Protein AF-A0AAD8XWT2-F1 (afdb_monomer_lite)

Radius of gyration: 24.69 Å; chains: 1; bounding box: 66×59×63 Å

Foldseek 3Di:
DVVLVVCVVVVVLVVNVCLVPDDPVCVVVVVLLLVDLVSLLSQLVSLLSVLVVDPDPVSSVVSNVSSVVSLVVLVVVVVVPPLVNVLSSLLSQLSNCLVVVNVVSNVVSLVVSLVSCVVVVVLQSNLVSLQSQLVSCVVVVNNVSNVVSVVSSVVSCVVVPVPDFQLCLLVVLLVLVVQCCDPVHPDVQAAEEEEEQDPVVLLVSQLSCLVPDDLQAAAEQDDFPDQPVVHDPSRNSRFQQDPVVRGGDDDQLVSVLSHSYYTYYLQCLLVNVVSPQAQRGLEYAYAQQQADFAVSNVSNCRNHHDVPDPDHRYYHYTHDVLDQFYDDPDPVCVVVPRSGTPVNVVCPDPQNDFAPDAPPVRGRHDPVRDDDSQEGQQEDPVSCQVCCVVPPVVSHDYDHDCCRRCVCVVPVSPDPDD

Secondary structure (DSSP, 8-state):
-HHHHHHHHTT-TTTHHHHHHS-SSHHHHHHHHTTSHHHHHHHHHHHHHHHHT-SSHHHHHHHHHHHHHHHHHHHHHHHTT-GGGHHHHHHHHHHHHHHTT-HHHHHHHHHHHHHHHHHTT-HHHHHHHHHHHHHHHHHTT-HHHHHHHHHHHHHHHHHTT--S-SS-HHHHHHHHHHHHHSTTSS-TT--EEEEESSHHHHHHHHHHHTTTS-TTTEEE---TTS-GGGS-HHHHTTB-EETTTTEE----HHHHHH-SEEEEEHHHHHHHHHTT--S-BSEEEETTGGGSBHHHHHHHHTTB--S-SSS--EEEE-S-TTS-------HHHHHTTTT-BHHHHHHTSGGGSPPSS--TTS--S-TTT-----EESSS-HHHHHHHHHHHHTT--EE---HHHHTTTTT-TTS----

InterPro domains:
  IPR027417 P-loop containing nucleoside triphosphate hydrolase [G3DSA:3.40.50.300] (59-354)
  IPR027417 P-loop containing nucleoside triphosphate hydrolase [SSF52540] (166-402)
  IPR041677 DNA2/NAM7 helicase, helicase domain [PF13086] (166-232)
  IPR041679 DNA2/NAM7 helicase-like, C-terminal [PF13087] (339-408)

Structure (mmCIF, N/CA/C/O backbone):
data_AF-A0AAD8XWT2-F1
#
_entry.id   AF-A0AAD8XWT2-F1
#
loop_
_atom_site.group_PDB
_atom_site.id
_atom_site.type_symbol
_atom_site.label_atom_id
_atom_site.label_alt_id
_atom_site.label_comp_id
_atom_site.label_asym_id
_atom_site.label_entity_id
_atom_site.label_seq_id
_atom_site.pdbx_PDB_ins_code
_atom_site.Cartn_x
_atom_site.Cartn_y
_atom_site.Cartn_z
_atom_site.occupancy
_atom_site.B_iso_or_equiv
_atom_site.auth_seq_id
_atom_site.auth_comp_id
_atom_site.auth_asym_id
_atom_site.auth_atom_id
_atom_site.pdbx_PDB_model_num
ATOM 1 N N . MET A 1 1 ? 19.411 4.596 -19.544 1.00 47.19 1 MET A N 1
ATOM 2 C CA . MET A 1 1 ? 19.520 3.578 -18.477 1.00 47.19 1 MET A CA 1
ATOM 3 C C . MET A 1 1 ? 18.223 3.482 -17.691 1.00 47.19 1 MET A C 1
ATOM 5 O O . MET A 1 1 ? 17.561 2.471 -17.811 1.00 47.19 1 MET A O 1
ATOM 9 N N . MET A 1 2 ? 17.785 4.549 -17.018 1.00 42.25 2 MET A N 1
ATOM 10 C CA . MET A 1 2 ? 16.612 4.517 -16.135 1.00 42.25 2 MET A CA 1
ATOM 11 C C . MET A 1 2 ? 15.283 4.122 -16.802 1.00 42.25 2 MET A C 1
ATOM 13 O O . MET A 1 2 ? 14.585 3.272 -16.278 1.00 42.25 2 MET A O 1
ATOM 17 N N . GLN A 1 3 ? 14.948 4.664 -17.978 1.00 48.03 3 GLN A N 1
ATOM 18 C CA . GLN A 1 3 ? 13.726 4.271 -18.703 1.00 48.03 3 GLN A CA 1
ATOM 19 C C . GLN A 1 3 ? 13.753 2.791 -19.131 1.00 48.03 3 GLN A C 1
ATOM 21 O O . GLN A 1 3 ? 12.778 2.073 -18.956 1.00 48.03 3 GLN A O 1
ATOM 26 N N . PHE A 1 4 ? 14.897 2.324 -19.637 1.00 58.97 4 PHE A N 1
ATOM 27 C CA . PHE A 1 4 ? 15.116 0.927 -20.024 1.00 58.97 4 PHE A CA 1
ATOM 28 C C . PHE A 1 4 ? 15.040 -0.027 -18.823 1.00 58.97 4 PHE A C 1
ATOM 30 O O . PHE A 1 4 ? 14.438 -1.091 -18.894 1.00 58.97 4 PHE A O 1
ATOM 37 N N . GLU A 1 5 ? 15.614 0.382 -17.698 1.00 58.75 5 GLU A N 1
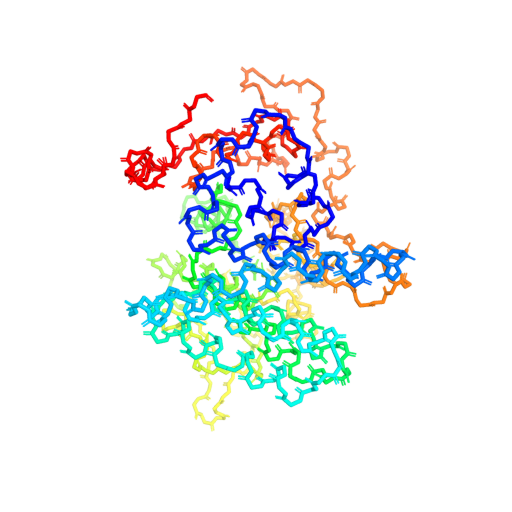ATOM 38 C CA . GLU A 1 5 ? 15.593 -0.369 -16.448 1.00 58.75 5 GLU A CA 1
ATOM 39 C C . GLU A 1 5 ? 14.197 -0.414 -15.821 1.00 58.75 5 GLU A C 1
ATOM 41 O O . GLU A 1 5 ? 13.810 -1.452 -15.301 1.00 58.75 5 GLU A O 1
ATOM 46 N N . LEU A 1 6 ? 13.405 0.657 -15.945 1.00 52.19 6 LEU A N 1
ATOM 47 C CA . LEU A 1 6 ? 11.997 0.659 -15.545 1.00 52.19 6 LEU A CA 1
ATOM 48 C C . LEU A 1 6 ? 11.176 -0.333 -16.374 1.00 52.19 6 LEU A C 1
ATOM 50 O O . LEU A 1 6 ? 10.410 -1.090 -15.790 1.00 52.19 6 LEU A O 1
ATOM 54 N N . PHE A 1 7 ? 11.370 -0.398 -17.697 1.00 61.41 7 PHE A N 1
ATOM 55 C CA . PHE A 1 7 ? 10.702 -1.418 -18.515 1.00 61.41 7 PHE A CA 1
ATOM 56 C C . PHE A 1 7 ? 11.050 -2.839 -18.053 1.00 61.41 7 PHE A C 1
ATOM 58 O O . PHE A 1 7 ? 10.168 -3.684 -17.950 1.00 61.41 7 PHE A O 1
ATOM 65 N N . VAL A 1 8 ? 12.314 -3.096 -17.701 1.00 64.19 8 VAL A N 1
ATOM 66 C CA . VAL A 1 8 ? 12.732 -4.400 -17.160 1.00 64.19 8 VAL A CA 1
ATOM 67 C C . VAL A 1 8 ? 12.129 -4.674 -15.779 1.00 64.19 8 VAL A C 1
ATOM 69 O O . VAL A 1 8 ? 11.641 -5.777 -15.552 1.00 64.19 8 VAL A O 1
ATOM 72 N N . LEU A 1 9 ? 12.118 -3.687 -14.878 1.00 59.88 9 LEU A N 1
ATOM 73 C CA . LEU A 1 9 ? 11.534 -3.814 -13.537 1.00 59.88 9 LEU A CA 1
ATOM 74 C C . LEU A 1 9 ? 10.019 -4.052 -13.572 1.00 59.88 9 LEU A C 1
ATOM 76 O O . LEU A 1 9 ? 9.498 -4.750 -12.716 1.00 59.88 9 LEU A O 1
ATOM 80 N N . PHE A 1 10 ? 9.314 -3.500 -14.560 1.00 59.28 10 PHE A N 1
ATOM 81 C CA . PHE A 1 10 ? 7.883 -3.747 -14.764 1.00 59.28 10 PHE A CA 1
ATOM 82 C C . PHE A 1 10 ? 7.596 -4.935 -15.690 1.00 59.28 10 PHE A C 1
ATOM 84 O O . PHE A 1 10 ? 6.446 -5.153 -16.066 1.00 59.28 10 PHE A O 1
ATOM 91 N N . GLN A 1 11 ? 8.626 -5.703 -16.061 1.00 64.06 11 GLN A N 1
ATOM 92 C CA . GLN A 1 11 ? 8.536 -6.837 -16.984 1.00 64.06 11 GLN A CA 1
ATOM 93 C C . GLN A 1 11 ? 7.895 -6.501 -18.347 1.00 64.06 11 GLN A C 1
ATOM 95 O O . GLN A 1 11 ? 7.366 -7.380 -19.031 1.00 64.06 11 GLN A O 1
ATOM 100 N N . ASP A 1 12 ? 7.971 -5.243 -18.780 1.00 69.88 12 ASP A N 1
ATOM 101 C CA . ASP A 1 12 ? 7.553 -4.805 -20.109 1.00 69.88 12 ASP A CA 1
ATOM 102 C C . ASP A 1 12 ? 8.689 -5.035 -21.119 1.00 69.88 12 ASP A C 1
ATOM 104 O O . ASP A 1 12 ? 9.440 -4.140 -21.518 1.00 69.88 12 ASP A O 1
ATOM 108 N N . TRP A 1 13 ? 8.852 -6.300 -21.506 1.00 82.25 13 TRP A N 1
ATOM 109 C CA . TRP A 1 13 ? 9.943 -6.739 -22.376 1.00 82.25 13 TRP A CA 1
ATOM 110 C C . TRP A 1 13 ? 9.828 -6.197 -23.806 1.00 82.25 13 TRP A C 1
ATOM 112 O O . TRP A 1 13 ? 10.850 -5.938 -24.444 1.00 82.25 13 TRP A O 1
ATOM 122 N N . GLU A 1 14 ? 8.604 -6.049 -24.318 1.00 78.19 14 GLU A N 1
ATOM 123 C CA . GLU A 1 14 ? 8.356 -5.527 -25.666 1.00 78.19 14 GLU A CA 1
ATOM 124 C C . GLU A 1 14 ? 8.525 -4.002 -25.699 1.00 78.19 14 GLU A C 1
ATOM 126 O O . GLU A 1 14 ? 9.150 -3.501 -26.631 1.00 78.19 14 GLU A O 1
ATOM 131 N N . GLY A 1 15 ? 8.110 -3.270 -24.656 1.00 70.88 15 GLY A N 1
ATOM 132 C CA . GLY A 1 15 ? 8.408 -1.841 -24.494 1.00 70.88 15 GLY A CA 1
ATOM 133 C C . GLY A 1 15 ? 9.904 -1.543 -24.323 1.00 70.88 15 GLY A C 1
ATOM 134 O O . GLY A 1 15 ? 10.396 -0.517 -24.797 1.00 70.88 15 GLY A O 1
ATOM 135 N N . ALA A 1 16 ? 10.670 -2.480 -23.749 1.00 72.75 16 ALA A N 1
ATOM 136 C CA . ALA A 1 16 ? 12.128 -2.385 -23.645 1.00 72.75 16 ALA A CA 1
ATOM 137 C C . ALA A 1 16 ? 12.870 -2.603 -24.981 1.00 72.75 16 ALA A C 1
ATOM 139 O O . ALA A 1 16 ? 14.035 -2.217 -25.112 1.00 72.75 16 ALA A O 1
ATOM 140 N N . LEU A 1 17 ? 12.250 -3.251 -25.975 1.00 76.00 17 LEU A N 1
ATOM 141 C CA . LEU A 1 17 ? 12.925 -3.655 -27.211 1.00 76.00 17 LEU A CA 1
ATOM 142 C C . LEU A 1 17 ? 13.254 -2.473 -28.150 1.00 76.00 17 LEU A C 1
ATOM 144 O O . LEU A 1 17 ? 14.398 -2.429 -28.615 1.00 76.00 17 LEU A O 1
ATOM 148 N N . PRO A 1 18 ? 12.356 -1.489 -28.386 1.00 72.75 18 PRO A N 1
ATOM 149 C CA . PRO A 1 18 ? 12.666 -0.272 -29.139 1.00 72.75 18 PRO A CA 1
ATOM 150 C C . PRO A 1 18 ? 13.850 0.503 -28.568 1.00 72.75 18 PRO A C 1
ATOM 152 O O . PRO A 1 18 ? 14.674 1.005 -29.331 1.00 72.75 18 PRO A O 1
ATOM 155 N N . CYS A 1 19 ? 14.012 0.509 -27.238 1.00 67.38 19 CYS A N 1
ATOM 156 C CA . CYS A 1 19 ? 15.173 1.110 -26.583 1.00 67.38 19 CYS A CA 1
ATOM 157 C C . CYS A 1 19 ? 16.496 0.512 -27.106 1.00 67.38 19 CYS A C 1
ATOM 159 O O . CYS A 1 19 ? 17.485 1.226 -27.234 1.00 67.38 19 CYS A O 1
ATOM 161 N N . LEU A 1 20 ? 16.511 -0.771 -27.483 1.00 69.50 20 LEU A N 1
ATOM 162 C CA . LEU A 1 20 ? 17.687 -1.469 -28.012 1.00 69.50 20 LEU A CA 1
ATOM 163 C C . LEU A 1 20 ? 17.860 -1.353 -29.538 1.00 69.50 20 LEU A C 1
ATOM 165 O O . LEU A 1 20 ? 18.948 -1.651 -30.040 1.00 69.50 20 LEU A O 1
ATOM 169 N N . THR A 1 21 ? 16.813 -1.001 -30.294 1.00 65.69 21 THR A N 1
ATOM 170 C CA . THR A 1 21 ? 16.801 -1.106 -31.769 1.00 65.69 21 THR A CA 1
ATOM 171 C C . THR A 1 21 ? 16.615 0.211 -32.518 1.00 65.69 21 THR A C 1
ATOM 173 O O . THR A 1 21 ? 17.097 0.310 -33.647 1.00 65.69 21 THR A O 1
ATOM 176 N N . GLU A 1 22 ? 15.971 1.217 -31.925 1.00 56.34 22 GLU A N 1
ATOM 177 C CA . GLU A 1 22 ? 15.614 2.478 -32.584 1.00 56.34 22 GLU A CA 1
ATOM 178 C C . GLU A 1 22 ? 16.348 3.671 -31.950 1.00 56.34 22 GLU A C 1
ATOM 180 O O . GLU A 1 22 ? 15.862 4.288 -31.010 1.00 56.34 22 GLU A O 1
ATOM 185 N N . ALA A 1 23 ? 17.555 3.985 -32.442 1.00 42.62 23 ALA A N 1
ATOM 186 C CA . ALA A 1 23 ? 17.975 5.357 -32.784 1.00 42.62 23 ALA A CA 1
ATOM 187 C C . ALA A 1 23 ? 19.448 5.417 -33.284 1.00 42.62 23 ALA A C 1
ATOM 189 O O . ALA A 1 23 ? 20.288 4.608 -32.882 1.00 42.62 23 ALA A O 1
ATOM 190 N N . PRO A 1 24 ? 19.801 6.369 -34.172 1.00 42.78 24 PRO A N 1
ATOM 191 C CA . PRO A 1 24 ? 21.185 6.592 -34.614 1.00 42.78 24 PRO A CA 1
ATOM 192 C C . PRO A 1 24 ? 22.067 7.265 -33.545 1.00 42.78 24 PRO A C 1
ATOM 194 O O . PRO A 1 24 ? 23.242 6.929 -33.425 1.00 42.78 24 PRO A O 1
ATOM 197 N N . ASP A 1 25 ? 21.490 8.162 -32.738 1.00 45.12 25 ASP A N 1
ATOM 198 C CA . ASP A 1 25 ? 22.187 8.965 -31.713 1.00 45.12 25 ASP A CA 1
ATOM 199 C C . ASP A 1 25 ? 22.289 8.243 -30.347 1.00 45.12 25 ASP A C 1
ATOM 201 O O . ASP A 1 25 ? 23.090 8.558 -29.467 1.00 45.12 25 ASP A O 1
ATOM 205 N N . THR A 1 26 ? 21.516 7.168 -30.176 1.00 42.75 26 THR A N 1
ATOM 206 C CA . THR A 1 26 ? 21.582 6.289 -29.005 1.00 42.75 26 THR A CA 1
ATOM 207 C C . THR A 1 26 ? 22.789 5.360 -29.041 1.00 42.75 26 THR A C 1
ATOM 209 O O . THR A 1 26 ? 23.240 4.940 -27.984 1.00 42.75 26 THR A O 1
ATOM 212 N N . ARG A 1 27 ? 23.407 5.076 -30.193 1.00 39.22 27 ARG A N 1
ATOM 213 C CA . ARG A 1 27 ? 24.533 4.125 -30.265 1.00 39.22 27 ARG A CA 1
ATOM 214 C C . ARG A 1 27 ? 25.718 4.528 -29.358 1.00 39.22 27 ARG A C 1
ATOM 216 O O . ARG A 1 27 ? 26.309 3.648 -28.740 1.00 39.22 27 ARG A O 1
ATOM 223 N N . ASN A 1 28 ? 25.983 5.829 -29.173 1.00 42.16 28 ASN A N 1
ATOM 224 C CA . ASN A 1 28 ? 26.992 6.352 -28.231 1.00 42.16 28 ASN A CA 1
ATOM 225 C C . ASN A 1 28 ? 26.536 6.324 -26.756 1.00 42.16 28 ASN A C 1
ATOM 227 O O . ASN A 1 28 ? 27.317 5.960 -25.880 1.00 42.16 28 ASN A O 1
ATOM 231 N N . ARG A 1 29 ? 25.257 6.614 -26.471 1.00 44.72 29 ARG A N 1
ATOM 232 C CA . ARG A 1 29 ? 24.657 6.486 -25.121 1.00 44.72 29 ARG A CA 1
ATOM 233 C C . ARG A 1 29 ? 24.581 5.020 -24.657 1.00 44.72 29 ARG A C 1
ATOM 235 O O . ARG A 1 29 ? 24.752 4.723 -23.476 1.00 44.72 29 ARG A O 1
ATOM 242 N N . TYR A 1 30 ? 24.369 4.098 -25.594 1.00 44.94 30 TYR A N 1
ATOM 243 C CA . TYR A 1 30 ? 24.334 2.655 -25.365 1.00 44.94 30 TYR A CA 1
ATOM 244 C C . TYR A 1 30 ? 25.726 2.031 -25.337 1.00 44.94 30 TYR A C 1
ATOM 246 O O . TYR A 1 30 ? 25.895 1.042 -24.644 1.00 44.94 30 TYR A O 1
ATOM 254 N N . LEU A 1 31 ? 26.744 2.600 -25.991 1.00 40.94 31 LEU A N 1
ATOM 255 C CA . LEU A 1 31 ? 28.139 2.156 -25.837 1.00 40.94 31 LEU A CA 1
ATOM 256 C C . LEU A 1 31 ? 28.609 2.239 -24.378 1.00 40.94 31 LEU A C 1
ATOM 258 O O . LEU A 1 31 ? 29.262 1.317 -23.899 1.00 40.94 31 LEU A O 1
ATOM 262 N N . ALA A 1 32 ? 28.197 3.275 -23.646 1.00 41.44 32 ALA A N 1
ATOM 263 C CA . ALA A 1 32 ? 28.452 3.374 -22.214 1.00 41.44 32 ALA A CA 1
ATOM 264 C C . ALA A 1 32 ? 27.534 2.475 -21.357 1.00 41.44 32 ALA A C 1
ATOM 266 O O . ALA A 1 32 ? 27.972 1.913 -20.356 1.00 41.44 32 ALA A O 1
ATOM 267 N N . MET A 1 33 ? 26.286 2.238 -21.781 1.00 39.31 33 MET A N 1
ATOM 268 C CA . MET A 1 33 ? 25.410 1.225 -21.171 1.00 39.31 33 MET A CA 1
ATOM 269 C C . MET A 1 33 ? 25.989 -0.195 -21.324 1.00 39.31 33 MET A C 1
ATOM 271 O O . MET A 1 33 ? 26.036 -0.944 -20.352 1.00 39.31 33 MET A O 1
ATOM 275 N N . HIS A 1 34 ? 26.498 -0.527 -22.514 1.00 42.06 34 HIS A N 1
ATOM 276 C CA . HIS A 1 34 ? 27.253 -1.738 -22.831 1.00 42.06 34 HIS A CA 1
ATOM 277 C C . HIS A 1 34 ? 28.602 -1.790 -22.110 1.00 42.06 34 HIS A C 1
ATOM 279 O O . HIS A 1 34 ? 29.179 -2.869 -22.065 1.00 42.06 34 HIS A O 1
ATOM 285 N N . ALA A 1 35 ? 29.127 -0.674 -21.590 1.00 47.62 35 ALA A N 1
ATOM 286 C CA . ALA A 1 35 ? 30.348 -0.660 -20.786 1.00 47.62 35 ALA A CA 1
ATOM 287 C C . ALA A 1 35 ? 30.074 -1.038 -19.318 1.00 47.62 35 ALA A C 1
ATOM 289 O O . ALA A 1 35 ? 30.952 -1.589 -18.661 1.00 47.62 35 ALA A O 1
ATOM 290 N N . SER A 1 36 ? 28.853 -0.814 -18.813 1.00 68.19 36 SER A N 1
ATOM 291 C CA . SER A 1 36 ? 28.443 -1.232 -17.465 1.00 68.19 36 SER A CA 1
ATOM 292 C C . SER A 1 36 ? 27.943 -2.683 -17.441 1.00 68.19 36 SER A C 1
ATOM 294 O O . SER A 1 36 ? 27.145 -3.092 -18.288 1.00 68.19 36 SER A O 1
ATOM 296 N N . ALA A 1 37 ? 28.341 -3.460 -16.432 1.00 75.00 37 ALA A N 1
ATOM 297 C CA . ALA A 1 37 ? 27.886 -4.844 -16.282 1.00 75.00 37 ALA A CA 1
ATOM 298 C C . ALA A 1 37 ? 26.355 -4.961 -16.138 1.00 75.00 37 ALA A C 1
ATOM 300 O O . ALA A 1 37 ? 25.745 -5.856 -16.721 1.00 75.00 37 ALA A O 1
ATOM 301 N N . ARG A 1 38 ? 25.715 -4.006 -15.447 1.00 79.88 38 ARG A N 1
ATOM 302 C CA . ARG A 1 38 ? 24.251 -3.938 -15.307 1.00 79.88 38 ARG A CA 1
ATOM 303 C C . ARG A 1 38 ? 23.551 -3.690 -16.644 1.00 79.88 38 ARG A C 1
ATOM 305 O O . ARG A 1 38 ? 22.572 -4.356 -16.958 1.00 79.88 38 ARG A O 1
ATOM 312 N N . GLY A 1 39 ? 24.062 -2.778 -17.470 1.00 73.56 39 GLY A N 1
ATOM 313 C CA . GLY A 1 39 ? 23.501 -2.528 -18.798 1.00 73.56 39 GLY A CA 1
ATOM 314 C C . GLY A 1 39 ? 23.642 -3.728 -19.740 1.00 73.56 39 GLY A C 1
ATOM 315 O O . GLY A 1 39 ? 22.684 -4.073 -20.431 1.00 73.56 39 GLY A O 1
ATOM 316 N N . MET A 1 40 ? 24.795 -4.412 -19.707 1.00 81.12 40 MET A N 1
ATOM 317 C CA . MET A 1 40 ? 24.995 -5.691 -20.405 1.00 81.12 40 MET A CA 1
ATOM 318 C C . MET A 1 40 ? 23.981 -6.751 -19.941 1.00 81.12 40 MET A C 1
ATOM 320 O O . MET A 1 40 ? 23.374 -7.442 -20.760 1.00 81.12 40 MET A O 1
ATOM 324 N N . PHE A 1 41 ? 23.774 -6.867 -18.629 1.00 87.94 41 PHE A N 1
ATOM 325 C CA . PHE A 1 41 ? 22.808 -7.789 -18.041 1.00 87.94 41 PHE A CA 1
ATOM 326 C C . PHE A 1 41 ? 21.374 -7.525 -18.526 1.00 87.94 41 PHE A C 1
ATOM 328 O O . PHE A 1 41 ? 20.740 -8.429 -19.073 1.00 87.94 41 PHE A O 1
ATOM 335 N N . LEU A 1 42 ? 20.886 -6.290 -18.385 1.00 85.44 42 LEU A N 1
ATOM 336 C CA . LEU A 1 42 ? 19.519 -5.913 -18.753 1.00 85.44 42 LEU A CA 1
ATOM 337 C C . LEU A 1 42 ? 19.256 -6.118 -20.256 1.00 85.44 42 LEU A C 1
ATOM 339 O O . LEU A 1 42 ? 18.211 -6.642 -20.638 1.00 85.44 42 LEU A O 1
ATOM 343 N N . GLU A 1 43 ? 20.222 -5.786 -21.120 1.00 85.50 43 GLU A N 1
ATOM 344 C CA . GLU A 1 43 ? 20.141 -6.057 -22.562 1.00 85.50 43 GLU A CA 1
ATOM 345 C C . GLU A 1 43 ? 19.967 -7.554 -22.851 1.00 85.50 43 GLU A C 1
ATOM 347 O O . GLU A 1 43 ? 19.083 -7.958 -23.615 1.00 85.50 43 GLU A O 1
ATOM 352 N N . ALA A 1 44 ? 20.823 -8.388 -22.257 1.00 89.81 44 ALA A N 1
ATOM 353 C CA . ALA A 1 44 ? 20.775 -9.827 -22.463 1.00 89.81 44 ALA A CA 1
ATOM 354 C C . ALA A 1 44 ? 19.444 -10.411 -21.972 1.00 89.81 44 ALA A C 1
ATOM 356 O O . ALA A 1 44 ? 18.853 -11.240 -22.668 1.00 89.81 44 ALA A O 1
ATOM 357 N N . LEU A 1 45 ? 18.944 -9.935 -20.829 1.00 91.38 45 LEU A N 1
ATOM 358 C CA . LEU A 1 45 ? 17.675 -10.368 -20.256 1.00 91.38 45 LEU A CA 1
ATOM 359 C C . LEU A 1 45 ? 16.493 -10.026 -21.176 1.00 91.38 45 LEU A C 1
ATOM 361 O O . LEU A 1 45 ? 15.693 -10.909 -21.484 1.00 91.38 45 LEU A O 1
ATOM 365 N N . VAL A 1 46 ? 16.428 -8.800 -21.710 1.00 89.50 46 VAL A N 1
ATOM 366 C CA . VAL A 1 46 ? 15.388 -8.384 -22.673 1.00 89.50 46 VAL A CA 1
ATOM 367 C C . VAL A 1 46 ? 15.433 -9.229 -23.946 1.00 89.50 46 VAL A C 1
ATOM 369 O O . VAL A 1 46 ? 14.393 -9.667 -24.446 1.00 89.50 46 VAL A O 1
ATOM 372 N N . TYR A 1 47 ? 16.621 -9.532 -24.477 1.00 90.81 47 TYR A N 1
ATOM 373 C CA . TYR A 1 47 ? 16.722 -10.423 -25.634 1.00 90.81 47 TYR A CA 1
ATOM 374 C C . TYR A 1 47 ? 16.257 -11.849 -25.329 1.00 90.81 47 TYR A C 1
ATOM 376 O O . TYR A 1 47 ? 15.634 -12.460 -26.199 1.00 90.81 47 TYR A O 1
ATOM 384 N N . LEU A 1 48 ? 16.530 -12.385 -24.135 1.00 90.56 48 LEU A N 1
ATOM 385 C CA . LEU A 1 48 ? 16.041 -13.707 -23.732 1.00 90.56 48 LEU A CA 1
ATOM 386 C C . LEU A 1 48 ? 14.518 -13.706 -23.589 1.00 90.56 48 LEU A C 1
ATOM 388 O O . LEU A 1 48 ? 13.857 -14.532 -24.222 1.00 90.56 48 LEU A O 1
ATOM 392 N N . LYS A 1 49 ? 13.953 -12.738 -22.862 1.00 90.00 49 LYS A N 1
ATOM 393 C CA . LYS A 1 49 ? 12.508 -12.633 -22.624 1.00 90.00 49 LYS A CA 1
ATOM 394 C C . LYS A 1 49 ? 11.716 -12.371 -23.900 1.00 90.00 49 LYS A C 1
ATOM 396 O O . LYS A 1 49 ? 10.761 -13.077 -24.176 1.00 90.00 49 LYS A O 1
ATOM 401 N N . THR A 1 50 ? 12.164 -11.475 -24.774 1.00 87.00 50 THR A N 1
ATOM 402 C CA . THR A 1 50 ? 11.477 -11.243 -26.061 1.00 87.00 50 THR A CA 1
ATOM 403 C C . THR A 1 50 ? 11.739 -12.339 -27.108 1.00 87.00 50 THR A C 1
ATOM 405 O O . THR A 1 50 ? 11.186 -12.301 -28.212 1.00 87.00 50 THR A O 1
ATOM 408 N N . SER A 1 51 ? 12.610 -13.320 -26.828 1.00 86.25 51 SER A N 1
ATOM 409 C CA . SER A 1 51 ? 12.821 -14.469 -27.721 1.00 86.25 51 SER A CA 1
ATOM 410 C C . SER A 1 51 ? 11.744 -15.546 -27.568 1.00 86.25 51 SER A C 1
ATOM 412 O O . SER A 1 51 ? 11.418 -16.216 -28.555 1.00 86.25 51 SER A O 1
ATOM 414 N N . SER A 1 52 ? 11.149 -15.692 -26.378 1.00 76.44 52 SER A N 1
ATOM 415 C CA . SER A 1 52 ? 10.037 -16.625 -26.153 1.00 76.44 52 SER A CA 1
ATOM 416 C C . SER A 1 52 ? 8.814 -16.225 -26.990 1.00 76.44 52 SER A C 1
ATOM 418 O O . SER A 1 52 ? 8.204 -17.092 -27.616 1.00 76.44 52 SER A O 1
ATOM 420 N N . HIS A 1 53 ? 8.555 -14.920 -27.120 1.00 75.81 53 HIS A N 1
ATOM 421 C CA . HIS A 1 53 ? 7.429 -14.336 -27.861 1.00 75.81 53 HIS A CA 1
ATOM 422 C C . HIS A 1 53 ? 7.683 -14.121 -29.366 1.00 75.81 53 HIS A C 1
ATOM 424 O O . HIS A 1 53 ? 6.784 -13.716 -30.098 1.00 75.81 53 HIS A O 1
ATOM 430 N N . ALA A 1 54 ? 8.890 -14.409 -29.868 1.00 79.06 54 ALA A N 1
ATOM 431 C CA . ALA A 1 54 ? 9.212 -14.204 -31.280 1.00 79.06 54 ALA A CA 1
ATOM 432 C C . ALA A 1 54 ? 8.424 -15.156 -32.204 1.00 79.06 54 ALA A C 1
ATOM 434 O O . ALA A 1 54 ? 8.454 -16.376 -32.028 1.00 79.06 54 ALA A O 1
ATOM 435 N N . SER A 1 55 ? 7.803 -14.591 -33.245 1.00 75.06 55 SER A N 1
ATOM 436 C CA . SER A 1 55 ? 6.950 -15.297 -34.214 1.00 75.06 55 SER A CA 1
ATOM 437 C C . SER A 1 55 ? 7.701 -16.228 -35.173 1.00 75.06 55 SER A C 1
ATOM 439 O O . SER A 1 55 ? 7.098 -17.126 -35.753 1.00 75.06 55 SER A O 1
ATOM 441 N N . SER A 1 56 ? 9.019 -16.056 -35.339 1.00 85.75 56 SER A N 1
ATOM 442 C CA . SER A 1 56 ? 9.840 -16.900 -36.218 1.00 85.75 56 SER A CA 1
ATOM 443 C C . SER A 1 56 ? 11.034 -17.526 -35.500 1.00 85.75 56 SER A C 1
ATOM 445 O O . SER A 1 56 ? 11.688 -16.909 -34.652 1.00 85.75 56 SER A O 1
ATOM 447 N N . TRP A 1 57 ? 11.374 -18.756 -35.902 1.00 83.62 57 TRP A N 1
ATOM 448 C CA . TRP A 1 57 ? 12.542 -19.482 -35.392 1.00 83.62 57 TRP A CA 1
ATOM 449 C C . TRP A 1 57 ? 13.850 -18.705 -35.608 1.00 83.62 57 TRP A C 1
ATOM 451 O O . TRP A 1 57 ? 14.689 -18.633 -34.708 1.00 83.62 57 TRP A O 1
ATOM 461 N N . LEU A 1 58 ? 14.000 -18.061 -36.772 1.00 83.94 58 LEU A N 1
ATOM 462 C CA . LEU A 1 58 ? 15.165 -17.234 -37.098 1.00 83.94 58 LEU A CA 1
ATOM 463 C C . LEU A 1 58 ? 15.285 -16.022 -36.162 1.00 83.94 58 LEU A C 1
ATOM 465 O O . LEU A 1 58 ? 16.377 -15.746 -35.660 1.00 83.94 58 LEU A O 1
ATOM 469 N N . ALA A 1 59 ? 14.178 -15.327 -35.872 1.00 82.50 59 ALA A N 1
ATOM 470 C CA . ALA A 1 59 ? 14.176 -14.203 -34.936 1.00 82.50 59 ALA A CA 1
ATOM 471 C C . ALA A 1 59 ? 14.506 -14.657 -33.506 1.00 82.50 59 ALA A C 1
ATOM 473 O O . ALA A 1 59 ? 15.353 -14.042 -32.851 1.00 82.50 59 ALA A O 1
ATOM 474 N N . ARG A 1 60 ? 13.919 -15.774 -33.052 1.00 83.38 60 ARG A N 1
ATOM 475 C CA . ARG A 1 60 ? 14.216 -16.386 -31.746 1.00 83.38 60 ARG A CA 1
ATOM 476 C C . ARG A 1 60 ? 15.699 -16.740 -31.619 1.00 83.38 60 ARG A C 1
ATOM 478 O O . ARG A 1 60 ? 16.346 -16.350 -30.648 1.00 83.38 60 ARG A O 1
ATOM 485 N N . ARG A 1 61 ? 16.270 -17.404 -32.631 1.00 86.25 61 ARG A N 1
ATOM 486 C CA . ARG A 1 61 ? 17.696 -17.766 -32.670 1.00 86.25 61 ARG A CA 1
ATOM 487 C C . ARG A 1 61 ? 18.598 -16.531 -32.663 1.00 86.25 61 ARG A C 1
ATOM 489 O O . ARG A 1 61 ? 19.584 -16.508 -31.930 1.00 86.25 61 ARG A O 1
ATOM 496 N N . LYS A 1 62 ? 18.261 -15.489 -33.431 1.00 87.06 62 LYS A N 1
ATOM 497 C CA . LYS A 1 62 ? 19.030 -14.234 -33.492 1.00 87.06 62 LYS A CA 1
ATOM 498 C C . LYS A 1 62 ? 19.060 -13.515 -32.141 1.00 87.06 62 LYS A C 1
ATOM 500 O O . LYS A 1 62 ? 20.139 -13.124 -31.702 1.00 87.06 62 LYS A O 1
ATOM 505 N N . LYS A 1 63 ? 17.909 -13.372 -31.473 1.00 86.50 63 LYS A N 1
ATOM 506 C CA . LYS A 1 63 ? 17.813 -12.754 -30.138 1.00 86.50 63 LYS A CA 1
ATOM 507 C C . LYS A 1 63 ? 18.591 -13.563 -29.091 1.00 86.50 63 LYS A C 1
ATOM 509 O O . LYS A 1 63 ? 19.437 -13.002 -28.400 1.00 86.50 63 LYS A O 1
ATOM 514 N N . LYS A 1 64 ? 18.427 -14.892 -29.069 1.00 87.38 64 LYS A N 1
ATOM 515 C CA . LYS A 1 64 ? 19.185 -15.782 -28.172 1.00 87.38 64 LYS A CA 1
ATOM 516 C C . LYS A 1 64 ? 20.703 -15.671 -28.375 1.00 87.38 64 LYS A C 1
ATOM 518 O O . LYS A 1 64 ? 21.445 -15.571 -27.405 1.00 87.38 64 LYS A O 1
ATOM 523 N N . MET A 1 65 ? 21.183 -15.627 -29.622 1.00 86.69 65 MET A N 1
ATOM 524 C CA . MET A 1 65 ? 22.618 -15.451 -29.898 1.00 86.69 65 MET A CA 1
ATOM 525 C C . MET A 1 65 ? 23.162 -14.107 -29.398 1.00 86.69 65 MET A C 1
ATOM 527 O O . MET A 1 65 ? 24.300 -14.058 -28.932 1.00 86.69 65 MET A O 1
ATOM 531 N N . LYS A 1 66 ? 22.370 -13.027 -29.466 1.00 86.94 66 LYS A N 1
ATOM 532 C CA . LYS A 1 66 ? 22.763 -11.729 -28.899 1.00 86.94 66 LYS A CA 1
ATOM 533 C C . LYS A 1 66 ? 22.934 -11.814 -27.381 1.00 86.94 66 LYS A C 1
ATOM 535 O O . LYS A 1 66 ? 23.982 -11.419 -26.885 1.00 86.94 66 LYS A O 1
ATOM 540 N N . ALA A 1 67 ? 21.975 -12.415 -26.677 1.00 87.56 67 ALA A N 1
ATOM 541 C CA . ALA A 1 67 ? 22.073 -12.622 -25.233 1.00 87.56 67 ALA A CA 1
ATOM 542 C C . ALA A 1 67 ? 23.288 -13.483 -24.839 1.00 87.56 67 ALA A C 1
ATOM 544 O O . ALA A 1 67 ? 24.045 -13.101 -23.953 1.00 87.56 67 ALA A O 1
ATOM 545 N N . ILE A 1 68 ? 23.543 -14.592 -25.549 1.00 88.44 68 ILE A N 1
ATOM 546 C CA . ILE A 1 68 ? 24.707 -15.466 -25.299 1.00 88.44 68 ILE A CA 1
ATOM 547 C C . ILE A 1 68 ? 26.029 -14.717 -25.508 1.00 88.44 68 ILE A C 1
ATOM 549 O O . ILE A 1 68 ? 26.984 -14.916 -24.757 1.00 88.44 68 ILE A O 1
ATOM 553 N N . LYS A 1 69 ? 26.110 -13.843 -26.519 1.00 87.56 69 LYS A N 1
ATOM 554 C CA . LYS A 1 69 ? 27.306 -13.022 -26.748 1.00 87.56 69 LYS A CA 1
ATOM 555 C C . LYS A 1 69 ? 27.588 -12.112 -25.551 1.00 87.56 69 LYS A C 1
ATOM 557 O O . LYS A 1 69 ? 28.746 -11.969 -25.171 1.00 87.56 69 LYS A O 1
ATOM 562 N N . THR A 1 70 ? 26.552 -11.523 -24.964 1.00 83.69 70 THR A N 1
ATOM 563 C CA . THR A 1 70 ? 26.675 -10.658 -23.786 1.00 83.69 70 THR A CA 1
ATOM 564 C C . THR A 1 70 ? 26.974 -11.455 -22.516 1.00 83.69 70 THR A C 1
ATOM 566 O O . THR A 1 70 ? 27.853 -11.065 -21.753 1.00 83.69 70 THR A O 1
ATOM 569 N N . LEU A 1 71 ? 26.365 -12.632 -22.347 1.00 87.00 71 LEU A N 1
ATOM 570 C CA . LEU A 1 71 ? 26.678 -13.561 -21.258 1.00 87.00 71 LEU A CA 1
ATOM 571 C C . LEU A 1 71 ? 28.167 -13.942 -21.229 1.00 87.00 71 LEU A C 1
ATOM 573 O O . LEU A 1 71 ? 28.784 -13.917 -20.171 1.00 87.00 71 LEU A O 1
ATOM 577 N N . ARG A 1 72 ? 28.774 -14.233 -22.389 1.00 87.62 72 ARG A N 1
ATOM 578 C CA . ARG A 1 72 ? 30.217 -14.533 -22.478 1.00 87.62 72 ARG A CA 1
ATOM 579 C C . ARG A 1 72 ? 31.095 -13.370 -22.021 1.00 87.62 72 ARG A C 1
ATOM 581 O O . ARG A 1 72 ? 32.146 -13.606 -21.440 1.00 87.62 72 ARG A O 1
ATOM 588 N N . LYS A 1 73 ? 30.673 -12.127 -22.276 1.00 85.50 73 LYS A N 1
ATOM 589 C CA . LYS A 1 73 ? 31.394 -10.939 -21.799 1.00 85.50 73 LYS A CA 1
ATOM 590 C C . LYS A 1 73 ? 31.311 -10.815 -20.280 1.00 85.50 73 LYS A C 1
ATOM 592 O O . LYS A 1 73 ? 32.336 -10.586 -19.655 1.00 85.50 73 LYS A O 1
ATOM 597 N N . LEU A 1 74 ? 30.123 -11.013 -19.703 1.00 83.69 74 LEU A N 1
ATOM 598 C CA . LEU A 1 74 ? 29.933 -11.018 -18.249 1.00 83.69 74 LEU A CA 1
ATOM 599 C C . LEU A 1 74 ? 30.757 -12.125 -17.578 1.00 83.69 74 LEU A C 1
ATOM 601 O O . LEU A 1 74 ? 31.414 -11.859 -16.581 1.00 83.69 74 LEU A O 1
ATOM 605 N N . ASN A 1 75 ? 30.807 -13.324 -18.167 1.00 85.12 75 ASN A N 1
ATOM 606 C CA . ASN A 1 75 ? 31.658 -14.408 -17.670 1.00 85.12 75 ASN A CA 1
ATOM 607 C C . ASN A 1 75 ? 33.151 -14.041 -17.714 1.00 85.12 75 ASN A C 1
ATOM 609 O O . ASN A 1 75 ? 33.871 -14.286 -16.755 1.00 85.12 75 ASN A O 1
ATOM 613 N N . GLY A 1 76 ? 33.604 -13.376 -18.783 1.00 84.31 76 GLY A N 1
ATOM 614 C CA . GLY A 1 76 ? 34.975 -12.867 -18.862 1.00 84.31 76 GLY A CA 1
ATOM 615 C C . GLY A 1 76 ? 35.313 -11.846 -17.766 1.00 84.31 76 GLY A C 1
ATOM 616 O O . GLY A 1 76 ? 36.441 -11.833 -17.288 1.00 84.31 76 GLY A O 1
ATOM 617 N N . LEU A 1 77 ? 34.349 -11.025 -17.326 1.00 80.94 77 LEU A N 1
ATOM 618 C CA . LEU A 1 77 ? 34.544 -10.110 -16.192 1.00 80.94 77 LEU A CA 1
ATOM 619 C C . LEU A 1 77 ? 34.683 -10.867 -14.863 1.00 80.94 77 LEU A C 1
ATOM 621 O O . LEU A 1 77 ? 35.526 -10.503 -14.047 1.00 80.94 77 LEU A O 1
ATOM 625 N N . VAL A 1 78 ? 33.909 -11.939 -14.666 1.00 83.31 78 VAL A N 1
ATOM 626 C CA . VAL A 1 78 ? 34.033 -12.817 -13.488 1.00 83.31 78 VAL A CA 1
ATOM 627 C C . VAL A 1 78 ? 35.398 -13.511 -13.469 1.00 83.31 78 VAL A C 1
ATOM 629 O O . VAL A 1 78 ? 36.062 -13.526 -12.439 1.00 83.31 78 VAL A O 1
ATOM 632 N N . GLU A 1 79 ? 35.858 -14.039 -14.607 1.00 83.75 79 GLU A N 1
ATOM 633 C CA . GLU A 1 79 ? 37.180 -14.679 -14.731 1.00 83.75 79 GLU A CA 1
ATOM 634 C C . GLU A 1 79 ? 38.342 -13.705 -14.473 1.00 83.75 79 GLU A C 1
ATOM 636 O O . GLU A 1 79 ? 39.411 -14.115 -14.026 1.00 83.75 79 GLU A O 1
ATOM 641 N N . GLN A 1 80 ? 38.124 -12.409 -14.707 1.00 81.81 80 GLN A N 1
ATOM 642 C CA . GLN A 1 80 ? 39.066 -11.333 -14.389 1.00 81.81 80 GLN A CA 1
ATOM 643 C C . GLN A 1 80 ? 38.992 -10.868 -12.922 1.00 81.81 80 GLN A C 1
ATOM 645 O O . GLN A 1 80 ? 39.703 -9.937 -12.548 1.00 81.81 80 GLN A O 1
ATOM 650 N N . GLY A 1 81 ? 38.164 -11.511 -12.092 1.00 77.12 81 GLY A N 1
ATOM 651 C CA . GLY A 1 81 ? 38.054 -11.256 -10.653 1.00 77.12 81 GLY A CA 1
ATOM 652 C C . GLY A 1 81 ? 36.928 -10.304 -10.238 1.00 77.12 81 GLY A C 1
ATOM 653 O O . GLY A 1 81 ? 36.889 -9.895 -9.081 1.00 77.12 81 GLY A O 1
ATOM 654 N N . ASN A 1 82 ? 36.016 -9.930 -11.143 1.00 76.25 82 ASN A N 1
ATOM 655 C CA . ASN A 1 82 ? 34.846 -9.123 -10.792 1.00 76.25 82 ASN A CA 1
ATOM 656 C C . ASN A 1 82 ? 33.673 -10.017 -10.354 1.00 76.25 82 ASN A C 1
ATOM 658 O O . ASN A 1 82 ? 32.799 -10.371 -11.150 1.00 76.25 82 ASN A O 1
ATOM 662 N N . ASP A 1 83 ? 33.658 -10.383 -9.074 1.00 77.56 83 ASP A N 1
ATOM 663 C CA . ASP A 1 83 ? 32.630 -11.261 -8.505 1.00 77.56 83 ASP A CA 1
ATOM 664 C C . ASP A 1 83 ? 31.255 -10.587 -8.369 1.00 77.56 83 ASP A C 1
ATOM 666 O O . ASP A 1 83 ? 30.235 -11.279 -8.388 1.00 77.56 83 ASP A O 1
ATOM 670 N N . ASP A 1 84 ? 31.204 -9.252 -8.341 1.00 74.06 84 ASP A N 1
ATOM 671 C CA . ASP A 1 84 ? 29.975 -8.454 -8.194 1.00 74.06 84 ASP A CA 1
ATOM 672 C C . ASP A 1 84 ? 29.027 -8.546 -9.394 1.00 74.06 84 ASP A C 1
ATOM 674 O O . ASP A 1 84 ? 27.927 -8.004 -9.367 1.00 74.06 84 ASP A O 1
ATOM 678 N N . VAL A 1 85 ? 29.430 -9.217 -10.474 1.00 83.94 85 VAL A N 1
ATOM 679 C CA . VAL A 1 85 ? 28.592 -9.436 -11.663 1.00 83.94 85 VAL A CA 1
ATOM 680 C C . VAL A 1 85 ? 28.134 -10.890 -11.801 1.00 83.94 85 VAL A C 1
ATOM 682 O O . VAL A 1 85 ? 27.405 -11.235 -12.738 1.00 83.94 85 VAL A O 1
ATOM 685 N N . ARG A 1 86 ? 28.561 -11.768 -10.884 1.00 88.69 86 ARG A N 1
ATOM 686 C CA . ARG A 1 86 ? 28.333 -13.213 -10.979 1.00 88.69 86 ARG A CA 1
ATOM 687 C C . ARG A 1 86 ? 26.854 -13.576 -10.829 1.00 88.69 86 ARG A C 1
ATOM 689 O O . ARG A 1 86 ? 26.385 -14.492 -11.504 1.00 88.69 86 ARG A O 1
ATOM 696 N N . HIS A 1 87 ? 26.078 -12.842 -10.028 1.00 90.75 87 HIS A N 1
ATOM 697 C CA . HIS A 1 87 ? 24.631 -13.069 -9.921 1.00 90.75 87 HIS A CA 1
ATOM 698 C C . HIS A 1 87 ? 23.899 -12.767 -11.234 1.00 90.75 87 HIS A C 1
ATOM 700 O O . HIS A 1 87 ? 23.043 -13.553 -11.635 1.00 90.75 87 HIS A O 1
ATOM 706 N N . TYR A 1 88 ? 24.285 -11.715 -11.967 1.00 91.62 88 TYR A N 1
ATOM 707 C CA . TYR A 1 88 ? 23.732 -11.426 -13.297 1.00 91.62 88 TYR A CA 1
ATOM 708 C C . TYR A 1 88 ? 23.965 -12.573 -14.283 1.00 91.62 88 TYR A C 1
ATOM 710 O O . TYR A 1 88 ? 23.062 -12.941 -15.038 1.00 91.62 88 TYR A O 1
ATOM 718 N N . MET A 1 89 ? 25.165 -13.162 -14.264 1.00 93.00 89 MET A N 1
ATOM 719 C CA . MET A 1 89 ? 25.492 -14.325 -15.090 1.00 93.00 89 MET A CA 1
ATOM 720 C C . MET A 1 89 ? 24.547 -15.493 -14.788 1.00 93.00 89 MET A C 1
ATOM 722 O O . MET A 1 89 ? 23.973 -16.065 -15.714 1.00 93.00 89 MET A O 1
ATOM 726 N N . HIS A 1 90 ? 24.334 -15.808 -13.509 1.00 95.75 90 HIS A N 1
ATOM 727 C CA . HIS A 1 90 ? 23.435 -16.886 -13.108 1.00 95.75 90 HIS A CA 1
ATOM 728 C C . HIS A 1 90 ? 21.975 -16.621 -13.491 1.00 95.75 90 HIS A C 1
ATOM 730 O O . HIS A 1 90 ? 21.324 -17.532 -13.997 1.00 95.75 90 HIS A O 1
ATOM 736 N N . ILE A 1 91 ? 21.470 -15.387 -13.364 1.00 95.56 91 ILE A N 1
ATOM 737 C CA . ILE A 1 91 ? 20.114 -15.039 -13.834 1.00 95.56 91 ILE A CA 1
ATOM 738 C C . ILE A 1 91 ? 19.981 -15.312 -15.340 1.00 95.56 91 ILE A C 1
ATOM 740 O O . ILE A 1 91 ? 19.041 -15.970 -15.785 1.00 95.56 91 ILE A O 1
ATOM 744 N N . LEU A 1 92 ? 20.943 -14.851 -16.144 1.00 95.19 92 LEU A N 1
ATOM 745 C CA . LEU A 1 92 ? 20.914 -15.045 -17.597 1.00 95.19 92 LEU A CA 1
ATOM 746 C C . LEU A 1 92 ? 21.060 -16.517 -18.002 1.00 95.19 92 LEU A C 1
ATOM 748 O O . LEU A 1 92 ? 20.411 -16.959 -18.953 1.00 95.19 92 LEU A O 1
ATOM 752 N N . MET A 1 93 ? 21.900 -17.284 -17.301 1.00 94.69 93 MET A N 1
ATOM 753 C CA . MET A 1 93 ? 22.030 -18.727 -17.511 1.00 94.69 93 MET A CA 1
ATOM 754 C C . MET A 1 93 ? 20.732 -19.454 -17.168 1.00 94.69 93 MET A C 1
ATOM 756 O O . MET A 1 93 ? 20.306 -20.308 -17.945 1.00 94.69 93 MET A O 1
ATOM 760 N N . ALA A 1 94 ? 20.078 -19.086 -16.062 1.00 95.94 94 ALA A N 1
ATOM 761 C CA . ALA A 1 94 ? 18.784 -19.642 -15.688 1.00 95.94 94 ALA A CA 1
ATOM 762 C C . ALA A 1 94 ? 17.768 -19.435 -16.818 1.00 95.94 94 ALA A C 1
ATOM 764 O O . ALA A 1 94 ? 17.232 -20.407 -17.340 1.00 95.94 94 ALA A O 1
ATOM 765 N N . GLU A 1 95 ? 17.601 -18.200 -17.295 1.00 94.56 95 GLU A N 1
ATOM 766 C CA . GLU A 1 95 ? 16.692 -17.866 -18.400 1.00 94.56 95 GLU A CA 1
ATOM 767 C C . GLU A 1 95 ? 17.045 -18.577 -19.720 1.00 94.56 95 GLU A C 1
ATOM 769 O O . GLU A 1 95 ? 16.159 -19.011 -20.462 1.00 94.56 95 GLU A O 1
ATOM 774 N N . CYS A 1 96 ? 18.335 -18.776 -20.016 1.00 93.38 96 CYS A N 1
ATOM 775 C CA . CYS A 1 96 ? 18.751 -19.594 -21.159 1.00 93.38 96 CYS A CA 1
ATOM 776 C C . CYS A 1 96 ? 18.278 -21.047 -21.020 1.00 93.38 96 CYS A C 1
ATOM 778 O O . CYS A 1 96 ? 17.737 -21.605 -21.979 1.00 93.38 96 CYS A O 1
ATOM 780 N N . TYR A 1 97 ? 18.448 -21.647 -19.840 1.00 94.62 97 TYR A N 1
ATOM 781 C CA . TYR A 1 97 ? 18.011 -23.015 -19.570 1.00 94.62 97 TYR A CA 1
ATOM 782 C C . TYR A 1 97 ? 16.488 -23.153 -19.521 1.00 94.62 97 TYR A C 1
ATOM 784 O O . TYR A 1 97 ? 15.965 -24.177 -19.964 1.00 94.62 97 TYR A O 1
ATOM 792 N N . VAL A 1 98 ? 15.766 -22.109 -19.097 1.00 92.88 98 VAL A N 1
ATOM 793 C CA . VAL A 1 98 ? 14.302 -22.033 -19.222 1.00 92.88 98 VAL A CA 1
ATOM 794 C C . VAL A 1 98 ? 13.885 -22.163 -20.691 1.00 92.88 98 VAL A C 1
ATOM 796 O O . VAL A 1 98 ? 13.038 -22.996 -21.016 1.00 92.88 98 VAL A O 1
ATOM 799 N N . LEU A 1 99 ? 14.523 -21.422 -21.607 1.00 89.50 99 LEU A N 1
ATOM 800 C CA . LEU A 1 99 ? 14.245 -21.517 -23.050 1.00 89.50 99 LEU A CA 1
ATOM 801 C C . LEU A 1 99 ? 14.606 -22.886 -23.650 1.00 89.50 99 LEU A C 1
ATOM 803 O O . LEU A 1 99 ? 14.010 -23.305 -24.643 1.00 89.50 99 LEU A O 1
ATOM 807 N N . GLU A 1 100 ? 15.591 -23.573 -23.076 1.00 90.31 100 GLU A N 1
ATOM 808 C CA . GLU A 1 100 ? 16.021 -24.920 -23.478 1.00 90.31 100 GLU A CA 1
ATOM 809 C C . GLU A 1 100 ? 15.208 -26.037 -22.820 1.00 90.31 100 GLU A C 1
ATOM 811 O O . GLU A 1 100 ? 15.401 -27.204 -23.157 1.00 90.31 100 GLU A O 1
ATOM 816 N N . LYS A 1 101 ? 14.283 -25.690 -21.916 1.00 91.25 101 LYS A N 1
ATOM 817 C CA . LYS A 1 101 ? 13.503 -26.632 -21.102 1.00 91.25 101 LYS A CA 1
ATOM 818 C C . LYS A 1 101 ? 14.373 -27.538 -20.216 1.00 91.25 101 LYS A C 1
ATOM 820 O O . LYS A 1 101 ? 13.954 -28.636 -19.856 1.00 91.25 101 LYS A O 1
ATOM 825 N N . ASN A 1 102 ? 15.567 -27.082 -19.831 1.00 95.38 102 ASN A N 1
ATOM 826 C CA . ASN A 1 102 ? 16.432 -27.795 -18.893 1.00 95.38 102 ASN A CA 1
ATOM 827 C C . ASN A 1 102 ? 16.110 -27.370 -17.452 1.00 95.38 102 ASN A C 1
ATOM 829 O O . ASN A 1 102 ? 16.634 -26.378 -16.945 1.00 95.38 102 ASN A O 1
ATOM 833 N N . VAL A 1 103 ? 15.229 -28.132 -16.801 1.00 94.19 103 VAL A N 1
ATOM 834 C CA . VAL A 1 103 ? 14.671 -27.784 -15.484 1.00 94.19 103 VAL A CA 1
ATOM 835 C C . VAL A 1 103 ? 15.738 -27.737 -14.390 1.00 94.19 103 VAL A C 1
ATOM 837 O O . VAL A 1 103 ? 15.820 -26.755 -13.660 1.00 94.19 103 VAL A O 1
ATOM 840 N N . SER A 1 104 ? 16.579 -28.771 -14.303 1.00 95.12 104 SER A N 1
ATOM 841 C CA . SER A 1 104 ? 17.601 -28.885 -13.252 1.00 95.12 104 SER A CA 1
ATOM 842 C C . SER A 1 104 ? 18.635 -27.759 -13.345 1.00 95.12 104 SER A C 1
ATOM 844 O O . SER A 1 104 ? 18.973 -27.118 -12.349 1.00 95.12 104 SER A O 1
ATOM 846 N N . ALA A 1 105 ? 19.092 -27.446 -14.561 1.00 95.31 105 ALA A N 1
ATOM 847 C CA . ALA A 1 105 ? 20.067 -26.382 -14.762 1.00 95.31 105 ALA A CA 1
ATOM 848 C C . ALA A 1 105 ? 19.480 -24.983 -14.502 1.00 95.31 105 ALA A C 1
ATOM 850 O O . ALA A 1 105 ? 20.178 -24.137 -13.940 1.00 95.31 105 ALA A O 1
ATOM 851 N N . ALA A 1 106 ? 18.214 -24.739 -14.864 1.00 95.50 106 ALA A N 1
ATOM 852 C CA . ALA A 1 106 ? 17.532 -23.482 -14.556 1.00 95.50 106 ALA A CA 1
ATOM 853 C C . ALA A 1 106 ? 17.387 -23.277 -13.039 1.00 95.50 106 ALA A C 1
ATOM 855 O O . ALA A 1 106 ? 17.762 -22.224 -12.526 1.00 95.50 106 ALA A O 1
ATOM 856 N N . GLU A 1 107 ? 16.939 -24.306 -12.314 1.00 96.69 107 GLU A N 1
ATOM 857 C CA . GLU A 1 107 ? 16.777 -24.267 -10.856 1.00 96.69 107 GLU A CA 1
ATOM 858 C C . GLU A 1 107 ? 18.089 -23.947 -10.133 1.00 96.69 107 GLU A C 1
ATOM 860 O O . GLU A 1 107 ? 18.140 -23.041 -9.299 1.00 96.69 107 GLU A O 1
ATOM 865 N N . ASN A 1 108 ? 19.165 -24.657 -10.483 1.00 97.25 108 ASN A N 1
ATOM 866 C CA . ASN A 1 108 ? 20.475 -24.454 -9.867 1.00 97.25 108 ASN A CA 1
ATOM 867 C C . ASN A 1 108 ? 20.997 -23.029 -10.093 1.00 97.25 108 ASN A C 1
ATOM 869 O O . ASN A 1 108 ? 21.576 -22.433 -9.187 1.00 97.25 108 ASN A O 1
ATOM 873 N N . ASN A 1 109 ? 20.759 -22.460 -11.278 1.00 97.69 109 ASN A N 1
ATOM 874 C CA . ASN A 1 109 ? 21.187 -21.099 -11.585 1.00 97.69 109 ASN A CA 1
ATOM 875 C C . ASN A 1 109 ? 20.328 -20.036 -10.887 1.00 97.69 109 ASN A C 1
ATOM 877 O O . ASN A 1 109 ? 20.890 -19.063 -10.394 1.00 97.69 109 ASN A O 1
ATOM 881 N N . PHE A 1 110 ? 19.011 -20.220 -10.750 1.00 97.69 110 PHE A N 1
ATOM 882 C CA . PHE A 1 110 ? 18.195 -19.305 -9.940 1.00 97.69 110 PHE A CA 1
ATOM 883 C C . PHE A 1 110 ? 18.631 -19.304 -8.468 1.00 97.69 110 PHE A C 1
ATOM 885 O O . PHE A 1 110 ? 18.798 -18.235 -7.882 1.00 97.69 110 PHE A O 1
ATOM 892 N N . LYS A 1 111 ? 18.893 -20.481 -7.882 1.00 97.38 111 LYS A N 1
ATOM 893 C CA . LYS A 1 111 ? 19.407 -20.591 -6.504 1.00 97.38 111 LYS A CA 1
ATOM 894 C C . LYS A 1 111 ? 20.767 -19.908 -6.344 1.00 97.38 111 LYS A C 1
ATOM 896 O O . LYS A 1 111 ? 20.958 -19.151 -5.393 1.00 97.38 111 LYS A O 1
ATOM 901 N N . ALA A 1 112 ? 21.684 -20.128 -7.287 1.00 96.44 112 ALA A N 1
ATOM 902 C CA . ALA A 1 112 ? 22.997 -19.486 -7.282 1.00 96.44 112 ALA A CA 1
ATOM 903 C C . ALA A 1 112 ? 22.889 -17.956 -7.399 1.00 96.44 112 ALA A C 1
ATOM 905 O O . ALA A 1 112 ? 23.532 -17.242 -6.634 1.00 96.44 112 ALA A O 1
ATOM 906 N N . ALA A 1 113 ? 22.035 -17.447 -8.294 1.00 96.38 113 ALA A N 1
ATOM 907 C CA . ALA A 1 113 ? 21.794 -16.013 -8.443 1.00 96.38 113 ALA A CA 1
ATOM 908 C C . ALA A 1 113 ? 21.311 -15.365 -7.138 1.00 96.38 113 ALA A C 1
ATOM 910 O O . ALA A 1 113 ? 21.859 -14.346 -6.726 1.00 96.38 113 ALA A O 1
ATOM 911 N N . ILE A 1 114 ? 20.322 -15.976 -6.478 1.00 96.50 114 ILE A N 1
ATOM 912 C CA . ILE A 1 114 ? 19.758 -15.487 -5.212 1.00 96.50 114 ILE A CA 1
ATOM 913 C C . ILE A 1 114 ? 20.822 -15.482 -4.109 1.00 96.50 114 ILE A C 1
ATOM 915 O O . ILE A 1 114 ? 20.978 -14.478 -3.417 1.00 96.50 114 ILE A O 1
ATOM 919 N N . SER A 1 115 ? 21.573 -16.579 -3.968 1.00 95.00 115 SER A N 1
ATOM 920 C CA . SER A 1 115 ? 22.601 -16.722 -2.930 1.00 95.00 115 SER A CA 1
ATOM 921 C C . SER A 1 115 ? 23.758 -15.737 -3.114 1.00 95.00 115 SER A C 1
ATOM 923 O O . SER A 1 115 ? 24.209 -15.137 -2.142 1.00 95.00 115 SER A O 1
ATOM 925 N N . ILE A 1 116 ? 24.216 -15.524 -4.349 1.00 90.56 116 ILE A N 1
ATOM 926 C CA . ILE A 1 116 ? 25.314 -14.590 -4.634 1.00 90.56 116 ILE A CA 1
ATOM 927 C C . ILE A 1 116 ? 24.852 -13.139 -4.463 1.00 90.56 116 ILE A C 1
ATOM 929 O O . ILE A 1 116 ? 25.568 -12.342 -3.860 1.00 90.56 116 ILE A O 1
ATOM 933 N N . ALA A 1 117 ? 23.644 -12.799 -4.928 1.00 88.44 117 ALA A N 1
ATOM 934 C CA . ALA A 1 117 ? 23.078 -11.468 -4.718 1.00 88.44 117 ALA A CA 1
ATOM 935 C C . ALA A 1 117 ? 22.899 -11.155 -3.222 1.00 88.44 117 ALA A C 1
ATOM 937 O O . ALA A 1 117 ? 23.143 -10.030 -2.799 1.00 88.44 117 ALA A O 1
ATOM 938 N N . GLU A 1 118 ? 22.518 -12.147 -2.412 1.00 89.81 118 GLU A N 1
ATOM 939 C CA . GLU A 1 118 ? 22.457 -12.025 -0.952 1.00 89.81 118 GLU A CA 1
ATOM 940 C C . GLU A 1 118 ? 23.834 -11.816 -0.323 1.00 89.81 118 GLU A C 1
ATOM 942 O O . GLU A 1 118 ? 24.007 -10.870 0.442 1.00 89.81 118 GLU A O 1
ATOM 947 N N . LEU A 1 119 ? 24.813 -12.651 -0.682 1.00 85.31 119 LEU A N 1
ATOM 948 C CA . LEU A 1 119 ? 26.175 -12.575 -0.155 1.00 85.31 119 LEU A CA 1
ATOM 949 C C . LEU A 1 119 ? 26.811 -11.193 -0.388 1.00 85.31 119 LEU A C 1
ATOM 951 O O . LEU A 1 119 ? 27.544 -10.706 0.467 1.00 85.31 119 LEU A O 1
ATOM 955 N N . HIS A 1 120 ? 26.509 -10.559 -1.523 1.00 77.88 120 HIS A N 1
ATOM 956 C CA . HIS A 1 120 ? 27.063 -9.258 -1.907 1.00 77.88 120 HIS A CA 1
ATOM 957 C C . HIS A 1 120 ? 26.127 -8.074 -1.575 1.00 77.88 120 HIS A C 1
ATOM 959 O O . HIS A 1 120 ? 26.450 -6.926 -1.871 1.00 77.88 120 HIS A O 1
ATOM 965 N N . GLY A 1 121 ? 24.963 -8.314 -0.957 1.00 77.62 121 GLY A N 1
ATOM 966 C CA . GLY A 1 121 ? 24.038 -7.253 -0.533 1.00 77.62 121 GLY A CA 1
ATOM 967 C C . GLY A 1 121 ? 23.230 -6.583 -1.657 1.00 77.62 121 GLY A C 1
ATOM 968 O O . GLY A 1 121 ? 22.673 -5.500 -1.462 1.00 77.62 121 GLY A O 1
ATOM 969 N N . PHE A 1 122 ? 23.105 -7.208 -2.830 1.00 80.94 122 PHE A N 1
ATOM 970 C CA . PHE A 1 122 ? 22.318 -6.699 -3.959 1.00 80.94 122 PHE A CA 1
ATOM 971 C C . PHE A 1 122 ? 20.821 -7.017 -3.805 1.00 80.94 122 PHE A C 1
ATOM 973 O O . PHE A 1 122 ? 20.248 -7.811 -4.551 1.00 80.94 122 PHE A O 1
ATOM 980 N N . LEU A 1 123 ? 20.163 -6.370 -2.836 1.00 75.88 123 LEU A N 1
ATOM 981 C CA . LEU A 1 123 ? 18.759 -6.624 -2.460 1.00 75.88 123 LEU A CA 1
ATOM 982 C C . LEU A 1 123 ? 17.770 -6.582 -3.639 1.00 75.88 123 LEU A C 1
ATOM 984 O O . LEU A 1 123 ? 16.910 -7.452 -3.758 1.00 75.88 123 LEU A O 1
ATOM 988 N N . HIS A 1 124 ? 17.900 -5.599 -4.530 1.00 74.69 124 HIS A N 1
ATOM 989 C CA . HIS A 1 124 ? 17.003 -5.429 -5.678 1.00 74.69 124 HIS A CA 1
ATOM 990 C C . HIS A 1 124 ? 17.232 -6.471 -6.782 1.00 74.69 124 HIS A C 1
ATOM 992 O O . HIS A 1 124 ? 16.278 -6.889 -7.435 1.00 74.69 124 HIS A O 1
ATOM 998 N N . ASP A 1 125 ? 18.470 -6.936 -6.965 1.00 83.81 125 ASP A N 1
ATOM 999 C CA . ASP A 1 125 ? 18.771 -8.012 -7.912 1.00 83.81 125 ASP A CA 1
ATOM 1000 C C . ASP A 1 125 ? 18.374 -9.378 -7.349 1.00 83.81 125 ASP A C 1
ATOM 1002 O O . ASP A 1 125 ? 17.906 -10.243 -8.090 1.00 83.81 125 ASP A O 1
ATOM 1006 N N . LYS A 1 126 ? 18.484 -9.556 -6.025 1.00 89.56 126 LYS A N 1
ATOM 1007 C CA . LYS A 1 126 ? 17.916 -10.705 -5.315 1.00 89.56 126 LYS A CA 1
ATOM 1008 C C . LYS A 1 126 ? 16.397 -10.745 -5.509 1.00 89.56 126 LYS A C 1
ATOM 1010 O O . LYS A 1 126 ? 15.858 -11.793 -5.858 1.00 89.56 126 LYS A O 1
ATOM 1015 N N . ALA A 1 127 ? 15.718 -9.606 -5.350 1.00 79.31 127 ALA A N 1
ATOM 1016 C CA . ALA A 1 127 ? 14.279 -9.486 -5.584 1.00 79.31 127 ALA A CA 1
ATOM 1017 C C . ALA A 1 127 ? 13.899 -9.849 -7.032 1.00 79.31 127 ALA A C 1
ATOM 1019 O O . ALA A 1 127 ? 13.018 -10.685 -7.231 1.00 79.31 127 ALA A O 1
ATOM 1020 N N . LEU A 1 128 ? 14.632 -9.323 -8.022 1.00 83.56 128 LEU A N 1
ATOM 1021 C CA . LEU A 1 128 ? 14.447 -9.651 -9.441 1.00 83.56 128 LEU A CA 1
ATOM 1022 C C . LEU A 1 128 ? 14.662 -11.150 -9.721 1.00 83.56 128 LEU A C 1
ATOM 1024 O O . LEU A 1 128 ? 13.894 -11.764 -10.458 1.00 83.56 128 LEU A O 1
ATOM 1028 N N . ALA A 1 129 ? 15.679 -11.774 -9.120 1.00 92.69 129 ALA A N 1
ATOM 1029 C CA . ALA A 1 129 ? 15.921 -13.209 -9.271 1.00 92.69 129 ALA A CA 1
ATOM 1030 C C . ALA A 1 129 ? 14.764 -14.054 -8.704 1.00 92.69 129 ALA A C 1
ATOM 1032 O O . ALA A 1 129 ? 14.359 -15.036 -9.329 1.00 92.69 129 ALA A O 1
ATOM 1033 N N . HIS A 1 130 ? 14.199 -13.657 -7.558 1.00 91.31 130 HIS A N 1
ATOM 1034 C CA . HIS A 1 130 ? 12.994 -14.278 -7.006 1.00 91.31 130 HIS A CA 1
ATOM 1035 C C . HIS A 1 130 ? 11.775 -14.080 -7.918 1.00 91.31 130 HIS A C 1
ATOM 1037 O O . HIS A 1 130 ? 11.034 -15.030 -8.148 1.00 91.31 130 HIS A O 1
ATOM 1043 N N . GLU A 1 131 ? 11.580 -12.895 -8.489 1.00 84.25 131 GLU A N 1
ATOM 1044 C CA . GLU A 1 131 ? 10.464 -12.612 -9.397 1.00 84.25 131 GLU A CA 1
ATOM 1045 C C . GLU A 1 131 ? 10.525 -13.463 -10.682 1.00 84.25 131 GLU A C 1
ATOM 1047 O O . GLU A 1 131 ? 9.537 -14.091 -11.077 1.00 84.25 131 GLU A O 1
ATOM 1052 N N . LEU A 1 132 ? 11.710 -13.574 -11.290 1.00 89.06 132 LEU A N 1
ATOM 1053 C CA . LEU A 1 132 ? 11.943 -14.417 -12.466 1.00 89.06 132 LEU A CA 1
ATOM 1054 C C . LEU A 1 132 ? 11.753 -15.910 -12.152 1.00 89.06 132 LEU A C 1
ATOM 1056 O O . LEU A 1 132 ? 11.111 -16.630 -12.923 1.00 89.06 132 LEU A O 1
ATOM 1060 N N . ALA A 1 133 ? 12.248 -16.369 -10.998 1.00 92.50 133 ALA A N 1
ATOM 1061 C CA . ALA A 1 133 ? 12.042 -17.738 -10.530 1.00 92.50 133 ALA A CA 1
ATOM 1062 C C . ALA A 1 133 ? 10.557 -18.032 -10.261 1.00 92.50 133 ALA A C 1
ATOM 1064 O O . ALA A 1 133 ? 10.073 -19.098 -10.634 1.00 92.50 133 ALA A O 1
ATOM 1065 N N . CYS A 1 134 ? 9.814 -17.085 -9.677 1.00 89.31 134 CYS A N 1
ATOM 1066 C CA . CYS A 1 134 ? 8.368 -17.189 -9.468 1.00 89.31 134 CYS A CA 1
ATOM 1067 C C . CYS A 1 134 ? 7.630 -17.419 -10.791 1.00 89.31 134 CYS A C 1
ATOM 1069 O O . CYS A 1 134 ? 6.893 -18.401 -10.926 1.00 89.31 134 CYS A O 1
ATOM 1071 N N . ALA A 1 135 ? 7.873 -16.565 -11.792 1.00 83.94 135 ALA A N 1
ATOM 1072 C CA . ALA A 1 135 ? 7.257 -16.696 -13.110 1.00 83.94 135 ALA A CA 1
ATOM 1073 C C . ALA A 1 135 ? 7.555 -18.064 -13.749 1.00 83.94 135 ALA A C 1
ATOM 1075 O O . ALA A 1 135 ? 6.673 -18.689 -14.345 1.00 83.94 135 ALA A O 1
ATOM 1076 N N . TRP A 1 136 ? 8.783 -18.560 -13.583 1.00 93.50 136 TRP A N 1
ATOM 1077 C CA . TRP A 1 136 ? 9.192 -19.866 -14.087 1.00 93.50 136 TRP A CA 1
ATOM 1078 C C . TRP A 1 136 ? 8.534 -21.044 -13.346 1.00 93.50 136 TRP A C 1
ATOM 1080 O O . TRP A 1 136 ? 7.977 -21.928 -13.997 1.00 93.50 136 TRP A O 1
ATOM 1090 N N . TYR A 1 137 ? 8.531 -21.058 -12.009 1.00 90.12 137 TYR A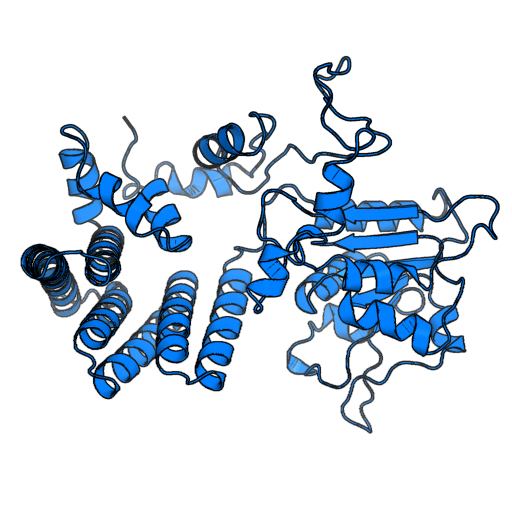 N 1
ATOM 1091 C CA . TYR A 1 137 ? 7.879 -22.113 -11.219 1.00 90.12 137 TYR A CA 1
ATOM 1092 C C . TYR A 1 137 ? 6.373 -22.171 -11.460 1.00 90.12 137 TYR A C 1
ATOM 1094 O O . TYR A 1 137 ? 5.807 -23.262 -11.569 1.00 90.12 137 TYR A O 1
ATOM 1102 N N . LYS A 1 138 ? 5.743 -21.008 -11.638 1.00 85.88 138 LYS A N 1
ATOM 1103 C CA . LYS A 1 138 ? 4.340 -20.904 -12.032 1.00 85.88 138 LYS A CA 1
ATOM 1104 C C . LYS A 1 138 ? 4.092 -21.543 -13.400 1.00 85.88 138 LYS A C 1
ATOM 1106 O O . LYS A 1 138 ? 3.138 -22.297 -13.558 1.00 85.88 138 LYS A O 1
ATOM 1111 N N . ALA A 1 139 ? 4.979 -21.322 -14.373 1.00 85.94 139 ALA A N 1
ATOM 1112 C CA . ALA A 1 139 ? 4.892 -21.963 -15.689 1.00 85.94 139 ALA A CA 1
ATOM 1113 C C . ALA A 1 139 ? 5.090 -23.495 -15.647 1.00 85.94 139 ALA A C 1
ATOM 1115 O O . ALA A 1 139 ? 4.650 -24.190 -16.560 1.00 85.94 139 ALA A O 1
ATOM 1116 N N . LEU A 1 140 ? 5.726 -24.028 -14.597 1.00 91.50 140 LEU A N 1
ATOM 1117 C CA . LEU A 1 140 ? 5.854 -25.469 -14.345 1.00 91.50 140 LEU A CA 1
ATOM 1118 C C . LEU A 1 140 ? 4.676 -26.067 -13.553 1.00 91.50 140 LEU A C 1
ATOM 1120 O O . LEU A 1 140 ? 4.672 -27.277 -13.330 1.00 91.50 140 LEU A O 1
ATOM 1124 N N . GLY A 1 141 ? 3.715 -25.254 -13.100 1.00 89.62 141 GLY A N 1
ATOM 1125 C CA . GLY A 1 141 ? 2.623 -25.695 -12.223 1.00 89.62 141 GLY A CA 1
ATOM 1126 C C . GLY A 1 141 ? 3.067 -26.024 -10.791 1.00 89.62 141 GLY A C 1
ATOM 1127 O O . GLY A 1 141 ? 2.411 -26.805 -10.108 1.00 89.62 141 GLY A O 1
ATOM 1128 N N . LYS A 1 142 ? 4.203 -25.477 -10.338 1.00 92.38 142 LYS A N 1
ATOM 1129 C CA . LYS A 1 142 ? 4.734 -25.652 -8.975 1.00 92.38 142 LYS A CA 1
ATOM 1130 C C . LYS A 1 142 ? 4.348 -24.451 -8.106 1.00 92.38 142 LYS A C 1
ATOM 1132 O O . LYS A 1 142 ? 5.198 -23.622 -7.778 1.00 92.38 142 LYS A O 1
ATOM 1137 N N . ASP A 1 143 ? 3.067 -24.352 -7.765 1.00 79.44 143 ASP A N 1
ATOM 1138 C CA . ASP A 1 143 ? 2.491 -23.160 -7.126 1.00 79.44 143 ASP A CA 1
ATOM 1139 C C . ASP A 1 143 ? 3.107 -22.827 -5.758 1.00 79.44 143 ASP A C 1
ATOM 1141 O O . ASP A 1 143 ? 3.338 -21.654 -5.478 1.00 79.44 143 ASP A O 1
ATOM 1145 N N . ASP A 1 144 ? 3.458 -23.824 -4.940 1.00 85.69 144 ASP A N 1
ATOM 1146 C CA . ASP A 1 144 ? 4.088 -23.594 -3.627 1.00 85.69 144 ASP A CA 1
ATOM 1147 C C . ASP A 1 144 ? 5.426 -22.856 -3.759 1.00 85.69 144 ASP A C 1
ATOM 1149 O O . ASP A 1 144 ? 5.691 -21.868 -3.071 1.00 85.69 144 ASP A O 1
ATOM 1153 N N . TRP A 1 145 ? 6.253 -23.292 -4.712 1.00 86.31 145 TRP A N 1
ATOM 1154 C CA . TRP A 1 145 ? 7.529 -22.648 -5.012 1.00 86.31 145 TRP A CA 1
ATOM 1155 C C . TRP A 1 145 ? 7.325 -21.267 -5.633 1.00 86.31 145 TRP A C 1
ATOM 1157 O O . TRP A 1 145 ? 8.037 -20.326 -5.281 1.00 86.31 145 TRP A O 1
ATOM 1167 N N . ALA A 1 146 ? 6.339 -21.114 -6.519 1.00 74.94 146 ALA A N 1
ATOM 1168 C CA . ALA A 1 146 ? 6.008 -19.814 -7.091 1.00 74.94 146 ALA A CA 1
ATOM 1169 C C . ALA A 1 146 ? 5.591 -18.806 -6.005 1.00 74.94 146 ALA A C 1
ATOM 1171 O O . ALA A 1 146 ? 6.096 -17.685 -5.997 1.00 74.94 146 ALA A O 1
ATOM 1172 N N . ASN A 1 147 ? 4.747 -19.217 -5.054 1.00 69.50 147 ASN A N 1
ATOM 1173 C CA . ASN A 1 147 ? 4.309 -18.380 -3.935 1.00 69.50 147 ASN A CA 1
ATOM 1174 C C . ASN A 1 147 ? 5.476 -18.005 -3.015 1.00 69.50 147 ASN A C 1
ATOM 1176 O O . ASN A 1 147 ? 5.645 -16.827 -2.711 1.00 69.50 147 ASN A O 1
ATOM 1180 N N . PHE A 1 148 ? 6.337 -18.963 -2.655 1.00 88.75 148 PHE A N 1
ATOM 1181 C CA . PHE A 1 148 ? 7.546 -18.686 -1.871 1.00 88.75 148 PHE A CA 1
ATOM 1182 C C . PHE A 1 148 ? 8.420 -17.604 -2.524 1.00 88.75 148 PHE A C 1
ATOM 1184 O O . PHE A 1 148 ? 8.864 -16.651 -1.876 1.00 88.75 148 PHE A O 1
ATOM 1191 N N . HIS A 1 149 ? 8.663 -17.734 -3.831 1.00 84.06 149 HIS A N 1
ATOM 1192 C CA . HIS A 1 149 ? 9.464 -16.770 -4.575 1.00 84.06 149 HIS A CA 1
ATOM 1193 C C . HIS A 1 149 ? 8.752 -15.417 -4.725 1.00 84.06 149 HIS A C 1
ATOM 1195 O O . HIS A 1 149 ? 9.402 -14.378 -4.614 1.00 84.06 149 HIS A O 1
ATOM 1201 N N . PHE A 1 150 ? 7.431 -15.410 -4.903 1.00 70.06 150 PHE A N 1
ATOM 1202 C CA . PHE A 1 150 ? 6.623 -14.193 -4.922 1.00 70.06 150 PHE A CA 1
ATOM 1203 C C . PHE A 1 150 ? 6.723 -13.418 -3.600 1.00 70.06 150 PHE A C 1
ATOM 1205 O O . PHE A 1 150 ? 7.147 -12.262 -3.611 1.00 70.06 150 PHE A O 1
ATOM 1212 N N . GLU A 1 151 ? 6.435 -14.056 -2.465 1.00 67.88 151 GLU A N 1
ATOM 1213 C CA . GLU A 1 151 ? 6.515 -13.429 -1.138 1.00 67.88 151 GLU A CA 1
ATOM 1214 C C . GLU A 1 151 ? 7.929 -12.919 -0.831 1.00 67.88 151 GLU A C 1
ATOM 1216 O O . GLU A 1 151 ? 8.107 -11.804 -0.333 1.00 67.88 151 GLU A O 1
ATOM 1221 N N . SER A 1 152 ? 8.950 -13.697 -1.204 1.00 77.19 152 SER A N 1
ATOM 1222 C CA . SER A 1 152 ? 10.354 -13.306 -1.052 1.00 77.19 152 SER A CA 1
ATOM 1223 C C . SER A 1 152 ? 10.696 -12.055 -1.869 1.00 77.19 152 SER A C 1
ATOM 1225 O O . SER A 1 152 ? 11.323 -11.138 -1.340 1.00 77.19 152 SER A O 1
ATOM 1227 N N . SER A 1 153 ? 10.264 -11.976 -3.135 1.00 76.06 153 SER A N 1
ATOM 1228 C CA . SER A 1 153 ? 10.477 -10.782 -3.972 1.00 76.06 153 SER A CA 1
ATOM 1229 C C . SER A 1 153 ? 9.782 -9.548 -3.389 1.00 76.06 153 SER A C 1
ATOM 1231 O O . SER A 1 153 ? 10.403 -8.492 -3.282 1.00 76.06 153 SER A O 1
ATOM 1233 N N . GLN A 1 154 ? 8.537 -9.685 -2.917 1.00 64.31 154 GLN A N 1
ATOM 1234 C CA . GLN A 1 154 ? 7.777 -8.591 -2.311 1.00 64.31 154 GLN A CA 1
ATOM 1235 C C . GLN A 1 154 ? 8.449 -8.063 -1.037 1.00 64.31 154 GLN A C 1
ATOM 1237 O O . GLN A 1 154 ? 8.579 -6.848 -0.862 1.00 64.31 154 GLN A O 1
ATOM 1242 N N . LYS A 1 155 ? 8.915 -8.966 -0.166 1.00 71.75 155 LYS A N 1
ATOM 1243 C CA . LYS A 1 155 ? 9.674 -8.613 1.038 1.00 71.75 155 LYS A CA 1
ATOM 1244 C C . LYS A 1 155 ? 10.960 -7.865 0.686 1.00 71.75 155 LYS A C 1
ATOM 1246 O O . LYS A 1 155 ? 11.207 -6.798 1.236 1.00 71.75 155 LYS A O 1
ATOM 1251 N N . LEU A 1 156 ? 11.738 -8.369 -0.270 1.00 68.56 156 LEU A N 1
ATOM 1252 C CA . LEU A 1 156 ? 13.012 -7.761 -0.665 1.00 68.56 156 LEU A CA 1
ATOM 1253 C C . LEU A 1 156 ? 12.833 -6.394 -1.336 1.00 68.56 156 LEU A C 1
ATOM 1255 O O . LEU A 1 156 ? 13.590 -5.470 -1.049 1.00 68.56 156 LEU A O 1
ATOM 1259 N N . TYR A 1 157 ? 11.811 -6.220 -2.180 1.00 63.03 157 TYR A N 1
ATOM 1260 C CA . TYR A 1 157 ? 11.477 -4.905 -2.734 1.00 63.03 157 TYR A CA 1
ATOM 1261 C C . TYR A 1 157 ? 11.020 -3.924 -1.648 1.00 63.03 157 TYR A C 1
ATOM 1263 O O . TYR A 1 157 ? 11.366 -2.743 -1.697 1.00 63.03 157 TYR A O 1
ATOM 1271 N N . THR A 1 158 ? 10.304 -4.412 -0.634 1.00 57.22 158 THR A N 1
ATOM 1272 C CA . THR A 1 158 ? 9.912 -3.618 0.538 1.00 57.22 158 THR A CA 1
ATOM 1273 C C . THR A 1 158 ? 11.140 -3.173 1.339 1.00 57.22 158 THR A C 1
ATOM 1275 O O . THR A 1 158 ? 11.289 -1.981 1.599 1.00 57.22 158 THR A O 1
ATOM 1278 N N . GLU A 1 159 ? 12.051 -4.097 1.658 1.00 63.06 159 GLU A N 1
ATOM 1279 C CA . GLU A 1 159 ? 13.316 -3.831 2.366 1.00 63.06 159 GLU A CA 1
ATOM 1280 C C . GLU A 1 159 ? 14.241 -2.889 1.585 1.00 63.06 159 GLU A C 1
ATOM 1282 O O . GLU A 1 159 ? 14.885 -2.018 2.167 1.00 63.06 159 GLU A O 1
ATOM 1287 N N . TRP A 1 160 ? 14.264 -3.003 0.255 1.00 58.09 160 TRP A N 1
ATOM 1288 C CA . TRP A 1 160 ? 14.988 -2.079 -0.618 1.00 58.09 160 TRP A CA 1
ATOM 1289 C C . TRP A 1 160 ? 14.380 -0.661 -0.639 1.00 58.09 160 TRP A C 1
ATOM 1291 O O . TRP A 1 160 ? 15.033 0.290 -1.070 1.00 58.09 160 TRP A O 1
ATOM 1301 N N . GLY A 1 161 ? 13.149 -0.484 -0.148 1.00 44.47 161 GLY A N 1
ATOM 1302 C CA . GLY A 1 161 ? 12.460 0.807 -0.099 1.00 44.47 161 GLY A CA 1
ATOM 1303 C C . GLY A 1 161 ? 11.585 1.105 -1.320 1.00 44.47 161 GLY A C 1
ATOM 1304 O O . GLY A 1 161 ? 11.176 2.253 -1.521 1.00 44.47 161 GLY A O 1
ATOM 1305 N N . ALA A 1 162 ? 11.242 0.090 -2.120 1.00 54.38 162 ALA A N 1
ATOM 1306 C CA . ALA A 1 162 ? 10.265 0.182 -3.208 1.00 54.38 162 ALA A CA 1
ATOM 1307 C C . ALA A 1 162 ? 8.806 0.082 -2.703 1.00 54.38 162 ALA A C 1
ATOM 1309 O O . ALA A 1 162 ? 7.938 -0.496 -3.348 1.00 54.38 162 ALA A O 1
ATOM 1310 N N . THR A 1 163 ? 8.511 0.681 -1.548 1.00 45.12 163 THR A N 1
ATOM 1311 C CA . THR A 1 163 ? 7.175 0.741 -0.937 1.00 45.12 163 THR A CA 1
ATOM 1312 C C . THR A 1 163 ? 6.412 1.967 -1.444 1.00 45.12 163 THR A C 1
ATOM 1314 O O . THR A 1 163 ? 6.573 3.036 -0.876 1.00 45.12 163 THR A O 1
ATOM 1317 N N . SER A 1 164 ? 5.681 1.855 -2.565 1.00 40.84 164 SER A N 1
ATOM 1318 C CA . SER A 1 164 ? 4.676 2.808 -3.130 1.00 40.84 164 SER A CA 1
ATOM 1319 C C . SER A 1 164 ? 5.038 4.319 -3.241 1.00 40.84 164 SER A C 1
ATOM 1321 O O . SER A 1 164 ? 5.899 4.852 -2.555 1.00 40.84 164 SER A O 1
ATOM 1323 N N . LYS A 1 165 ? 4.465 5.074 -4.195 1.00 50.78 165 LYS A N 1
ATOM 1324 C CA . LYS A 1 165 ? 4.928 6.451 -4.537 1.00 50.78 165 LYS A CA 1
ATOM 1325 C C . LYS A 1 165 ? 5.007 7.398 -3.318 1.00 50.78 165 LYS A C 1
ATOM 1327 O O . LYS A 1 165 ? 4.038 7.565 -2.581 1.00 50.78 165 LYS A O 1
ATOM 1332 N N . GLY A 1 166 ? 6.168 8.045 -3.149 1.00 55.25 166 GLY A N 1
ATOM 1333 C CA . GLY A 1 166 ? 6.571 8.833 -1.972 1.00 55.25 166 GLY A CA 1
ATOM 1334 C C . GLY A 1 166 ? 5.890 10.194 -1.795 1.00 55.25 166 GLY A C 1
ATOM 1335 O O . GLY A 1 166 ? 6.571 11.160 -1.471 1.00 55.25 166 GLY A O 1
ATOM 1336 N N . THR A 1 167 ? 4.580 10.297 -2.023 1.00 56.16 167 THR A N 1
ATOM 1337 C CA . THR A 1 167 ? 3.807 11.534 -1.802 1.00 56.16 167 THR A CA 1
ATOM 1338 C C . THR A 1 167 ? 3.317 11.713 -0.365 1.00 56.16 167 THR A C 1
ATOM 1340 O O . THR A 1 167 ? 2.709 12.726 -0.043 1.00 56.16 167 THR A O 1
ATOM 1343 N N . GLY A 1 168 ? 3.603 10.750 0.517 1.00 69.31 168 GLY A N 1
ATOM 1344 C CA . GLY A 1 168 ? 3.284 10.847 1.941 1.00 69.31 168 GLY A CA 1
ATOM 1345 C C . GLY A 1 168 ? 1.888 10.358 2.336 1.00 69.31 168 GLY A C 1
ATOM 1346 O O . GLY A 1 168 ? 1.497 10.629 3.460 1.00 69.31 168 GLY A O 1
ATOM 1347 N N . LYS A 1 169 ? 1.170 9.601 1.486 1.00 83.44 169 LYS A N 1
ATOM 1348 C CA . LYS A 1 169 ? -0.196 9.083 1.758 1.00 83.44 169 LYS A CA 1
ATOM 1349 C C . LYS A 1 169 ? -0.374 8.534 3.178 1.00 83.44 169 LYS A C 1
ATOM 1351 O O . LYS A 1 169 ? -1.161 9.077 3.943 1.00 83.44 169 LYS A O 1
ATOM 1356 N N . THR A 1 170 ? 0.432 7.545 3.564 1.00 85.50 170 THR A N 1
ATOM 1357 C CA . THR A 1 170 ? 0.384 6.949 4.907 1.00 85.50 170 THR A CA 1
ATOM 1358 C C . THR A 1 170 ? 0.737 7.948 6.015 1.00 85.50 170 THR A C 1
ATOM 1360 O O . THR A 1 170 ? 0.201 7.855 7.109 1.00 85.50 170 THR A O 1
ATOM 1363 N N . VAL A 1 171 ? 1.628 8.923 5.768 1.00 79.88 171 VAL A N 1
ATOM 1364 C CA . VAL A 1 171 ? 1.937 9.981 6.758 1.00 79.88 171 VAL A CA 1
ATOM 1365 C C . VAL A 1 171 ? 0.714 10.874 6.959 1.00 79.88 171 VAL A C 1
ATOM 1367 O O . VAL A 1 171 ? 0.326 11.129 8.091 1.00 79.88 171 VAL A O 1
ATOM 1370 N N . THR A 1 172 ? 0.083 11.310 5.869 1.00 79.81 172 THR A N 1
ATOM 1371 C CA . THR A 1 172 ? -1.127 12.136 5.910 1.00 79.81 172 THR A CA 1
ATOM 1372 C C . THR A 1 172 ? -2.294 11.394 6.555 1.00 79.81 172 THR A C 1
ATOM 1374 O O . THR A 1 172 ? -3.027 11.995 7.333 1.00 79.81 172 THR A O 1
ATOM 1377 N N . LEU A 1 173 ? -2.454 10.095 6.282 1.00 89.75 173 LEU A N 1
ATOM 1378 C CA . LEU A 1 173 ? -3.479 9.262 6.910 1.00 89.75 173 LEU A CA 1
ATOM 1379 C C . LEU A 1 173 ? -3.257 9.152 8.426 1.00 89.75 173 LEU A C 1
ATOM 1381 O O . LEU A 1 173 ? -4.188 9.398 9.187 1.00 89.75 173 LEU A O 1
ATOM 1385 N N . VAL A 1 174 ? -2.025 8.866 8.866 1.00 88.25 174 VAL A N 1
ATOM 1386 C CA . VAL A 1 174 ? -1.658 8.829 10.294 1.00 88.25 174 VAL A CA 1
ATOM 1387 C C . VAL A 1 174 ? -1.923 10.175 10.964 1.00 88.25 174 VAL A C 1
ATOM 1389 O O . VAL A 1 174 ? -2.585 10.222 11.995 1.00 88.25 174 VAL A O 1
ATOM 1392 N N . GLU A 1 175 ? -1.475 11.276 10.362 1.00 84.75 175 GLU A N 1
ATOM 1393 C CA . GLU A 1 175 ? -1.712 12.618 10.901 1.00 84.75 175 GLU A CA 1
ATOM 1394 C C . GLU A 1 175 ? -3.213 12.934 10.987 1.00 84.75 175 GLU A C 1
ATOM 1396 O O . GLU A 1 175 ? -3.679 13.460 11.992 1.00 84.75 175 GLU A O 1
ATOM 1401 N N . SER A 1 176 ? -4.002 12.544 9.981 1.00 86.50 176 SER A N 1
ATOM 1402 C CA . SER A 1 176 ? -5.461 12.730 9.992 1.00 86.50 176 SER A CA 1
ATOM 1403 C C . SER A 1 176 ? -6.123 11.980 11.153 1.00 86.50 176 SER A C 1
ATOM 1405 O O . SER A 1 176 ? -7.029 12.511 11.799 1.00 86.50 176 SER A O 1
ATOM 1407 N N . ILE A 1 177 ? -5.644 10.772 11.466 1.00 90.69 177 ILE A N 1
ATOM 1408 C CA . ILE A 1 177 ? -6.089 10.007 12.637 1.00 90.69 177 ILE A CA 1
ATOM 1409 C C . ILE A 1 177 ? -5.721 10.748 13.928 1.00 90.69 177 ILE A C 1
ATOM 1411 O O . ILE A 1 177 ? -6.587 10.935 14.781 1.00 90.69 177 ILE A O 1
ATOM 1415 N N . LEU A 1 178 ? -4.477 11.227 14.058 1.00 87.56 178 LEU A N 1
ATOM 1416 C CA . LEU A 1 178 ? -4.015 11.975 15.236 1.00 87.56 178 LEU A CA 1
ATOM 1417 C C . LEU A 1 178 ? -4.834 13.254 15.473 1.00 87.56 178 LEU A C 1
ATOM 1419 O O . LEU A 1 178 ? -5.233 13.537 16.604 1.00 87.56 178 LEU A O 1
ATOM 1423 N N . GLN A 1 179 ? -5.153 13.994 14.410 1.00 83.31 179 GLN A N 1
ATOM 1424 C CA . GLN A 1 179 ? -6.010 15.180 14.487 1.00 83.31 179 GLN A CA 1
ATOM 1425 C C . GLN A 1 179 ? -7.447 14.829 14.889 1.00 83.31 179 GLN A C 1
ATOM 1427 O O . GLN A 1 179 ? -8.061 15.559 15.665 1.00 83.31 179 GLN A O 1
ATOM 1432 N N . THR A 1 180 ? -7.965 13.690 14.424 1.00 86.12 180 THR A N 1
ATOM 1433 C CA . THR A 1 180 ? -9.306 13.205 14.789 1.00 86.12 180 THR A CA 1
ATOM 1434 C C . THR A 1 180 ? -9.392 12.881 16.283 1.00 86.12 180 THR A C 1
ATOM 1436 O O . THR A 1 180 ? -10.366 13.248 16.934 1.00 86.12 180 THR A O 1
ATOM 1439 N N . ILE A 1 181 ? -8.370 12.225 16.850 1.00 86.19 181 ILE A N 1
ATOM 1440 C CA . ILE A 1 181 ? -8.384 11.763 18.252 1.00 86.19 181 ILE A CA 1
ATOM 1441 C C . ILE A 1 181 ? -7.892 12.791 19.276 1.00 86.19 181 ILE A C 1
ATOM 1443 O O . ILE A 1 181 ? -8.052 12.547 20.474 1.00 86.19 181 ILE A O 1
ATOM 1447 N N . SER A 1 182 ? -7.282 13.889 18.825 1.00 80.44 182 SER A N 1
ATOM 1448 C CA . SER A 1 182 ? -6.754 14.976 19.656 1.00 80.44 182 SER A CA 1
ATOM 1449 C C . SER A 1 182 ? -7.814 15.565 20.595 1.00 80.44 182 SER A C 1
ATOM 1451 O O . SER A 1 182 ? -8.996 15.615 20.270 1.00 80.44 182 SER A O 1
ATOM 1453 N N . ALA A 1 183 ? -7.392 16.106 21.745 1.00 61.94 183 ALA A N 1
ATOM 1454 C CA . ALA A 1 183 ? -8.277 16.816 22.681 1.00 61.94 183 ALA A CA 1
ATOM 1455 C C . ALA A 1 183 ? -8.938 18.074 22.072 1.00 61.94 183 ALA A C 1
ATOM 1457 O O . ALA A 1 183 ? -9.929 18.571 22.600 1.00 61.94 183 ALA A O 1
ATOM 1458 N N . ARG A 1 184 ? -8.383 18.595 20.969 1.00 58.88 184 ARG A N 1
ATOM 1459 C CA . ARG A 1 184 ? -8.973 19.664 20.140 1.00 58.88 184 ARG A CA 1
ATOM 1460 C C . ARG A 1 184 ? -9.569 19.134 18.829 1.00 58.88 184 ARG A C 1
ATOM 1462 O O . ARG A 1 184 ? -9.838 19.921 17.925 1.00 58.88 184 ARG A O 1
ATOM 1469 N N . GLY A 1 185 ? -9.679 17.816 18.703 1.00 60.22 185 GLY A N 1
ATOM 1470 C CA . GLY A 1 185 ? -10.154 17.131 17.513 1.00 60.22 185 GLY A CA 1
ATOM 1471 C C . GLY A 1 185 ? -11.632 17.387 17.246 1.00 60.22 185 GLY A C 1
ATOM 1472 O O . GLY A 1 185 ? -12.373 17.881 18.096 1.00 60.2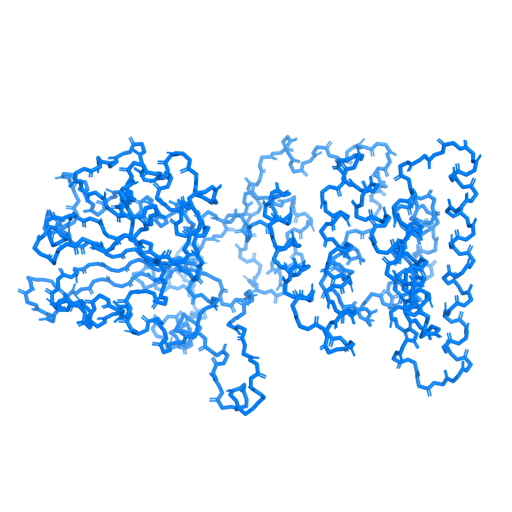2 185 GLY A O 1
ATOM 1473 N N . SER A 1 186 ? -12.054 17.045 16.034 1.00 62.34 186 SER A N 1
ATOM 1474 C CA . SER A 1 186 ? -13.421 17.257 15.553 1.00 62.34 186 SER A CA 1
ATOM 1475 C C . SER A 1 186 ? -14.461 16.367 16.237 1.00 62.34 186 SER A C 1
ATOM 1477 O O . SER A 1 186 ? -15.638 16.719 16.232 1.00 62.34 186 SER A O 1
ATOM 1479 N N . ASP A 1 187 ? -14.046 15.233 16.815 1.00 71.75 187 ASP A N 1
ATOM 1480 C CA . ASP A 1 187 ? -14.943 14.286 17.481 1.00 71.75 187 ASP A CA 1
ATOM 1481 C C . ASP A 1 187 ? -14.279 13.640 18.720 1.00 71.75 187 ASP A C 1
ATOM 1483 O O . ASP A 1 187 ? -13.499 12.690 18.592 1.00 71.75 187 ASP A O 1
ATOM 1487 N N . PRO A 1 188 ? -14.583 14.108 19.947 1.00 72.31 188 PRO A N 1
ATOM 1488 C CA . PRO A 1 188 ? -14.045 13.515 21.173 1.00 72.31 188 PRO A CA 1
ATOM 1489 C C . PRO A 1 188 ? -14.527 12.073 21.412 1.00 72.31 188 PRO A C 1
ATOM 1491 O O . PRO A 1 188 ? -13.874 11.339 22.154 1.00 72.31 188 PRO A O 1
ATOM 1494 N N . ASN A 1 189 ? -15.614 11.647 20.758 1.00 83.31 189 ASN A N 1
ATOM 1495 C CA . ASN A 1 189 ? -16.166 10.295 20.837 1.00 83.31 189 ASN A CA 1
ATOM 1496 C C . ASN A 1 189 ? -15.739 9.416 19.649 1.00 83.31 189 ASN A C 1
ATOM 1498 O O . ASN A 1 189 ? -16.331 8.359 19.423 1.00 83.31 189 ASN A O 1
ATOM 1502 N N . ALA A 1 190 ? -14.716 9.830 18.892 1.00 88.81 190 ALA A N 1
ATOM 1503 C CA . ALA A 1 190 ? -14.259 9.097 17.723 1.00 88.81 190 ALA A CA 1
ATOM 1504 C C . ALA A 1 190 ? -13.889 7.643 18.062 1.00 88.81 190 ALA A C 1
ATOM 1506 O O . ALA A 1 190 ? -13.013 7.388 18.892 1.00 88.81 190 ALA A O 1
ATOM 1507 N N . LYS A 1 191 ? -14.524 6.700 17.359 1.00 93.75 191 LYS A N 1
ATOM 1508 C CA . LYS A 1 191 ? -14.189 5.273 17.340 1.00 93.75 191 LYS A CA 1
ATOM 1509 C C . LYS A 1 191 ? -13.681 4.927 15.949 1.00 93.75 191 LYS A C 1
ATOM 1511 O O . LYS A 1 191 ? -14.430 5.023 14.974 1.00 93.75 191 LYS A O 1
ATOM 1516 N N . ILE A 1 192 ? -12.402 4.582 15.854 1.00 96.06 192 ILE A N 1
ATOM 1517 C CA . ILE A 1 192 ? -11.662 4.525 14.593 1.00 96.06 192 ILE A CA 1
ATOM 1518 C C . ILE A 1 192 ? -11.351 3.079 14.215 1.00 96.06 192 ILE A C 1
ATOM 1520 O O . ILE A 1 192 ? -10.732 2.348 14.986 1.00 96.06 192 ILE A O 1
ATOM 1524 N N . LEU A 1 193 ? -11.717 2.700 12.992 1.00 97.88 193 LEU A N 1
ATOM 1525 C CA . LEU A 1 193 ? -11.266 1.476 12.339 1.00 97.88 193 LEU A CA 1
ATOM 1526 C C . LEU A 1 193 ? -10.187 1.812 11.305 1.00 97.88 193 LEU A C 1
ATOM 1528 O O . LEU A 1 193 ? -10.431 2.571 10.369 1.00 97.88 193 LEU A O 1
ATOM 1532 N N . ILE A 1 194 ? -9.003 1.228 11.455 1.00 98.38 194 ILE A N 1
ATOM 1533 C CA . ILE A 1 194 ? -7.916 1.310 10.476 1.00 98.38 194 ILE A CA 1
ATOM 1534 C C . ILE A 1 194 ? -7.875 -0.001 9.700 1.00 98.38 194 ILE A C 1
ATOM 1536 O O . ILE A 1 194 ? -7.864 -1.081 10.294 1.00 98.38 194 ILE A O 1
ATOM 1540 N N . CYS A 1 195 ? -7.829 0.085 8.374 1.00 96.94 195 CYS A N 1
ATOM 1541 C CA . CYS A 1 195 ? -7.710 -1.072 7.499 1.00 96.94 195 CYS A CA 1
ATOM 1542 C C . CYS A 1 195 ? -6.613 -0.884 6.451 1.00 96.94 195 CYS A C 1
ATOM 1544 O O . CYS A 1 195 ? -6.443 0.202 5.909 1.00 96.94 195 CYS A O 1
ATOM 1546 N N . ALA A 1 196 ? -5.909 -1.960 6.112 1.00 95.31 196 ALA A N 1
ATOM 1547 C CA . ALA A 1 196 ? -5.037 -2.011 4.940 1.00 95.31 196 ALA A CA 1
ATOM 1548 C C . ALA A 1 196 ? -5.076 -3.419 4.306 1.00 95.31 196 ALA A C 1
ATOM 1550 O O . ALA A 1 196 ? -5.441 -4.386 4.984 1.00 95.31 196 ALA A O 1
ATOM 1551 N N . PRO A 1 197 ? -4.723 -3.587 3.021 1.00 89.38 197 PRO A N 1
ATOM 1552 C CA . PRO A 1 197 ? -4.838 -4.876 2.326 1.00 89.38 197 PRO A CA 1
ATOM 1553 C C . PRO A 1 197 ? -3.892 -5.956 2.873 1.00 89.38 197 PRO A C 1
ATOM 1555 O O . PRO A 1 197 ? -4.188 -7.145 2.799 1.00 89.38 197 PRO A O 1
ATOM 1558 N N . SER A 1 198 ? -2.752 -5.564 3.452 1.00 89.44 198 SER A N 1
ATOM 1559 C CA . SER A 1 198 ? -1.741 -6.495 3.967 1.00 89.44 198 SER A CA 1
ATOM 1560 C C . SER A 1 198 ? -1.417 -6.249 5.438 1.00 89.44 198 SER A C 1
ATOM 1562 O O . SER A 1 198 ? -1.609 -5.147 5.960 1.00 89.44 198 SER A O 1
ATOM 1564 N N . ASN A 1 199 ? -0.874 -7.278 6.102 1.00 89.19 199 ASN A N 1
ATOM 1565 C CA . ASN A 1 199 ? -0.374 -7.145 7.471 1.00 89.19 199 ASN A CA 1
ATOM 1566 C C . ASN A 1 199 ? 0.692 -6.052 7.546 1.00 89.19 199 ASN A C 1
ATOM 1568 O O . ASN A 1 199 ? 0.515 -5.111 8.301 1.00 89.19 199 ASN A O 1
ATOM 1572 N N . THR A 1 200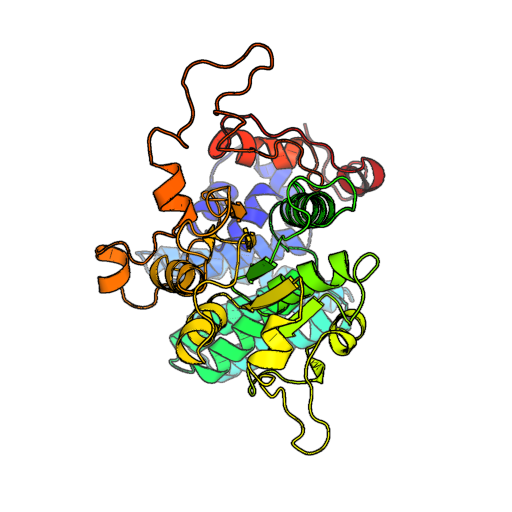 ? 1.706 -6.099 6.678 1.00 86.69 200 THR A N 1
ATOM 1573 C CA . THR A 1 200 ? 2.790 -5.107 6.652 1.00 86.69 200 THR A CA 1
ATOM 1574 C C . THR A 1 200 ? 2.280 -3.676 6.478 1.00 86.69 200 THR A C 1
ATOM 1576 O O . THR A 1 200 ? 2.739 -2.787 7.184 1.00 86.69 200 THR A O 1
ATOM 1579 N N . ALA A 1 201 ? 1.313 -3.433 5.586 1.00 87.1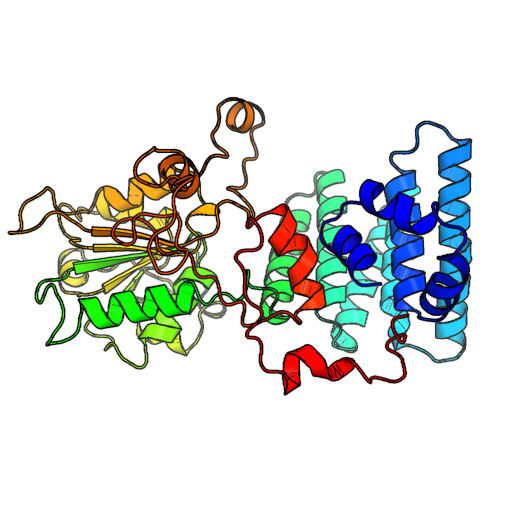9 201 ALA A N 1
ATOM 1580 C CA . ALA A 1 201 ? 0.743 -2.092 5.424 1.00 87.19 201 ALA A CA 1
ATOM 1581 C C . ALA A 1 201 ? 0.002 -1.624 6.688 1.00 87.19 201 ALA A C 1
ATOM 1583 O O . ALA A 1 201 ? 0.139 -0.474 7.094 1.00 87.19 201 ALA A O 1
ATOM 1584 N N . THR A 1 202 ? -0.734 -2.528 7.342 1.00 94.69 202 THR A N 1
ATOM 1585 C CA . THR A 1 202 ? -1.425 -2.219 8.604 1.00 94.69 202 THR A CA 1
ATOM 1586 C C . THR A 1 202 ? -0.418 -1.941 9.724 1.00 94.69 202 THR A C 1
ATOM 1588 O O . THR A 1 202 ? -0.573 -0.981 10.474 1.00 94.69 202 THR A O 1
ATOM 1591 N N . ASP A 1 203 ? 0.637 -2.752 9.803 1.00 93.25 203 ASP A N 1
ATOM 1592 C CA . ASP A 1 203 ? 1.694 -2.656 10.806 1.00 93.25 203 ASP A CA 1
ATOM 1593 C C . ASP A 1 203 ? 2.418 -1.301 10.687 1.00 93.25 203 ASP A C 1
ATOM 1595 O O . ASP A 1 203 ? 2.557 -0.612 11.690 1.00 93.25 203 ASP A O 1
ATOM 1599 N N . VAL A 1 204 ? 2.736 -0.829 9.471 1.00 90.88 204 VAL A N 1
ATOM 1600 C CA . VAL A 1 204 ? 3.342 0.503 9.241 1.00 90.88 204 VAL A CA 1
ATOM 1601 C C . VAL A 1 204 ? 2.476 1.650 9.781 1.00 90.88 204 VAL A C 1
ATOM 1603 O O . VAL A 1 204 ? 3.011 2.634 10.297 1.00 90.88 204 VAL A O 1
ATOM 1606 N N . VAL A 1 205 ? 1.147 1.565 9.661 1.00 94.69 205 VAL A N 1
ATOM 1607 C CA . VAL A 1 205 ? 0.246 2.585 10.226 1.00 94.69 205 VAL A CA 1
ATOM 1608 C C . VAL A 1 205 ? 0.303 2.551 11.755 1.00 94.69 205 VAL A C 1
ATOM 1610 O O . VAL A 1 205 ? 0.437 3.602 12.382 1.00 94.69 205 VAL A O 1
ATOM 1613 N N . VAL A 1 206 ? 0.268 1.355 12.352 1.00 97.38 206 VAL A N 1
ATOM 1614 C CA . VAL A 1 206 ? 0.359 1.169 13.810 1.00 97.38 206 VAL A CA 1
ATOM 1615 C C . VAL A 1 206 ? 1.698 1.660 14.356 1.00 97.38 206 VAL A C 1
ATOM 1617 O O . VAL A 1 206 ? 1.709 2.421 15.318 1.00 97.38 206 VAL A O 1
ATOM 1620 N N . GLU A 1 207 ? 2.818 1.321 13.715 1.00 95.00 207 GLU A N 1
ATOM 1621 C CA . GLU A 1 207 ? 4.156 1.787 14.106 1.00 95.00 207 GLU A CA 1
ATOM 1622 C C . GLU A 1 207 ? 4.261 3.309 14.145 1.00 95.00 207 GLU A C 1
ATOM 1624 O O . GLU A 1 207 ? 4.927 3.870 15.011 1.00 95.00 207 GLU A O 1
ATOM 1629 N N . ARG A 1 208 ? 3.602 3.997 13.208 1.00 89.06 208 ARG A N 1
ATOM 1630 C CA . ARG A 1 208 ? 3.623 5.462 13.139 1.00 89.06 208 ARG A CA 1
ATOM 1631 C C . ARG A 1 208 ? 2.698 6.127 14.151 1.00 89.06 208 ARG A C 1
ATOM 1633 O O . ARG A 1 208 ? 2.951 7.269 14.521 1.00 89.06 208 ARG A O 1
ATOM 1640 N N . LEU A 1 209 ? 1.651 5.434 14.594 1.00 93.81 209 LEU A N 1
ATOM 1641 C CA . LEU A 1 209 ? 0.760 5.893 15.662 1.00 93.81 209 LEU A CA 1
ATOM 1642 C C . LEU A 1 209 ? 1.321 5.597 17.057 1.00 93.81 209 LEU A C 1
ATOM 1644 O O . LEU A 1 209 ? 1.060 6.359 17.984 1.00 93.81 209 LEU A O 1
ATOM 1648 N N . ALA A 1 210 ? 2.116 4.535 17.205 1.00 93.62 210 ALA A N 1
ATOM 1649 C CA . ALA A 1 210 ? 2.651 4.060 18.480 1.00 93.62 210 ALA A CA 1
ATOM 1650 C C . ALA A 1 210 ? 3.366 5.121 19.348 1.00 93.62 210 ALA A C 1
ATOM 1652 O O . ALA A 1 210 ? 3.238 5.052 20.569 1.00 93.62 210 ALA A O 1
ATOM 1653 N N . PRO A 1 211 ? 4.086 6.122 18.799 1.00 90.88 211 PRO A N 1
ATOM 1654 C CA . PRO A 1 211 ? 4.683 7.184 19.614 1.00 90.88 211 PRO A CA 1
ATOM 1655 C C . PRO A 1 211 ? 3.665 8.141 20.255 1.00 90.88 211 PRO A C 1
ATOM 1657 O O . PRO A 1 211 ? 4.028 8.902 21.149 1.00 90.88 211 PRO A O 1
ATOM 1660 N N . TYR A 1 212 ? 2.418 8.143 19.781 1.00 89.38 212 TYR A N 1
ATOM 1661 C CA . TYR A 1 212 ? 1.400 9.141 20.120 1.00 89.38 212 TYR A CA 1
ATOM 1662 C C . TYR A 1 212 ? 0.143 8.544 20.757 1.00 89.38 212 TYR A C 1
ATOM 1664 O O . TYR A 1 212 ? -0.644 9.284 21.342 1.00 89.38 212 TYR A O 1
ATOM 1672 N N . VAL A 1 213 ? -0.065 7.231 20.630 1.00 91.88 213 VAL A N 1
ATOM 1673 C CA . VAL A 1 213 ? -1.272 6.541 21.093 1.00 91.88 213 VAL A CA 1
ATOM 1674 C C . VAL A 1 213 ? -0.887 5.429 22.053 1.00 91.88 213 VAL A C 1
ATOM 1676 O O . VAL A 1 213 ? -0.020 4.619 21.749 1.00 91.88 213 VAL A O 1
ATOM 1679 N N . SER A 1 214 ? -1.538 5.375 23.215 1.00 94.44 214 SER A N 1
ATOM 1680 C CA . SER A 1 214 ? -1.233 4.358 24.221 1.00 94.44 214 SER A CA 1
ATOM 1681 C C . SER A 1 214 ? -1.776 2.974 23.842 1.00 94.44 214 SER A C 1
ATOM 1683 O O . SER A 1 214 ? -2.781 2.844 23.139 1.00 94.44 214 SER A O 1
ATOM 1685 N N . THR A 1 215 ? -1.179 1.916 24.398 1.00 95.25 215 THR A N 1
ATOM 1686 C CA . THR A 1 215 ? -1.661 0.525 24.250 1.00 95.25 215 THR A CA 1
ATOM 1687 C C . THR A 1 215 ? -3.035 0.278 24.882 1.00 95.25 215 THR A C 1
ATOM 1689 O O . THR A 1 215 ? -3.617 -0.781 24.684 1.00 95.25 215 THR A O 1
ATOM 1692 N N . ARG A 1 216 ? -3.579 1.240 25.643 1.00 94.31 216 ARG A N 1
ATOM 1693 C CA . ARG A 1 216 ? -4.954 1.202 26.173 1.00 94.31 216 ARG A CA 1
ATOM 1694 C C . ARG A 1 216 ? -5.981 1.774 25.197 1.00 94.31 216 ARG A C 1
ATOM 1696 O O . ARG A 1 216 ? -7.170 1.531 25.353 1.00 94.31 216 ARG A O 1
ATOM 1703 N N . GLU A 1 217 ? -5.537 2.564 24.225 1.00 94.62 217 GLU A N 1
ATOM 1704 C CA . GLU A 1 217 ? -6.408 3.252 23.271 1.00 94.62 217 GLU A CA 1
ATOM 1705 C C . GLU A 1 217 ? -6.391 2.603 21.890 1.00 94.62 217 GLU A C 1
ATOM 1707 O O . GLU A 1 217 ? -7.375 2.726 21.163 1.00 94.62 217 GLU A O 1
ATOM 1712 N N . MET A 1 218 ? -5.316 1.894 21.535 1.00 97.62 218 MET A N 1
ATOM 1713 C CA . MET A 1 218 ? -5.162 1.231 20.242 1.00 97.62 218 MET A CA 1
ATOM 1714 C C . MET A 1 218 ? -4.898 -0.267 20.383 1.00 97.62 218 MET A C 1
ATOM 1716 O O . MET A 1 218 ? -4.076 -0.676 21.198 1.00 97.62 218 MET A O 1
ATOM 1720 N N . ILE A 1 219 ? -5.540 -1.059 19.522 1.00 98.06 219 ILE A N 1
ATOM 1721 C CA . ILE A 1 219 ? -5.275 -2.491 19.357 1.00 98.06 219 ILE A CA 1
ATOM 1722 C C . ILE A 1 219 ? -5.132 -2.869 17.878 1.00 98.06 219 ILE A C 1
ATOM 1724 O O . ILE A 1 219 ? -5.847 -2.368 17.011 1.00 98.06 219 ILE A O 1
ATOM 1728 N N . ARG A 1 220 ? -4.213 -3.789 17.588 1.00 97.75 220 ARG A N 1
ATOM 1729 C CA . ARG A 1 220 ? -3.956 -4.408 16.287 1.00 97.75 220 ARG A CA 1
ATOM 1730 C C . ARG A 1 220 ? -4.414 -5.866 16.330 1.00 97.75 220 ARG A C 1
ATOM 1732 O O . ARG A 1 220 ? -3.751 -6.711 16.925 1.00 97.75 220 ARG A O 1
ATOM 1739 N N . ILE A 1 221 ? -5.521 -6.178 15.657 1.00 96.69 221 ILE A N 1
ATOM 1740 C CA . ILE A 1 221 ? -6.080 -7.539 15.633 1.00 96.69 221 ILE A CA 1
ATOM 1741 C C . ILE A 1 221 ? -5.520 -8.302 14.442 1.00 96.69 221 ILE A C 1
ATOM 1743 O O . ILE A 1 221 ? -5.695 -7.908 13.285 1.00 96.69 221 ILE A O 1
ATOM 1747 N N . MET A 1 222 ? -4.853 -9.414 14.720 1.00 93.44 222 MET A N 1
ATOM 1748 C CA . MET A 1 222 ? -4.225 -10.252 13.705 1.00 93.44 222 MET A CA 1
ATOM 1749 C C . MET A 1 222 ? -4.985 -11.567 13.519 1.00 93.44 222 MET A C 1
ATOM 1751 O O . MET A 1 222 ? -5.737 -12.011 14.383 1.00 93.44 222 MET A O 1
ATOM 1755 N N . ALA A 1 223 ? -4.805 -12.193 12.356 1.00 90.25 223 ALA A N 1
ATOM 1756 C CA . ALA A 1 223 ? -5.283 -13.552 12.145 1.00 90.25 223 ALA A CA 1
ATOM 1757 C C . ALA A 1 223 ? -4.413 -14.544 12.930 1.00 90.25 223 ALA A C 1
ATOM 1759 O O . ALA A 1 223 ? -3.196 -14.374 12.972 1.00 90.25 223 ALA A O 1
ATOM 1760 N N . PHE A 1 224 ? -5.020 -15.618 13.442 1.00 91.12 224 PHE A N 1
ATOM 1761 C CA . PHE A 1 224 ? -4.317 -16.694 14.158 1.00 91.12 224 PHE A CA 1
ATOM 1762 C C . PHE A 1 224 ? -3.148 -17.297 13.356 1.00 91.12 224 PHE A C 1
ATOM 1764 O O . PHE A 1 224 ? -2.188 -17.794 13.926 1.00 91.12 224 PHE A O 1
ATOM 1771 N N . SER A 1 225 ? -3.217 -17.241 12.020 1.00 89.50 225 SER A N 1
ATOM 1772 C CA . SER A 1 225 ? -2.199 -17.771 11.108 1.00 89.50 225 SER A CA 1
ATOM 1773 C C . SER A 1 225 ? -0.996 -16.842 10.903 1.00 89.50 225 SER A C 1
ATOM 1775 O O . SER A 1 225 ? -0.108 -17.163 10.115 1.00 89.50 225 SER A O 1
ATOM 1777 N N . ARG A 1 226 ? -0.982 -15.646 11.505 1.00 90.56 226 ARG A N 1
ATOM 1778 C CA . ARG A 1 226 ? 0.148 -14.716 11.403 1.00 90.56 226 ARG A CA 1
ATOM 1779 C C . ARG A 1 226 ? 1.269 -15.194 12.322 1.00 90.56 226 ARG A C 1
ATOM 1781 O O . ARG A 1 226 ? 1.055 -15.393 13.507 1.00 90.56 226 ARG A O 1
ATOM 1788 N N . GLU A 1 227 ? 2.476 -15.329 11.784 1.00 88.88 227 GLU A N 1
ATOM 1789 C CA . GLU A 1 227 ? 3.641 -15.720 12.581 1.00 88.88 227 GLU A CA 1
ATOM 1790 C C . GLU A 1 227 ? 4.156 -14.558 13.450 1.00 88.88 227 GLU A C 1
ATOM 1792 O O . GLU A 1 227 ? 4.406 -13.466 12.929 1.00 88.88 227 GLU A O 1
ATOM 1797 N N . LYS A 1 228 ? 4.412 -14.818 14.743 1.00 92.06 228 LYS A N 1
ATOM 1798 C CA . LYS A 1 228 ? 4.964 -13.848 15.715 1.00 92.06 228 LYS A CA 1
ATOM 1799 C C . LYS A 1 228 ? 6.216 -13.139 15.194 1.00 92.06 228 LYS A C 1
ATOM 1801 O O . LYS A 1 228 ? 6.304 -11.919 15.227 1.00 92.06 228 LYS A O 1
ATOM 1806 N N . ARG A 1 229 ? 7.161 -13.903 14.629 1.00 91.06 229 ARG A N 1
ATOM 1807 C CA . ARG A 1 229 ? 8.455 -13.403 14.116 1.00 91.06 229 ARG A CA 1
ATOM 1808 C C . ARG A 1 229 ? 8.350 -12.406 12.956 1.00 91.06 229 ARG A C 1
ATOM 1810 O O . ARG A 1 229 ? 9.339 -11.770 12.613 1.00 91.06 229 ARG A O 1
ATOM 1817 N N . ALA A 1 230 ? 7.196 -12.333 12.292 1.00 86.62 230 ALA A N 1
ATOM 1818 C CA . ALA A 1 230 ? 6.965 -11.419 11.178 1.00 86.62 230 ALA A CA 1
ATOM 1819 C C . ALA A 1 230 ? 6.368 -10.075 11.632 1.00 86.62 230 ALA A C 1
ATOM 1821 O O . ALA A 1 230 ? 6.124 -9.208 10.791 1.00 86.62 230 ALA A O 1
ATOM 1822 N N . VAL A 1 231 ? 6.088 -9.922 12.929 1.00 90.69 231 VAL A N 1
ATOM 1823 C CA . VAL A 1 231 ? 5.538 -8.706 13.528 1.00 90.69 231 VAL A CA 1
ATOM 1824 C C . VAL A 1 231 ? 6.684 -7.849 14.071 1.00 90.69 231 VAL A C 1
ATOM 1826 O O . VAL A 1 231 ? 7.518 -8.375 14.805 1.00 90.69 231 VAL A O 1
ATOM 1829 N N . PRO A 1 232 ? 6.749 -6.548 13.737 1.00 89.75 232 PRO A N 1
ATOM 1830 C CA . PRO A 1 232 ? 7.734 -5.647 14.329 1.00 89.75 232 PRO A CA 1
ATOM 1831 C C . PRO A 1 232 ? 7.571 -5.528 15.852 1.00 89.75 232 PRO A C 1
ATOM 1833 O O . PRO A 1 232 ? 6.448 -5.458 16.356 1.00 89.75 232 PRO A O 1
ATOM 1836 N N . ASP A 1 233 ? 8.682 -5.425 16.585 1.00 91.44 233 ASP A N 1
ATOM 1837 C CA . ASP A 1 233 ? 8.676 -5.311 18.056 1.00 91.44 233 ASP A CA 1
ATOM 1838 C C . ASP A 1 233 ? 7.862 -4.101 18.551 1.00 91.44 233 ASP A C 1
ATOM 1840 O O . ASP A 1 233 ? 7.151 -4.173 19.552 1.00 91.44 233 ASP A O 1
ATOM 1844 N N . SER A 1 234 ? 7.920 -3.002 17.798 1.00 89.94 234 SER A N 1
ATOM 1845 C CA . SER A 1 234 ? 7.146 -1.764 17.978 1.00 89.94 234 SER A CA 1
ATOM 1846 C C . SER A 1 234 ? 5.627 -1.972 17.915 1.00 89.94 234 SER A C 1
ATOM 1848 O O . SER A 1 234 ? 4.881 -1.207 18.524 1.00 89.94 234 SER A O 1
ATOM 1850 N N . VAL A 1 235 ? 5.165 -2.989 17.181 1.00 96.12 235 VAL A N 1
ATOM 1851 C CA . VAL A 1 235 ? 3.745 -3.319 16.983 1.00 96.12 235 VAL A CA 1
ATOM 1852 C C . VAL A 1 235 ? 3.276 -4.365 17.983 1.00 96.12 235 VAL A C 1
ATOM 1854 O O . VAL A 1 235 ? 2.108 -4.345 18.361 1.00 96.12 235 VAL A O 1
ATOM 1857 N N . MET A 1 236 ? 4.164 -5.258 18.429 1.00 96.12 236 MET A N 1
ATOM 1858 C CA . MET A 1 236 ? 3.820 -6.410 19.270 1.00 96.12 236 MET A CA 1
ATOM 1859 C C . MET A 1 236 ? 3.010 -6.019 20.516 1.00 96.12 236 MET A C 1
ATOM 1861 O O . MET A 1 236 ? 2.023 -6.678 20.838 1.00 96.12 236 MET A O 1
ATOM 1865 N N . SER A 1 237 ? 3.364 -4.905 21.166 1.00 95.81 237 SER A N 1
ATOM 1866 C CA . SER A 1 237 ? 2.684 -4.380 22.363 1.00 95.81 237 SER A CA 1
ATOM 1867 C C . SER A 1 237 ? 1.245 -3.900 22.132 1.00 95.81 237 SER A C 1
ATOM 1869 O O . SER A 1 237 ? 0.510 -3.701 23.096 1.00 95.81 237 SER A O 1
ATOM 1871 N N . TYR A 1 238 ? 0.838 -3.724 20.874 1.00 97.81 238 TYR A N 1
ATOM 1872 C CA . TYR A 1 238 ? -0.525 -3.375 20.473 1.00 97.81 238 TYR A CA 1
ATOM 1873 C C . TYR A 1 238 ? -1.335 -4.595 20.026 1.00 97.81 238 TYR A C 1
ATOM 1875 O O . TYR A 1 238 ? -2.472 -4.436 19.594 1.00 97.81 238 TYR A O 1
ATOM 1883 N N . THR A 1 239 ? -0.774 -5.803 20.063 1.00 96.94 239 THR A N 1
ATOM 1884 C CA . THR A 1 239 ? -1.461 -7.028 19.625 1.00 96.94 239 THR A CA 1
ATOM 1885 C C . THR A 1 239 ? -2.080 -7.786 20.796 1.00 96.94 239 THR A C 1
ATOM 1887 O O . THR A 1 239 ? -1.833 -7.466 21.955 1.00 96.94 239 THR A O 1
ATOM 1890 N N . ASN A 1 240 ? -2.868 -8.819 20.494 1.00 94.94 240 ASN A N 1
ATOM 1891 C CA . ASN A 1 240 ? -3.384 -9.761 21.485 1.00 94.94 240 ASN A CA 1
ATOM 1892 C C . ASN A 1 240 ? -2.751 -11.156 21.335 1.00 94.94 240 ASN A C 1
ATOM 1894 O O . ASN A 1 240 ? -3.437 -12.170 21.190 1.00 94.94 240 ASN A O 1
ATOM 1898 N N . TYR A 1 241 ? -1.421 -11.185 21.297 1.00 96.19 241 TYR A N 1
ATOM 1899 C CA . TYR A 1 241 ? -0.687 -12.442 21.309 1.00 96.19 241 TYR A CA 1
ATOM 1900 C C . TYR A 1 241 ? -0.900 -13.170 22.638 1.00 96.19 241 TYR A C 1
ATOM 1902 O O . TYR A 1 241 ? -0.687 -12.591 23.703 1.00 96.19 241 TYR A O 1
ATOM 1910 N N . ASP A 1 242 ? -1.300 -14.429 22.560 1.00 95.19 242 ASP A N 1
ATOM 1911 C CA . ASP A 1 242 ? -1.424 -15.324 23.696 1.00 95.19 242 ASP A CA 1
ATOM 1912 C C . ASP A 1 242 ? -0.220 -16.271 23.720 1.00 95.19 242 ASP A C 1
ATOM 1914 O O . ASP A 1 242 ? -0.017 -17.075 22.809 1.00 95.19 242 ASP A O 1
ATOM 1918 N N . GLU A 1 243 ? 0.596 -16.152 24.767 1.00 94.31 243 GLU A N 1
ATOM 1919 C CA . GLU A 1 243 ? 1.788 -16.981 24.961 1.00 94.31 243 GLU A CA 1
ATOM 1920 C C . GLU A 1 243 ? 1.433 -18.431 25.341 1.00 94.31 243 GLU A C 1
ATOM 1922 O O . GLU A 1 243 ? 2.264 -19.317 25.155 1.00 94.31 243 GLU A O 1
ATOM 1927 N N . GLU A 1 244 ? 0.223 -18.707 25.849 1.00 94.38 244 GLU A N 1
ATOM 1928 C CA . GLU A 1 244 ? -0.202 -20.076 26.180 1.00 94.38 244 GLU A CA 1
ATOM 1929 C C . GLU A 1 244 ? -0.536 -20.880 24.922 1.00 94.38 244 GLU A C 1
ATOM 1931 O O . GLU A 1 244 ? -0.176 -22.055 24.812 1.00 94.38 244 GLU A O 1
ATOM 1936 N N . THR A 1 245 ? -1.209 -20.246 23.959 1.00 93.12 245 THR A N 1
ATOM 1937 C CA . THR A 1 245 ? -1.590 -20.871 22.682 1.00 93.12 245 THR A CA 1
ATOM 1938 C C . THR A 1 245 ? -0.604 -20.602 21.543 1.00 93.12 245 THR A C 1
ATOM 1940 O O . THR A 1 245 ? -0.784 -21.150 20.455 1.00 93.12 245 THR A O 1
ATOM 1943 N N . ASP A 1 246 ? 0.432 -19.791 21.785 1.00 93.44 246 ASP A N 1
ATOM 1944 C CA . ASP A 1 246 ? 1.427 -19.340 20.801 1.00 93.44 246 ASP A CA 1
ATOM 1945 C C . ASP A 1 246 ? 0.770 -18.742 19.540 1.00 93.44 246 ASP A C 1
ATOM 1947 O O . ASP A 1 246 ? 1.139 -19.040 18.401 1.00 93.44 246 ASP A O 1
ATOM 1951 N N . SER A 1 247 ? -0.280 -17.933 19.735 1.00 95.19 247 SER A N 1
ATOM 1952 C CA . SER A 1 247 ? -1.120 -17.447 18.636 1.00 95.19 247 SER A CA 1
ATOM 1953 C C . SER A 1 247 ? -1.765 -16.081 18.903 1.00 95.19 247 SER A C 1
ATOM 1955 O O . SER A 1 247 ? -1.822 -15.603 20.031 1.00 95.19 247 SER A O 1
ATOM 1957 N N . PHE A 1 248 ? -2.258 -15.421 17.848 1.00 95.69 248 PHE A N 1
ATOM 1958 C CA . PHE A 1 248 ? -3.055 -14.190 17.963 1.00 95.69 248 PHE A CA 1
ATOM 1959 C C . PHE A 1 248 ? -4.545 -14.520 18.082 1.00 95.69 248 PHE A C 1
ATOM 1961 O O . PHE A 1 248 ? -5.086 -15.207 17.209 1.00 95.69 248 PHE A O 1
ATOM 1968 N N . VAL A 1 249 ? -5.220 -13.999 19.114 1.00 94.00 249 VAL A N 1
ATOM 1969 C CA . VAL A 1 249 ? -6.452 -14.648 19.602 1.00 94.00 249 VAL A CA 1
ATOM 1970 C C . VAL A 1 249 ? -7.796 -13.978 19.308 1.00 94.00 249 VAL A C 1
ATOM 1972 O O . VAL A 1 249 ? -8.776 -14.623 19.538 1.00 94.00 249 VAL A O 1
ATOM 1975 N N . MET A 1 250 ? -7.992 -12.802 18.717 1.00 90.44 250 MET A N 1
ATOM 1976 C CA . MET A 1 250 ? -9.287 -12.065 18.858 1.00 90.44 250 MET A CA 1
ATOM 1977 C C . MET A 1 250 ? -9.723 -11.821 20.335 1.00 90.44 250 MET A C 1
ATOM 1979 O O . MET A 1 250 ? -10.073 -12.751 21.054 1.00 90.44 250 MET A O 1
ATOM 1983 N N . PRO A 1 251 ? -9.729 -10.564 20.810 1.00 92.06 251 PRO A N 1
ATOM 1984 C CA . PRO A 1 251 ? -10.217 -10.246 22.151 1.00 92.06 251 PRO A CA 1
ATOM 1985 C C . PRO A 1 251 ? -11.734 -10.438 22.262 1.00 92.06 251 PRO A C 1
ATOM 1987 O O . PRO A 1 251 ? -12.437 -10.421 21.245 1.00 92.06 251 PRO A O 1
ATOM 1990 N N . GLU A 1 252 ? -12.234 -10.511 23.496 1.00 92.88 252 GLU A N 1
ATOM 1991 C CA . GLU A 1 252 ? -13.669 -10.407 23.762 1.00 92.88 252 GLU A CA 1
ATOM 1992 C C . GLU A 1 252 ? -14.231 -9.096 23.195 1.00 92.88 252 GLU A C 1
ATOM 1994 O O . GLU A 1 252 ? -13.555 -8.060 23.137 1.00 92.88 252 GLU A O 1
ATOM 1999 N N . VAL A 1 253 ? -15.480 -9.145 22.736 1.00 92.56 253 VAL A N 1
ATOM 2000 C CA . VAL A 1 253 ? -16.109 -8.033 22.010 1.00 92.56 253 VAL A CA 1
ATOM 2001 C C . VAL A 1 253 ? -16.198 -6.791 22.893 1.00 92.56 253 VAL A C 1
ATOM 2003 O O . VAL A 1 253 ? -15.923 -5.684 22.428 1.00 92.56 253 VAL A O 1
ATOM 2006 N N . GLU A 1 254 ? -16.527 -6.973 24.170 1.00 92.31 254 GLU A N 1
ATOM 2007 C CA . GLU A 1 254 ? -16.617 -5.908 25.164 1.00 92.31 254 GLU A CA 1
ATOM 2008 C C . GLU A 1 254 ? -15.274 -5.194 25.352 1.00 92.31 254 GLU A C 1
ATOM 2010 O O . GLU A 1 254 ? -15.227 -3.961 25.370 1.00 92.31 254 GLU A O 1
ATOM 2015 N N . ASP A 1 255 ? -14.176 -5.951 25.426 1.00 91.94 255 ASP A N 1
ATOM 2016 C CA . ASP A 1 255 ? -12.829 -5.397 25.564 1.00 91.94 255 ASP A CA 1
ATOM 2017 C C . ASP A 1 255 ? -12.416 -4.642 24.303 1.00 91.94 255 ASP A C 1
ATOM 2019 O O . ASP A 1 255 ? -11.921 -3.516 24.375 1.00 91.94 255 ASP A O 1
ATOM 2023 N N . LEU A 1 256 ? -12.685 -5.221 23.132 1.00 92.81 256 LEU A N 1
ATOM 2024 C CA . LEU A 1 256 ? -12.400 -4.592 21.849 1.00 92.81 256 LEU A CA 1
ATOM 2025 C C . LEU A 1 256 ? -13.133 -3.254 21.698 1.00 92.81 256 LEU A C 1
ATOM 2027 O O . LEU A 1 256 ? -12.536 -2.272 21.258 1.00 92.81 256 LEU A O 1
ATOM 2031 N N . MET A 1 257 ? -14.405 -3.191 22.096 1.00 91.56 257 MET A N 1
ATOM 2032 C CA . MET A 1 257 ? -15.217 -1.974 22.013 1.00 91.56 257 MET A CA 1
ATOM 2033 C C . MET A 1 257 ? -14.732 -0.848 22.944 1.00 91.56 257 MET A C 1
ATOM 2035 O O . MET A 1 257 ? -15.065 0.326 22.724 1.00 91.56 257 MET A O 1
ATOM 2039 N N . ASN A 1 258 ? -13.916 -1.160 23.956 1.00 93.50 258 ASN A N 1
ATOM 2040 C CA . ASN A 1 258 ? -13.306 -0.150 24.821 1.00 93.50 258 ASN A CA 1
ATOM 2041 C C . ASN A 1 258 ? -12.176 0.612 24.119 1.00 93.50 258 ASN A C 1
ATOM 2043 O O . ASN A 1 258 ? -11.996 1.804 24.387 1.00 93.50 258 ASN A O 1
ATOM 2047 N N . TYR A 1 259 ? -11.486 -0.009 23.159 1.00 95.44 259 TYR A N 1
ATOM 2048 C CA . TYR A 1 259 ? -10.439 0.662 22.392 1.00 95.44 259 TYR A CA 1
ATOM 2049 C C . TYR A 1 259 ? -10.998 1.833 21.575 1.00 95.44 259 TYR A C 1
ATOM 2051 O O . TYR A 1 259 ? -12.140 1.841 21.107 1.00 95.44 259 TYR A O 1
ATOM 2059 N N . LYS A 1 260 ? -10.188 2.881 21.427 1.00 94.69 260 LYS A N 1
ATOM 2060 C CA . LYS A 1 260 ? -10.502 4.036 20.579 1.00 94.69 260 LYS A CA 1
ATOM 2061 C C . LYS A 1 260 ? -10.166 3.744 19.119 1.00 94.69 260 LYS A C 1
ATOM 2063 O O . LYS A 1 260 ? -10.877 4.194 18.224 1.00 94.69 260 LYS A O 1
ATOM 2068 N N . ILE A 1 261 ? -9.091 2.990 18.896 1.00 97.56 261 ILE A N 1
ATOM 2069 C CA . ILE A 1 261 ? -8.549 2.650 17.585 1.00 97.56 261 ILE A CA 1
ATOM 2070 C C . ILE A 1 261 ? -8.406 1.134 17.479 1.00 97.56 261 ILE A C 1
ATOM 2072 O O . ILE A 1 261 ? -7.743 0.500 18.298 1.00 97.56 261 ILE A O 1
ATOM 2076 N N . VAL A 1 262 ? -8.981 0.561 16.429 1.00 98.06 262 VAL A N 1
ATOM 2077 C CA . VAL A 1 262 ? -8.835 -0.855 16.090 1.00 98.06 262 VAL A CA 1
ATOM 2078 C C . VAL A 1 262 ? -8.209 -0.954 14.703 1.00 98.06 262 VAL A C 1
ATOM 2080 O O . VAL A 1 262 ? -8.755 -0.428 13.737 1.00 98.06 262 VAL A O 1
ATOM 2083 N N . ALA A 1 263 ? -7.059 -1.616 14.594 1.00 98.31 263 ALA A N 1
ATOM 2084 C CA . ALA A 1 263 ? -6.330 -1.802 13.344 1.00 98.31 263 ALA A CA 1
ATOM 2085 C C . ALA A 1 263 ? -6.394 -3.260 12.871 1.00 98.31 263 ALA A C 1
ATOM 2087 O O . ALA A 1 263 ? -5.988 -4.189 13.576 1.00 98.31 263 ALA A O 1
ATOM 2088 N N . VAL A 1 264 ? -6.871 -3.470 11.647 1.00 97.31 264 VAL A N 1
ATOM 2089 C CA . VAL A 1 264 ? -7.083 -4.793 11.042 1.00 97.31 264 VAL A CA 1
ATOM 2090 C C . VAL A 1 264 ? -6.620 -4.819 9.590 1.00 97.31 264 VAL A C 1
ATOM 2092 O O . VAL A 1 264 ? -6.490 -3.781 8.950 1.00 97.31 264 VAL A O 1
ATOM 2095 N N . THR A 1 265 ? -6.411 -6.006 9.026 1.00 95.06 265 THR A N 1
ATOM 2096 C CA . THR A 1 265 ? -6.376 -6.119 7.562 1.00 95.06 265 THR A CA 1
ATOM 2097 C C . THR A 1 265 ? -7.793 -5.974 7.006 1.00 95.06 265 THR A C 1
ATOM 2099 O O . THR A 1 265 ? -8.759 -6.328 7.685 1.00 95.06 265 THR A O 1
ATOM 2102 N N . ILE A 1 266 ? -7.949 -5.506 5.762 1.00 92.56 266 ILE A N 1
ATOM 2103 C CA . ILE A 1 266 ? -9.279 -5.343 5.141 1.00 92.56 266 ILE A CA 1
ATOM 2104 C C . ILE A 1 266 ? -10.059 -6.670 5.153 1.00 92.56 266 ILE A C 1
ATOM 2106 O O . ILE A 1 266 ? -11.224 -6.720 5.538 1.00 92.56 266 ILE A O 1
ATOM 2110 N N . SER A 1 267 ? -9.392 -7.779 4.833 1.00 87.12 267 SER A N 1
ATOM 2111 C CA . SER A 1 267 ? -9.989 -9.121 4.898 1.00 87.12 267 SER A CA 1
ATOM 2112 C C . SER A 1 267 ? -10.500 -9.511 6.291 1.00 87.12 267 SER A C 1
ATOM 2114 O O . SER A 1 267 ? -11.463 -10.272 6.403 1.00 87.12 267 SER A O 1
ATOM 2116 N N . TYR A 1 268 ? -9.881 -9.001 7.357 1.00 92.25 268 TYR A N 1
ATOM 2117 C CA . TYR A 1 268 ? -10.310 -9.259 8.728 1.00 92.25 268 TYR A CA 1
ATOM 2118 C C . TYR A 1 268 ? -11.409 -8.293 9.185 1.00 92.25 268 TYR A C 1
ATOM 2120 O O . TYR A 1 268 ? -12.257 -8.686 9.979 1.00 92.25 268 TYR A O 1
ATOM 2128 N N . GLY A 1 269 ? -11.467 -7.065 8.661 1.00 91.12 269 GLY A N 1
ATOM 2129 C CA . GLY A 1 269 ? -12.481 -6.079 9.052 1.00 91.12 269 GLY A CA 1
ATOM 2130 C C . GLY A 1 269 ? -13.918 -6.573 8.867 1.00 91.12 269 GLY A C 1
ATOM 2131 O O . GLY A 1 269 ? -14.742 -6.385 9.756 1.00 91.12 269 GLY A O 1
ATOM 2132 N N . GLY A 1 270 ? -14.202 -7.328 7.799 1.00 88.19 270 GLY A N 1
ATOM 2133 C CA . GLY A 1 270 ? -15.508 -7.981 7.626 1.00 88.19 270 GLY A CA 1
ATOM 2134 C C . GLY A 1 270 ? -15.844 -9.027 8.702 1.00 88.19 270 GLY A C 1
ATOM 2135 O O . GLY A 1 270 ? -17.015 -9.263 8.992 1.00 88.19 270 GLY A O 1
ATOM 2136 N N . ARG A 1 271 ? -14.837 -9.638 9.344 1.00 91.00 271 ARG A N 1
ATOM 2137 C CA . ARG A 1 271 ? -15.046 -10.590 10.448 1.00 91.00 271 ARG A CA 1
ATOM 2138 C C . ARG A 1 271 ? -15.476 -9.905 11.739 1.00 91.00 271 ARG A C 1
ATOM 2140 O O . ARG A 1 271 ? -16.166 -10.539 12.526 1.00 91.00 271 ARG A O 1
ATOM 2147 N N . LEU A 1 272 ? -15.132 -8.630 11.939 1.00 93.06 272 LEU A N 1
ATOM 2148 C CA . LEU A 1 272 ? -15.552 -7.877 13.125 1.00 93.06 272 LEU A CA 1
ATOM 2149 C C . LEU A 1 272 ? -17.081 -7.845 13.243 1.00 93.06 272 LEU A C 1
ATOM 2151 O O . LEU A 1 272 ? -17.623 -8.103 14.315 1.00 93.06 272 LEU A O 1
ATOM 2155 N N . PHE A 1 273 ? -17.775 -7.628 12.123 1.00 90.75 273 PHE A N 1
ATOM 2156 C CA . PHE A 1 273 ? -19.235 -7.662 12.076 1.00 90.75 273 PHE A CA 1
ATOM 2157 C C . PHE A 1 273 ? -19.803 -9.039 12.446 1.00 90.75 273 PHE A C 1
ATOM 2159 O O . PHE A 1 273 ? -20.735 -9.131 13.244 1.00 90.75 273 PHE A O 1
ATOM 2166 N N . ASN A 1 274 ? -19.217 -10.112 11.903 1.00 89.00 274 ASN A N 1
ATOM 2167 C CA . ASN A 1 274 ? -19.632 -11.487 12.204 1.00 89.00 274 ASN A CA 1
ATOM 2168 C C . ASN A 1 274 ? -19.384 -11.865 13.670 1.00 89.00 274 ASN A C 1
ATOM 2170 O O . ASN A 1 274 ? -20.137 -12.656 14.227 1.00 89.00 274 ASN A O 1
ATOM 2174 N N . ASN A 1 275 ? -18.371 -11.263 14.294 1.00 89.75 275 ASN A N 1
ATOM 2175 C CA . ASN A 1 275 ? -18.070 -11.410 15.716 1.00 89.75 275 ASN A CA 1
ATOM 2176 C C . ASN A 1 275 ? -18.958 -10.523 16.610 1.00 89.75 275 ASN A C 1
ATOM 2178 O O . ASN A 1 275 ? -18.718 -10.445 17.804 1.00 89.75 275 ASN A O 1
ATOM 2182 N N . GLY A 1 276 ? -19.978 -9.850 16.065 1.00 89.69 276 GLY A N 1
ATOM 2183 C CA . GLY A 1 276 ? -20.956 -9.085 16.848 1.00 89.69 276 GLY A CA 1
ATOM 2184 C C . GLY A 1 276 ? -20.656 -7.592 16.990 1.00 89.69 276 GLY A C 1
ATOM 2185 O O . GLY A 1 276 ? -21.456 -6.874 17.586 1.00 89.69 276 GLY A O 1
ATOM 2186 N N . ILE A 1 277 ? -19.571 -7.079 16.398 1.00 91.44 277 ILE A N 1
ATOM 2187 C CA . ILE A 1 277 ? -19.251 -5.646 16.440 1.00 91.44 277 ILE A CA 1
ATOM 2188 C C . ILE A 1 277 ? -20.109 -4.920 15.406 1.00 91.44 277 ILE A C 1
ATOM 2190 O O . ILE A 1 277 ? -19.800 -4.890 14.211 1.00 91.44 277 ILE A O 1
ATOM 2194 N N . GLN A 1 278 ? -21.200 -4.321 15.870 1.00 89.44 278 GLN A N 1
ATOM 2195 C CA . GLN A 1 278 ? -22.149 -3.587 15.038 1.00 89.44 278 GLN A CA 1
ATOM 2196 C C . GLN A 1 278 ? -22.307 -2.154 15.535 1.00 89.44 278 GLN A C 1
ATOM 2198 O O . GLN A 1 278 ? -22.298 -1.894 16.733 1.00 89.44 278 GLN A O 1
ATOM 2203 N N . ASN A 1 279 ? -22.506 -1.225 14.600 1.00 88.56 279 ASN A N 1
ATOM 2204 C CA . ASN A 1 279 ? -22.741 0.191 14.880 1.00 88.56 279 ASN A CA 1
ATOM 2205 C C . ASN A 1 279 ? -21.692 0.857 15.796 1.00 88.56 279 ASN A C 1
ATOM 2207 O O . ASN A 1 279 ? -22.040 1.722 16.597 1.00 88.56 279 ASN A O 1
ATOM 2211 N N . HIS A 1 280 ? -20.423 0.461 15.690 1.00 91.19 280 HIS A N 1
ATOM 2212 C CA . HIS A 1 280 ? -19.392 0.860 16.646 1.00 91.19 280 HIS A CA 1
ATOM 2213 C C . HIS A 1 280 ? -18.489 1.983 16.127 1.00 91.19 280 HIS A C 1
ATOM 2215 O O . HIS A 1 280 ? -18.265 2.972 16.821 1.00 91.19 280 HIS A O 1
ATOM 2221 N N . PHE A 1 281 ? -17.986 1.858 14.898 1.00 94.06 281 PHE A N 1
ATOM 2222 C CA . PHE A 1 281 ? -16.978 2.781 14.376 1.00 94.06 281 PHE A CA 1
ATOM 2223 C C . PHE A 1 281 ? -17.610 4.034 13.775 1.00 94.06 281 PHE A C 1
ATOM 2225 O O . PHE A 1 281 ? -18.462 3.935 12.890 1.00 94.06 281 PHE A O 1
ATOM 2232 N N . THR A 1 282 ? -17.178 5.213 14.227 1.00 93.19 282 THR A N 1
ATOM 2233 C CA . THR A 1 282 ? -17.579 6.509 13.655 1.00 93.19 282 THR A CA 1
ATOM 2234 C C . THR A 1 282 ? -16.679 6.923 12.495 1.00 93.19 282 THR A C 1
ATOM 2236 O O . THR A 1 282 ? -17.129 7.646 11.609 1.00 93.19 282 THR A O 1
ATOM 2239 N N . HIS A 1 283 ? -15.434 6.438 12.468 1.00 93.88 283 HIS A N 1
ATOM 2240 C CA . HIS A 1 283 ? -14.466 6.731 11.415 1.00 93.88 283 HIS A CA 1
ATOM 2241 C C . HIS A 1 283 ? -13.824 5.447 10.884 1.00 93.88 283 HIS A C 1
ATOM 2243 O O . HIS A 1 283 ? -13.464 4.561 11.660 1.00 93.88 283 HIS A O 1
ATOM 2249 N N . VAL A 1 284 ? -13.624 5.371 9.568 1.00 96.50 284 VAL A N 1
ATOM 2250 C CA . VAL A 1 284 ? -12.859 4.301 8.914 1.00 96.50 284 VAL A CA 1
ATOM 2251 C C . VAL A 1 284 ? -11.762 4.912 8.055 1.00 96.50 284 VAL A C 1
ATOM 2253 O O . VAL A 1 284 ? -12.049 5.727 7.184 1.00 96.50 284 VAL A O 1
ATOM 2256 N N . PHE A 1 285 ? -10.518 4.491 8.265 1.00 97.25 285 PHE A N 1
ATOM 2257 C CA . PHE A 1 285 ? -9.368 4.874 7.447 1.00 97.25 285 PHE A CA 1
ATOM 2258 C C . PHE A 1 285 ? -8.816 3.637 6.744 1.00 97.25 285 PHE A C 1
ATOM 2260 O O . PHE A 1 285 ? -8.372 2.698 7.402 1.00 97.25 285 PHE A O 1
ATOM 2267 N N . MET A 1 286 ? -8.836 3.633 5.412 1.00 97.12 286 MET A N 1
ATOM 2268 C CA . MET A 1 286 ? -8.285 2.550 4.597 1.00 97.12 286 MET A CA 1
ATOM 2269 C C . MET A 1 286 ? -7.018 3.020 3.885 1.00 97.12 286 MET A C 1
ATOM 2271 O O . MET A 1 286 ? -7.111 3.901 3.033 1.00 97.12 286 MET A O 1
ATOM 2275 N N . ASP A 1 287 ? -5.858 2.449 4.213 1.00 95.38 287 ASP A N 1
ATOM 2276 C CA . ASP A 1 287 ? -4.608 2.692 3.478 1.00 95.38 287 ASP A CA 1
ATOM 2277 C C . ASP A 1 287 ? -4.420 1.664 2.353 1.00 95.38 287 ASP A C 1
ATOM 2279 O O . ASP A 1 287 ? -4.873 0.523 2.451 1.00 95.38 287 ASP A O 1
ATOM 2283 N N . GLU A 1 288 ? -3.759 2.080 1.272 1.00 92.69 288 GLU A N 1
ATOM 2284 C CA . GLU A 1 288 ? -3.602 1.319 0.021 1.00 92.69 288 GLU A CA 1
ATOM 2285 C C . GLU A 1 288 ? -4.931 0.728 -0.510 1.00 92.69 288 GLU A C 1
ATOM 2287 O O . GLU A 1 288 ? -4.987 -0.379 -1.049 1.00 92.69 288 GLU A O 1
ATOM 2292 N N . ALA A 1 289 ? -6.024 1.492 -0.395 1.00 92.88 289 ALA A N 1
ATOM 2293 C CA . ALA A 1 289 ? -7.387 1.072 -0.741 1.00 92.88 289 ALA A CA 1
ATOM 2294 C C . ALA A 1 289 ? -7.583 0.718 -2.230 1.00 92.88 289 ALA A C 1
ATOM 2296 O O . ALA A 1 289 ? -8.558 0.057 -2.582 1.00 92.88 289 ALA A O 1
ATOM 2297 N N . GLY A 1 290 ? -6.665 1.143 -3.106 1.00 90.38 290 GLY A N 1
ATOM 2298 C CA . GLY A 1 290 ? -6.664 0.777 -4.527 1.00 90.38 290 GLY A CA 1
ATOM 2299 C C . GLY A 1 290 ? -6.274 -0.682 -4.796 1.00 90.38 290 GLY A C 1
ATOM 2300 O O . GLY A 1 290 ? -6.618 -1.218 -5.842 1.00 90.38 290 GLY A O 1
ATOM 2301 N N . HIS A 1 291 ? -5.593 -1.343 -3.854 1.00 87.88 291 HIS A N 1
ATOM 2302 C CA . HIS A 1 291 ? -5.053 -2.696 -4.037 1.00 87.88 291 HIS A CA 1
ATOM 2303 C C . HIS A 1 291 ? -6.043 -3.813 -3.661 1.00 87.88 291 HIS A C 1
ATOM 2305 O O . HIS A 1 291 ? -5.695 -4.991 -3.744 1.00 87.88 291 HIS A O 1
ATOM 2311 N N . GLU A 1 292 ? -7.249 -3.477 -3.203 1.00 89.81 292 GLU A N 1
ATOM 2312 C CA . GLU A 1 292 ? -8.208 -4.441 -2.659 1.00 89.81 292 GLU A CA 1
ATOM 2313 C C . GLU A 1 292 ? -9.544 -4.403 -3.404 1.00 89.81 292 GLU A C 1
ATOM 2315 O O . GLU A 1 292 ? -9.993 -3.350 -3.868 1.00 89.81 292 GLU A O 1
ATOM 2320 N N . ILE A 1 293 ? -10.188 -5.568 -3.529 1.00 93.38 293 ILE A N 1
ATOM 2321 C CA . ILE A 1 293 ? -11.486 -5.652 -4.199 1.00 93.38 293 ILE A CA 1
ATOM 2322 C C . ILE A 1 293 ? -12.546 -4.899 -3.400 1.00 93.38 293 ILE A C 1
ATOM 2324 O O . ILE A 1 293 ? -12.562 -4.911 -2.166 1.00 93.38 293 ILE A O 1
ATOM 2328 N N . GLU A 1 294 ? -13.499 -4.300 -4.109 1.00 95.38 294 GLU A N 1
ATOM 2329 C CA . GLU A 1 294 ? -14.557 -3.521 -3.470 1.00 95.38 294 GLU A CA 1
ATOM 2330 C C . GLU A 1 294 ? -15.359 -4.318 -2.434 1.00 95.38 294 GLU A C 1
ATOM 2332 O O . GLU A 1 294 ? -15.664 -3.799 -1.364 1.00 95.38 294 GLU A O 1
ATOM 2337 N N . ALA A 1 295 ? -15.659 -5.589 -2.715 1.00 92.94 295 ALA A N 1
ATOM 2338 C CA . ALA A 1 295 ? -16.430 -6.428 -1.801 1.00 92.94 295 ALA A CA 1
ATOM 2339 C C . ALA A 1 295 ? -15.760 -6.562 -0.420 1.00 92.94 295 ALA A C 1
ATOM 2341 O O . ALA A 1 295 ? -16.436 -6.476 0.605 1.00 92.94 295 ALA A O 1
ATOM 2342 N N . SER A 1 296 ? -14.433 -6.717 -0.387 1.00 92.75 296 SER A N 1
ATOM 2343 C CA . SER A 1 296 ? -13.662 -6.802 0.857 1.00 92.75 296 SER A CA 1
ATOM 2344 C C . SER A 1 296 ? -13.660 -5.463 1.598 1.00 92.75 296 SER A C 1
ATOM 2346 O O . SER A 1 296 ? -13.893 -5.434 2.805 1.00 92.75 296 SER A O 1
ATOM 2348 N N . ALA A 1 297 ? -13.467 -4.350 0.879 1.00 94.31 297 ALA A N 1
ATOM 2349 C CA . ALA A 1 297 ? -13.502 -3.008 1.462 1.00 94.31 297 ALA A CA 1
ATOM 2350 C C . ALA A 1 297 ? -14.873 -2.688 2.087 1.00 94.31 297 ALA A C 1
ATOM 2352 O O . ALA A 1 297 ? -14.941 -2.198 3.213 1.00 94.31 297 ALA A O 1
ATOM 2353 N N . ILE A 1 298 ? -15.971 -3.031 1.405 1.00 93.94 298 ILE A N 1
ATOM 2354 C CA . ILE A 1 298 ? -17.336 -2.864 1.929 1.00 93.94 298 ILE A CA 1
ATOM 2355 C C . ILE A 1 298 ? -17.551 -3.690 3.203 1.00 93.94 298 ILE A C 1
ATOM 2357 O O . ILE A 1 298 ? -18.225 -3.222 4.119 1.00 93.94 298 ILE A O 1
ATOM 2361 N N . GLY A 1 299 ? -16.951 -4.880 3.303 1.00 93.19 299 GLY A N 1
ATOM 2362 C CA . GLY A 1 299 ? -17.009 -5.705 4.512 1.00 93.19 299 GLY A CA 1
ATOM 2363 C C . GLY A 1 299 ? -16.562 -4.952 5.770 1.00 93.19 299 GLY A C 1
ATOM 2364 O O . GLY A 1 299 ? -17.233 -5.031 6.796 1.00 93.19 299 GLY A O 1
ATOM 2365 N N . CYS A 1 300 ? -15.497 -4.147 5.686 1.00 92.69 300 CYS A N 1
ATOM 2366 C CA . CYS A 1 300 ? -15.039 -3.309 6.802 1.00 92.69 300 CYS A CA 1
ATOM 2367 C C . CYS A 1 300 ? -16.046 -2.228 7.214 1.00 92.69 300 CYS A C 1
ATOM 2369 O O . CYS A 1 300 ? -16.040 -1.780 8.358 1.00 92.69 300 CYS A O 1
ATOM 2371 N N . LEU A 1 301 ? -16.911 -1.797 6.295 1.00 93.62 301 LEU A N 1
ATOM 2372 C CA . LEU A 1 301 ? -17.912 -0.766 6.558 1.00 93.62 301 LEU A CA 1
ATOM 2373 C C . LEU A 1 301 ? -19.142 -1.317 7.295 1.00 93.62 301 LEU A C 1
ATOM 2375 O O . LEU A 1 301 ? -19.947 -0.540 7.801 1.00 93.62 301 LEU A O 1
ATOM 2379 N N . ALA A 1 302 ? -19.292 -2.642 7.401 1.00 91.69 302 ALA A N 1
ATOM 2380 C CA . ALA A 1 302 ? -20.451 -3.266 8.042 1.00 91.69 302 ALA A CA 1
ATOM 2381 C C . ALA A 1 302 ? -20.564 -2.943 9.547 1.00 91.69 302 ALA A C 1
ATOM 2383 O O . ALA A 1 302 ? -21.670 -2.871 10.083 1.00 91.69 302 ALA A O 1
ATOM 2384 N N . SER A 1 303 ? -19.434 -2.708 10.222 1.00 89.56 303 SER A N 1
ATOM 2385 C CA . SER A 1 303 ? -19.368 -2.379 11.656 1.00 89.56 303 SER A CA 1
ATOM 2386 C C . SER A 1 303 ? -19.485 -0.875 11.964 1.00 89.56 303 SER A C 1
ATOM 2388 O O . SER A 1 303 ? -19.386 -0.477 13.128 1.00 89.56 303 SER A O 1
ATOM 2390 N N . VAL A 1 304 ? -19.687 -0.029 10.949 1.00 91.50 304 VAL A N 1
ATOM 2391 C CA . VAL A 1 304 ? -19.794 1.435 11.084 1.00 91.50 304 VAL A CA 1
ATOM 2392 C C . VAL A 1 304 ? -21.139 1.835 11.696 1.00 91.50 304 VAL A C 1
ATOM 2394 O O . VAL A 1 304 ? -22.158 1.183 11.465 1.00 91.50 304 VAL A O 1
ATOM 2397 N N . THR A 1 305 ? -21.170 2.911 12.490 1.00 81.56 305 THR A N 1
ATOM 2398 C CA . THR A 1 305 ? -22.424 3.408 13.087 1.00 81.56 305 THR A CA 1
ATOM 2399 C C . THR A 1 305 ? -23.416 3.862 12.018 1.00 81.56 305 THR A C 1
ATOM 2401 O O . THR A 1 305 ? -23.090 4.655 11.132 1.00 81.56 305 THR A O 1
ATOM 2404 N N . LYS A 1 306 ? -24.663 3.397 12.126 1.00 71.69 306 LYS A N 1
ATOM 2405 C CA . LYS A 1 306 ? -25.778 3.869 11.301 1.00 71.69 306 LYS A CA 1
ATOM 2406 C C . LYS A 1 306 ? -26.309 5.191 11.855 1.00 71.69 306 LYS A C 1
ATOM 2408 O O . LYS A 1 306 ? -27.185 5.158 12.707 1.00 71.69 306 LYS A O 1
ATOM 2413 N N . TYR A 1 307 ? -25.773 6.329 11.399 1.00 60.19 307 TYR A N 1
ATOM 2414 C CA . TYR A 1 307 ? -26.301 7.695 11.633 1.00 60.19 307 TYR A CA 1
ATOM 2415 C C . TYR A 1 307 ? -26.680 8.045 13.095 1.00 60.19 307 TYR A C 1
ATOM 2417 O O . TYR A 1 307 ? -27.446 8.973 13.335 1.00 60.19 307 TYR A O 1
ATOM 2425 N N . SER A 1 308 ? -26.167 7.297 14.077 1.00 50.09 308 SER A N 1
ATOM 2426 C CA . SER A 1 308 ? -26.665 7.296 15.462 1.00 50.09 308 SER A CA 1
ATOM 2427 C C . SER A 1 308 ? -25.947 8.309 16.357 1.00 50.09 308 SER A C 1
ATOM 2429 O O . SER A 1 308 ? -26.251 8.408 17.543 1.00 50.09 308 SER A O 1
ATOM 2431 N N . HIS A 1 309 ? -24.996 9.050 15.799 1.00 54.94 309 HIS A N 1
ATOM 2432 C CA . HIS A 1 309 ? -24.322 10.160 16.455 1.00 54.94 309 HIS A CA 1
ATOM 2433 C C . HIS A 1 309 ? -24.728 11.450 15.742 1.00 54.94 309 HIS A C 1
ATOM 2435 O O . HIS A 1 309 ? -25.220 11.420 14.617 1.00 54.94 309 HIS A O 1
ATOM 2441 N N . SER A 1 310 ? -24.527 12.592 16.390 1.00 60.38 310 SER A N 1
ATOM 2442 C CA . SER A 1 310 ? -24.862 13.939 15.901 1.00 60.38 310 SER A CA 1
ATOM 2443 C C . SER A 1 310 ? -24.301 14.277 14.503 1.00 60.38 310 SER A C 1
ATOM 2445 O O . SER A 1 310 ? -24.656 15.307 13.932 1.00 60.38 310 SER A O 1
ATOM 2447 N N . SER A 1 311 ? -23.423 13.426 13.963 1.00 69.25 311 SER A N 1
ATOM 2448 C CA . SER A 1 311 ? -22.761 13.506 12.666 1.00 69.25 311 SER A CA 1
ATOM 2449 C C . SER A 1 311 ? -22.767 12.147 11.935 1.00 69.25 311 SER A C 1
ATOM 2451 O O . SER A 1 311 ? -22.765 11.085 12.568 1.00 69.25 311 SER A O 1
ATOM 2453 N N . PRO A 1 312 ? -22.769 12.153 10.587 1.00 83.06 312 PRO A N 1
ATOM 2454 C CA . PRO A 1 312 ? -22.607 10.938 9.792 1.00 83.06 312 PRO A CA 1
ATOM 2455 C C . PRO A 1 312 ? -21.203 10.335 9.976 1.00 83.06 312 PRO A C 1
ATOM 2457 O O . PRO A 1 312 ? -20.255 11.074 10.257 1.00 83.06 312 PRO A O 1
ATOM 2460 N N . PRO A 1 313 ? -21.043 9.011 9.785 1.00 89.00 313 PRO A N 1
ATOM 2461 C CA . PRO A 1 313 ? -19.730 8.384 9.840 1.00 89.00 313 PRO A CA 1
ATOM 2462 C C . PRO A 1 313 ? -18.814 8.901 8.725 1.00 89.00 313 PRO A C 1
ATOM 2464 O O . PRO A 1 313 ? -19.267 9.204 7.619 1.00 89.00 313 PRO A O 1
ATOM 2467 N N . VAL A 1 314 ? -17.514 8.952 9.007 1.00 90.12 314 VAL A N 1
ATOM 2468 C CA . VAL A 1 314 ? -16.489 9.426 8.069 1.00 90.12 314 VAL A CA 1
ATOM 2469 C C . VAL A 1 314 ? -15.695 8.240 7.533 1.00 90.12 314 VAL A C 1
ATOM 2471 O O . VAL A 1 314 ? -15.146 7.448 8.296 1.00 90.12 314 VAL A O 1
ATOM 2474 N N . ILE A 1 315 ? -15.608 8.122 6.210 1.00 93.88 315 ILE A N 1
ATOM 2475 C CA . ILE A 1 315 ? -14.848 7.064 5.538 1.00 93.88 315 ILE A CA 1
ATOM 2476 C C . ILE A 1 315 ? -13.761 7.724 4.696 1.00 93.88 315 ILE A C 1
ATOM 2478 O O . ILE A 1 315 ? -14.056 8.501 3.790 1.00 93.88 315 ILE A O 1
ATOM 2482 N N . VAL A 1 316 ? -12.505 7.402 4.990 1.00 94.44 316 VAL A N 1
ATOM 2483 C CA . VAL A 1 316 ? -11.325 7.919 4.299 1.00 94.44 316 VAL A CA 1
ATOM 2484 C C . VAL A 1 316 ? -10.658 6.778 3.543 1.00 94.44 316 VAL A C 1
ATOM 2486 O O . VAL A 1 316 ? -10.174 5.819 4.144 1.00 94.44 316 VAL A O 1
ATOM 2489 N N . LEU A 1 317 ? -10.617 6.892 2.216 1.00 95.31 317 LEU A N 1
ATOM 2490 C CA . LEU A 1 317 ? -9.919 5.959 1.334 1.00 95.31 317 LEU A CA 1
ATOM 2491 C C . LEU A 1 317 ? -8.612 6.606 0.865 1.00 95.31 317 LEU A C 1
ATOM 2493 O O . LEU A 1 317 ? -8.633 7.563 0.094 1.00 95.31 317 LEU A O 1
ATOM 2497 N N . ALA A 1 318 ? -7.475 6.091 1.324 1.00 92.00 318 ALA A N 1
ATOM 2498 C CA . ALA A 1 318 ? -6.155 6.502 0.869 1.00 92.00 318 ALA A CA 1
ATOM 2499 C C . ALA A 1 318 ? -5.578 5.452 -0.083 1.00 92.00 318 ALA A C 1
ATOM 2501 O O . ALA A 1 318 ? -5.597 4.253 0.178 1.00 92.00 318 ALA A O 1
ATOM 2502 N N . GLY A 1 319 ? -5.050 5.908 -1.212 1.00 90.69 319 GLY A N 1
ATOM 2503 C CA . GLY A 1 319 ? -4.456 5.044 -2.223 1.00 90.69 319 GLY A CA 1
ATOM 2504 C C . GLY A 1 319 ? -4.148 5.829 -3.487 1.00 90.69 319 GLY A C 1
ATOM 2505 O O . GLY A 1 319 ? -4.204 7.059 -3.497 1.00 90.69 319 GLY A O 1
ATOM 2506 N N . ASP A 1 320 ? -3.792 5.118 -4.547 1.00 89.06 320 ASP A N 1
ATOM 2507 C CA . ASP A 1 320 ? -3.555 5.709 -5.858 1.00 89.06 320 ASP A CA 1
ATOM 2508 C C . ASP A 1 320 ? -4.265 4.869 -6.929 1.00 89.06 320 ASP A C 1
ATOM 2510 O O . ASP A 1 320 ? -3.824 3.749 -7.189 1.00 89.06 320 ASP A O 1
ATOM 2514 N N . PRO A 1 321 ? -5.348 5.373 -7.549 1.00 85.75 321 PRO A N 1
ATOM 2515 C CA . PRO A 1 321 ? -6.083 4.629 -8.572 1.00 85.75 321 PRO A CA 1
ATOM 2516 C C . PRO A 1 321 ? -5.269 4.417 -9.860 1.00 85.75 321 PRO A C 1
ATOM 2518 O O . PRO A 1 321 ? -5.671 3.627 -10.701 1.00 85.75 321 PRO A O 1
ATOM 2521 N N . GLN A 1 322 ? -4.124 5.096 -10.022 1.00 83.06 322 GLN A N 1
ATOM 2522 C CA . GLN A 1 322 ? -3.199 4.915 -11.149 1.00 83.06 322 GLN A CA 1
ATOM 2523 C C . GLN A 1 322 ? -2.080 3.896 -10.843 1.00 83.06 322 GLN A C 1
ATOM 2525 O O . GLN A 1 322 ? -1.101 3.802 -11.588 1.00 83.06 322 GLN A O 1
ATOM 2530 N N . GLN A 1 323 ? -2.150 3.190 -9.708 1.00 81.88 323 GLN A N 1
ATOM 2531 C CA . GLN A 1 323 ? -1.213 2.125 -9.329 1.00 81.88 323 GLN A CA 1
ATOM 2532 C C . GLN A 1 323 ? -1.851 0.736 -9.479 1.00 81.88 323 GLN A C 1
ATOM 2534 O O . GLN A 1 323 ? -2.868 0.576 -10.146 1.00 81.88 323 GLN A O 1
ATOM 2539 N N . LEU A 1 324 ? -1.189 -0.290 -8.939 1.00 77.50 324 LEU A N 1
ATOM 2540 C CA . LEU A 1 324 ? -1.645 -1.672 -9.029 1.00 77.50 324 LEU A CA 1
ATOM 2541 C C . LEU A 1 324 ? -3.042 -1.813 -8.419 1.00 77.50 324 LEU A C 1
ATOM 2543 O O . LEU A 1 324 ? -3.272 -1.422 -7.280 1.00 77.50 324 LEU A O 1
ATOM 2547 N N . GLY A 1 325 ? -3.954 -2.402 -9.183 1.00 82.19 325 GLY A N 1
ATOM 2548 C CA . GLY A 1 325 ? -5.263 -2.792 -8.687 1.00 82.19 325 GLY A CA 1
ATOM 2549 C C . GLY A 1 325 ? -5.233 -4.109 -7.896 1.00 82.19 325 GLY A C 1
ATOM 2550 O O . GLY A 1 325 ? -4.174 -4.714 -7.686 1.00 82.19 325 GLY A O 1
ATOM 2551 N N . PRO A 1 326 ? -6.410 -4.603 -7.496 1.00 85.50 326 PRO A N 1
ATOM 2552 C CA . PRO A 1 326 ? -6.587 -5.904 -6.870 1.00 85.50 326 PRO A CA 1
ATOM 2553 C C . PRO A 1 326 ? -6.131 -7.059 -7.769 1.00 85.50 326 PRO A C 1
ATOM 2555 O O . PRO A 1 326 ? -6.387 -7.094 -8.974 1.00 85.50 326 PRO A O 1
ATOM 2558 N N . ILE A 1 327 ? -5.504 -8.072 -7.169 1.00 84.19 327 ILE A N 1
ATOM 2559 C CA . ILE A 1 327 ? -5.025 -9.251 -7.902 1.00 84.19 327 ILE A CA 1
ATOM 2560 C C . ILE A 1 327 ? -6.175 -10.245 -8.102 1.00 84.19 327 ILE A C 1
ATOM 2562 O O . ILE A 1 327 ? -6.507 -11.030 -7.212 1.00 84.19 327 ILE A O 1
ATOM 2566 N N . ILE A 1 328 ? -6.749 -10.269 -9.306 1.00 89.50 328 ILE A N 1
ATOM 2567 C CA . ILE A 1 328 ? -7.820 -11.207 -9.667 1.00 89.50 328 ILE A CA 1
ATOM 2568 C C . ILE A 1 328 ? -7.258 -12.405 -10.438 1.00 89.50 328 ILE A C 1
ATOM 2570 O O . ILE A 1 328 ? -6.622 -12.252 -11.480 1.00 89.50 328 ILE A O 1
ATOM 2574 N N . ARG A 1 329 ? -7.518 -13.626 -9.953 1.00 89.12 329 ARG A N 1
ATOM 2575 C CA . ARG A 1 329 ? -7.120 -14.869 -10.649 1.00 89.12 329 ARG A CA 1
ATOM 2576 C C . ARG A 1 329 ? -8.103 -15.288 -11.743 1.00 89.12 329 ARG A C 1
ATOM 2578 O O . ARG A 1 329 ? -7.690 -15.861 -12.741 1.00 89.12 329 ARG A O 1
ATOM 2585 N N . SER A 1 330 ? -9.394 -15.028 -11.543 1.00 93.56 330 SER A N 1
ATOM 2586 C CA . SER A 1 330 ? -10.455 -15.423 -12.473 1.00 93.56 330 SER A CA 1
ATOM 2587 C C . SER A 1 330 ? -10.581 -14.425 -13.621 1.00 93.56 330 SER A C 1
ATOM 2589 O O . SER A 1 330 ? -10.944 -13.271 -13.394 1.00 93.56 330 SER A O 1
ATOM 2591 N N . ASP A 1 331 ? -10.362 -14.876 -14.855 1.00 93.62 331 ASP A N 1
ATOM 2592 C CA . ASP A 1 331 ? -10.571 -14.041 -16.045 1.00 93.62 331 ASP A CA 1
ATOM 2593 C C . ASP A 1 331 ? -12.041 -13.634 -16.213 1.00 93.62 331 ASP A C 1
ATOM 2595 O O . ASP A 1 331 ? -12.332 -12.530 -16.667 1.00 93.62 331 ASP A O 1
ATOM 2599 N N . ILE A 1 332 ? -12.979 -14.483 -15.771 1.00 96.75 332 ILE A N 1
ATOM 2600 C CA . ILE A 1 332 ? -14.403 -14.129 -15.684 1.00 96.75 332 ILE A CA 1
ATOM 2601 C C . ILE A 1 332 ? -14.581 -12.969 -14.695 1.00 96.75 332 ILE A C 1
ATOM 2603 O O . ILE A 1 332 ? -15.264 -11.999 -15.006 1.00 96.75 332 ILE A O 1
ATOM 2607 N N . GLY A 1 333 ? -13.927 -13.036 -13.532 1.00 93.81 333 GLY A N 1
ATOM 2608 C CA . GLY A 1 333 ? -13.956 -11.965 -12.533 1.00 93.81 333 GLY A CA 1
ATOM 2609 C C . GLY A 1 333 ? -13.442 -10.636 -13.087 1.00 93.81 333 GLY A C 1
ATOM 2610 O O . GLY A 1 333 ? -14.122 -9.625 -12.943 1.00 93.81 333 GLY A O 1
ATOM 2611 N N . LYS A 1 334 ? -12.296 -10.643 -13.782 1.00 91.00 334 LYS A N 1
ATOM 2612 C CA . LYS A 1 334 ? -11.760 -9.448 -14.462 1.00 91.00 334 LYS A CA 1
ATOM 2613 C C . LYS A 1 334 ? -12.739 -8.905 -15.496 1.00 91.00 334 LYS A C 1
ATOM 2615 O O . LYS A 1 334 ? -13.123 -7.745 -15.431 1.00 91.00 334 LYS A O 1
ATOM 2620 N N . LYS A 1 335 ? -13.245 -9.779 -16.377 1.00 94.94 335 LYS A N 1
ATOM 2621 C CA . LYS A 1 335 ? -14.219 -9.422 -17.421 1.00 94.94 335 LYS A CA 1
ATOM 2622 C C . LYS A 1 335 ? -15.464 -8.727 -16.859 1.00 94.94 335 LYS A C 1
ATOM 2624 O O . LYS A 1 335 ? -16.022 -7.862 -17.525 1.00 94.94 335 LYS A O 1
ATOM 2629 N N . PHE A 1 336 ? -15.902 -9.108 -15.660 1.00 95.12 336 PHE A N 1
ATOM 2630 C CA . PHE A 1 336 ? -17.060 -8.517 -14.986 1.00 95.12 336 PHE A CA 1
ATOM 2631 C C . PHE A 1 336 ? -16.691 -7.458 -13.927 1.00 95.12 336 PHE A C 1
ATOM 2633 O O . PHE A 1 336 ? -17.541 -7.080 -13.124 1.00 95.12 336 PHE A O 1
ATOM 2640 N N . GLY A 1 337 ? -15.458 -6.939 -13.942 1.00 92.38 337 GLY A N 1
ATOM 2641 C CA . GLY A 1 337 ? -15.060 -5.751 -13.181 1.00 92.38 337 GLY A CA 1
ATOM 2642 C C . GLY A 1 337 ? -14.656 -5.997 -11.727 1.00 92.38 337 GLY A C 1
ATOM 2643 O O . GLY A 1 337 ? -14.648 -5.055 -10.936 1.00 92.38 337 GLY A O 1
ATOM 2644 N N . LEU A 1 338 ? -14.307 -7.232 -11.349 1.00 93.50 338 LEU A N 1
ATOM 2645 C CA . LEU A 1 338 ? -13.835 -7.542 -9.991 1.00 93.50 338 LEU A CA 1
ATOM 2646 C C . LEU A 1 338 ? -12.473 -6.896 -9.674 1.00 93.50 338 LEU A C 1
ATOM 2648 O O . LEU A 1 338 ? -12.141 -6.721 -8.508 1.00 93.50 338 LEU A O 1
ATOM 2652 N N . GLU A 1 339 ? -11.702 -6.525 -10.700 1.00 91.12 339 GLU A N 1
ATOM 2653 C CA . GLU A 1 339 ? -10.431 -5.797 -10.558 1.00 91.12 339 GLU A CA 1
ATOM 2654 C C . GLU A 1 339 ? -10.616 -4.306 -10.254 1.00 91.12 339 GLU A C 1
ATOM 2656 O O . GLU A 1 339 ? -9.644 -3.596 -10.049 1.00 91.12 339 GLU A O 1
ATOM 2661 N N . LYS A 1 340 ? -11.859 -3.823 -10.190 1.00 94.31 340 LYS A N 1
ATOM 2662 C CA . LYS A 1 340 ? -12.137 -2.440 -9.829 1.00 94.31 340 LYS A CA 1
ATOM 2663 C C . LYS A 1 340 ? -12.240 -2.295 -8.318 1.00 94.31 340 LYS A C 1
ATOM 2665 O O . LYS A 1 340 ? -13.147 -2.858 -7.696 1.00 94.31 340 LYS A O 1
ATOM 2670 N N . SER A 1 341 ? -11.329 -1.526 -7.734 1.00 95.50 341 SER A N 1
ATOM 2671 C CA . SER A 1 341 ? -11.359 -1.226 -6.298 1.00 95.50 341 SER A CA 1
ATOM 2672 C C . SER A 1 341 ? -12.485 -0.246 -5.940 1.00 95.50 341 SER A C 1
ATOM 2674 O O . SER A 1 341 ? -12.992 0.489 -6.793 1.00 95.50 341 SER A O 1
ATOM 2676 N N . LEU A 1 342 ? -12.845 -0.182 -4.652 1.00 95.50 342 LEU A N 1
ATOM 2677 C CA . LEU A 1 342 ? -13.804 0.815 -4.158 1.00 95.50 342 LEU A CA 1
ATOM 2678 C C . LEU A 1 342 ? -13.287 2.246 -4.383 1.00 95.50 342 LEU A C 1
ATOM 2680 O O . LEU A 1 342 ? -14.050 3.122 -4.780 1.00 95.50 342 LEU A O 1
ATOM 2684 N N . LEU A 1 343 ? -11.987 2.479 -4.161 1.00 94.62 343 LEU A N 1
ATOM 2685 C CA . LEU A 1 343 ? -11.351 3.782 -4.374 1.00 94.62 343 LEU A CA 1
ATOM 2686 C C . LEU A 1 343 ? -11.475 4.222 -5.839 1.00 94.62 343 LEU A C 1
ATOM 2688 O O . LEU A 1 343 ? -11.847 5.362 -6.114 1.00 94.62 343 LEU A O 1
ATOM 2692 N N . GLU A 1 344 ? -11.182 3.319 -6.772 1.00 93.81 344 GLU A N 1
ATOM 2693 C CA . GLU A 1 344 ? -11.289 3.575 -8.208 1.00 93.81 344 GLU A CA 1
ATOM 2694 C C . GLU A 1 344 ? -12.740 3.856 -8.612 1.00 93.81 344 GLU A C 1
ATOM 2696 O O . GLU A 1 344 ? -13.015 4.860 -9.264 1.00 93.81 344 GLU A O 1
ATOM 2701 N N . ARG A 1 345 ? -13.696 3.045 -8.138 1.00 94.75 345 ARG A N 1
ATOM 2702 C CA . ARG A 1 345 ? -15.126 3.260 -8.402 1.00 94.75 345 ARG A CA 1
ATOM 2703 C C . ARG A 1 345 ? -15.639 4.588 -7.851 1.00 94.75 345 ARG A C 1
ATOM 2705 O O . ARG A 1 345 ? -16.450 5.239 -8.506 1.00 94.75 345 ARG A O 1
ATOM 2712 N N . CYS A 1 346 ? -15.195 4.993 -6.662 1.00 93.44 346 CYS A N 1
ATOM 2713 C CA . CYS A 1 346 ? -15.519 6.306 -6.112 1.00 93.44 346 CYS A CA 1
ATOM 2714 C C . CYS A 1 346 ? -14.912 7.423 -6.964 1.00 93.44 346 CYS A C 1
ATOM 2716 O O . CYS A 1 346 ? -15.620 8.364 -7.296 1.00 93.44 346 CYS A O 1
ATOM 2718 N N . SER A 1 347 ? -13.652 7.291 -7.383 1.00 90.25 347 SER A N 1
ATOM 2719 C CA . SER A 1 347 ? -12.936 8.308 -8.173 1.00 90.25 347 SER A CA 1
ATOM 2720 C C . SER A 1 347 ? -13.608 8.636 -9.515 1.00 90.25 347 SER A C 1
ATOM 2722 O O . SER A 1 347 ? -13.411 9.720 -10.053 1.00 90.25 347 SER A O 1
ATOM 2724 N N . GLU A 1 348 ? -14.420 7.723 -10.051 1.00 91.44 348 GLU A N 1
ATOM 2725 C CA . GLU A 1 348 ? -15.197 7.935 -11.279 1.00 91.44 348 GLU A CA 1
ATOM 2726 C C . GLU A 1 348 ? -16.541 8.638 -11.067 1.00 91.44 348 GLU A C 1
ATOM 2728 O O . GLU A 1 348 ? -17.202 9.014 -12.037 1.00 91.44 348 GLU A O 1
ATOM 2733 N N . ARG A 1 349 ? -17.000 8.793 -9.821 1.00 93.88 349 ARG A N 1
ATOM 2734 C CA . ARG A 1 349 ? -18.228 9.543 -9.549 1.00 93.88 349 ARG A CA 1
ATOM 2735 C C . ARG A 1 349 ? -17.948 11.030 -9.693 1.00 93.88 349 ARG A C 1
ATOM 2737 O O . ARG A 1 349 ? -16.907 11.519 -9.268 1.00 93.88 349 ARG A O 1
ATOM 2744 N N . GLU A 1 350 ? -18.934 11.751 -10.210 1.00 91.44 350 GLU A N 1
ATOM 2745 C CA . GLU A 1 350 ? -18.852 13.189 -10.476 1.00 91.44 350 GLU A CA 1
ATOM 2746 C C . GLU A 1 350 ? -18.322 13.989 -9.272 1.00 91.44 350 GLU A C 1
ATOM 2748 O O . GLU A 1 350 ? -17.400 14.784 -9.423 1.00 91.44 350 GLU A O 1
ATOM 2753 N N . CYS A 1 351 ? -18.800 13.691 -8.059 1.00 89.31 351 CYS A N 1
ATOM 2754 C CA . CYS A 1 351 ? -18.388 14.375 -6.829 1.00 89.31 351 CYS A CA 1
ATOM 2755 C C . CYS A 1 351 ? -16.921 14.157 -6.402 1.00 89.31 351 CYS A C 1
ATOM 2757 O O . CYS A 1 351 ? -16.424 14.915 -5.569 1.00 89.31 351 CYS A O 1
ATOM 2759 N N . TYR A 1 352 ? -16.231 13.152 -6.947 1.00 89.50 352 TYR A N 1
ATOM 2760 C CA . TYR A 1 352 ? -14.806 12.882 -6.702 1.00 89.50 352 TYR A CA 1
ATOM 2761 C C . TYR A 1 352 ? -13.943 13.094 -7.955 1.00 89.50 352 TYR A C 1
ATOM 2763 O O . TYR A 1 352 ? -12.714 13.004 -7.889 1.00 89.50 352 TYR A O 1
ATOM 2771 N N . SER A 1 353 ? -14.575 13.365 -9.096 1.00 87.19 353 SER A N 1
ATOM 2772 C CA . SER A 1 353 ? -13.896 13.540 -10.371 1.00 87.19 353 SER A CA 1
ATOM 2773 C C . SER A 1 353 ? -13.121 14.860 -10.431 1.00 87.19 353 SER A C 1
ATOM 2775 O O . SER A 1 353 ? -13.368 15.803 -9.675 1.00 87.19 353 SER A O 1
ATOM 2777 N N . ARG A 1 354 ? -12.138 14.914 -11.331 1.00 86.50 354 ARG A N 1
ATOM 2778 C CA . ARG A 1 354 ? -11.374 16.133 -11.597 1.00 86.50 354 ARG A CA 1
ATOM 2779 C C . ARG A 1 354 ? -12.248 17.109 -12.388 1.00 86.50 354 ARG A C 1
ATOM 2781 O O . ARG A 1 354 ? -12.698 16.763 -13.475 1.00 86.50 354 ARG A O 1
ATOM 2788 N N . SER A 1 355 ? -12.409 18.328 -11.888 1.00 86.50 355 SER A N 1
ATOM 2789 C CA . SER A 1 355 ? -13.029 19.435 -12.616 1.00 86.50 355 SER A CA 1
ATOM 2790 C C . SER A 1 355 ? -12.109 19.953 -13.728 1.00 86.50 355 SER A C 1
ATOM 2792 O O . SER A 1 355 ? -10.877 19.936 -13.610 1.00 86.50 355 SER A O 1
ATOM 2794 N N . GLU A 1 356 ? -12.700 20.427 -14.824 1.00 86.69 356 GLU A N 1
ATOM 2795 C CA . GLU A 1 356 ? -11.973 21.193 -15.843 1.00 86.69 356 GLU A CA 1
ATOM 2796 C C . GLU A 1 356 ? -11.526 22.550 -15.286 1.00 86.69 356 GLU A C 1
ATOM 2798 O O . GLU A 1 356 ? -10.410 23.001 -15.550 1.00 86.69 356 GLU A O 1
ATOM 2803 N N . GLU A 1 357 ? -12.357 23.144 -14.431 1.00 84.88 357 GLU A N 1
ATOM 2804 C CA . GLU A 1 357 ? -12.053 24.366 -13.699 1.00 84.88 357 GLU A CA 1
ATOM 2805 C C . GLU A 1 357 ? -11.117 24.067 -12.518 1.00 84.88 357 GLU A C 1
ATOM 2807 O O . GLU A 1 357 ? -11.141 22.982 -11.928 1.00 84.88 357 GLU A O 1
ATOM 2812 N N . CYS A 1 358 ? -10.270 25.032 -12.173 1.00 79.62 358 CYS A N 1
ATOM 2813 C CA . CYS A 1 358 ? -9.481 25.002 -10.946 1.00 79.62 358 CYS A CA 1
ATOM 2814 C C . CYS A 1 358 ? -9.905 26.137 -10.020 1.00 79.62 358 CYS A C 1
ATOM 2816 O O . CYS A 1 358 ? -10.432 27.152 -10.472 1.00 79.62 358 CYS A O 1
ATOM 2818 N N . ASP A 1 359 ? -9.661 25.961 -8.724 1.00 74.44 359 ASP A N 1
ATOM 2819 C CA . ASP A 1 359 ? -9.751 27.066 -7.775 1.00 74.44 359 ASP A CA 1
ATOM 2820 C C . ASP A 1 359 ? -8.584 28.060 -7.933 1.00 74.44 359 ASP A C 1
ATOM 2822 O O . ASP A 1 359 ? -7.651 27.837 -8.708 1.00 74.44 359 ASP A O 1
ATOM 2826 N N . ASP A 1 360 ? -8.599 29.140 -7.148 1.00 71.75 360 ASP A N 1
ATOM 2827 C CA . ASP A 1 360 ? -7.568 30.193 -7.160 1.00 71.75 360 ASP A CA 1
ATOM 2828 C C . ASP A 1 360 ? -6.135 29.679 -6.902 1.00 71.75 360 ASP A C 1
ATOM 2830 O O . ASP A 1 360 ? -5.157 30.396 -7.114 1.00 71.75 360 ASP A O 1
ATOM 2834 N N . LEU A 1 361 ? -5.994 28.441 -6.418 1.00 61.88 361 LEU A N 1
ATOM 2835 C CA . LEU A 1 361 ? -4.723 27.782 -6.129 1.00 61.88 361 LEU A CA 1
ATOM 2836 C C . LEU A 1 361 ? -4.356 26.724 -7.182 1.00 61.88 361 LEU A C 1
ATOM 2838 O O . LEU A 1 361 ? -3.408 25.964 -6.971 1.00 61.88 361 LEU A O 1
ATOM 2842 N N . GLY A 1 362 ? -5.082 26.660 -8.302 1.00 69.75 362 GLY A N 1
ATOM 2843 C CA . GLY A 1 362 ? -4.853 25.693 -9.374 1.00 69.75 362 GLY A CA 1
ATOM 2844 C C . GLY A 1 362 ? -5.313 24.274 -9.027 1.00 69.75 362 GLY A C 1
ATOM 2845 O O . GLY A 1 362 ? -4.873 23.310 -9.652 1.00 69.75 362 GLY A O 1
ATOM 2846 N N . TYR A 1 363 ? -6.167 24.109 -8.013 1.00 72.00 363 TYR A N 1
ATOM 2847 C CA . TYR A 1 363 ? -6.631 22.800 -7.570 1.00 72.00 363 TYR A CA 1
ATOM 2848 C C . TYR A 1 363 ? -7.937 22.409 -8.268 1.00 72.00 363 TYR A C 1
ATOM 2850 O O . TYR A 1 363 ? -8.932 23.125 -8.206 1.00 72.00 363 TYR A O 1
ATOM 2858 N N . HIS A 1 364 ? -7.930 21.247 -8.920 1.00 81.00 364 HIS A N 1
ATOM 2859 C CA . HIS A 1 364 ? -9.011 20.777 -9.795 1.00 81.00 364 HIS A CA 1
ATOM 2860 C C . HIS A 1 364 ? -10.009 19.817 -9.124 1.00 81.00 364 HIS A C 1
ATOM 2862 O O . HIS A 1 364 ? -10.783 19.158 -9.809 1.00 81.00 364 HIS A O 1
ATOM 2868 N N . TYR A 1 365 ? -9.981 19.672 -7.800 1.00 80.75 365 TYR A N 1
ATOM 2869 C CA . TYR A 1 365 ? -10.907 18.791 -7.079 1.00 80.75 365 TYR A CA 1
ATOM 2870 C C . TYR A 1 365 ? -11.629 19.550 -5.968 1.00 80.75 365 TYR A C 1
ATOM 2872 O O . TYR A 1 365 ? -11.090 20.505 -5.408 1.00 80.75 365 TYR A O 1
ATOM 2880 N N . ASP A 1 366 ? -12.815 19.086 -5.574 1.00 81.25 366 ASP A N 1
ATOM 2881 C CA . ASP A 1 366 ? -13.429 19.562 -4.336 1.00 81.25 366 ASP A CA 1
ATOM 2882 C C . ASP A 1 366 ? -12.579 19.103 -3.142 1.00 81.25 366 ASP A C 1
ATOM 2884 O O . ASP A 1 366 ? -12.525 17.917 -2.809 1.00 81.25 366 ASP A O 1
ATOM 2888 N N . LYS A 1 367 ? -11.917 20.057 -2.479 1.00 73.88 367 LYS A N 1
ATOM 2889 C CA . LYS A 1 367 ? -11.031 19.818 -1.326 1.00 73.88 367 LYS A CA 1
ATOM 2890 C C . LYS A 1 367 ? -11.734 19.165 -0.138 1.00 73.88 367 LYS A C 1
ATOM 2892 O O . LYS A 1 367 ? -11.063 18.594 0.716 1.00 73.88 367 LYS A O 1
ATOM 2897 N N . ARG A 1 368 ? -13.066 19.238 -0.069 1.00 76.50 368 ARG A N 1
ATOM 2898 C CA . ARG A 1 368 ? -13.865 18.562 0.964 1.00 76.50 368 ARG A CA 1
ATOM 2899 C C . ARG A 1 368 ? -13.989 17.061 0.704 1.00 76.50 368 ARG A C 1
ATOM 2901 O O . ARG A 1 368 ? -14.271 16.317 1.634 1.00 76.50 368 ARG A O 1
ATOM 2908 N N . MET A 1 369 ? -13.795 16.637 -0.546 1.00 82.25 369 MET A N 1
ATOM 2909 C CA . MET A 1 369 ? -14.016 15.267 -1.010 1.00 82.25 369 MET A CA 1
ATOM 2910 C C . MET A 1 369 ? -12.709 14.553 -1.363 1.00 82.25 369 MET A C 1
ATOM 2912 O O . MET A 1 369 ? -12.532 13.389 -1.012 1.00 82.25 369 MET A O 1
ATOM 2916 N N . VAL A 1 370 ? -11.786 15.234 -2.052 1.00 85.12 370 VAL A N 1
ATOM 2917 C CA . VAL A 1 370 ? -10.533 14.648 -2.548 1.00 85.12 370 VAL A CA 1
ATOM 2918 C C . VAL A 1 370 ? -9.349 15.535 -2.188 1.00 85.12 370 VAL A C 1
ATOM 2920 O O . VAL A 1 370 ? -9.305 16.718 -2.527 1.00 85.12 370 VAL A O 1
ATOM 2923 N N . THR A 1 371 ? -8.337 14.924 -1.570 1.00 82.94 371 THR A N 1
ATOM 2924 C CA . THR A 1 371 ? -7.020 15.530 -1.333 1.00 82.94 371 THR A CA 1
ATOM 2925 C C . THR A 1 371 ? -5.954 14.812 -2.167 1.00 82.94 371 THR A C 1
ATOM 2927 O O . THR A 1 371 ? -5.502 13.725 -1.813 1.00 82.94 371 THR A O 1
ATOM 2930 N N . LYS A 1 372 ? -5.519 15.421 -3.275 1.00 83.00 372 LYS A N 1
ATOM 2931 C CA . LYS A 1 372 ? -4.420 14.940 -4.117 1.00 83.00 372 LYS A CA 1
ATOM 2932 C C . LYS A 1 372 ? -3.090 15.420 -3.542 1.00 83.00 372 LYS A C 1
ATOM 2934 O O . LYS A 1 372 ? -2.785 16.612 -3.539 1.00 83.00 372 LYS A O 1
ATOM 2939 N N . LEU A 1 373 ? -2.268 14.480 -3.086 1.00 79.38 373 LEU A N 1
ATOM 2940 C CA . LEU A 1 373 ? -0.917 14.772 -2.607 1.00 79.38 373 LEU A CA 1
ATOM 2941 C C . LEU A 1 373 ? 0.034 14.955 -3.794 1.00 79.38 373 LEU A C 1
ATOM 2943 O O . LEU A 1 373 ? 0.438 13.986 -4.435 1.00 79.38 373 LEU A O 1
ATOM 2947 N N . VAL A 1 374 ? 0.388 16.207 -4.082 1.00 78.31 374 VAL A N 1
ATOM 2948 C CA . VAL A 1 374 ? 1.179 16.570 -5.270 1.00 78.31 374 VAL A CA 1
ATOM 2949 C C . VAL A 1 374 ? 2.691 16.512 -5.053 1.00 78.31 374 VAL A C 1
ATOM 2951 O O . VAL A 1 374 ? 3.440 16.288 -5.997 1.00 78.31 374 VAL A O 1
ATOM 2954 N N . ARG A 1 375 ? 3.186 16.676 -3.822 1.00 70.88 375 ARG A N 1
ATOM 2955 C CA . ARG A 1 375 ? 4.633 16.687 -3.552 1.00 70.88 375 ARG A CA 1
ATOM 2956 C C . ARG A 1 375 ? 5.194 15.271 -3.482 1.00 70.88 375 ARG A C 1
ATOM 2958 O O . ARG A 1 375 ? 4.806 14.499 -2.619 1.00 70.88 375 ARG A O 1
ATOM 2965 N N . ASN A 1 376 ? 6.135 14.937 -4.358 1.00 80.62 376 ASN A N 1
ATOM 2966 C CA . ASN A 1 376 ? 6.841 13.662 -4.386 1.00 80.62 376 ASN A CA 1
ATOM 2967 C C . ASN A 1 376 ? 8.190 13.777 -3.662 1.00 80.62 376 ASN A C 1
ATOM 2969 O O . ASN A 1 376 ? 9.127 14.386 -4.174 1.00 80.62 376 ASN A O 1
ATOM 2973 N N . TYR A 1 377 ? 8.317 13.141 -2.501 1.00 74.50 377 TYR A N 1
ATOM 2974 C CA . TYR A 1 377 ? 9.502 13.207 -1.639 1.00 74.50 377 TYR A CA 1
ATOM 2975 C C . TYR A 1 377 ? 10.551 12.123 -1.933 1.00 74.50 377 TYR A C 1
ATOM 2977 O O . TYR A 1 377 ? 11.476 11.925 -1.146 1.00 74.50 377 TYR A O 1
ATOM 2985 N N . ARG A 1 378 ? 10.418 11.394 -3.049 1.00 76.00 378 ARG A N 1
ATOM 2986 C CA . ARG A 1 378 ? 11.306 10.271 -3.397 1.00 76.00 378 ARG A CA 1
ATOM 2987 C C . ARG A 1 378 ? 12.172 10.540 -4.621 1.00 76.00 378 ARG A C 1
ATOM 2989 O O . ARG A 1 378 ? 13.349 10.199 -4.626 1.00 76.00 378 ARG A O 1
ATOM 2996 N N . SER A 1 379 ? 11.580 11.105 -5.665 1.00 75.12 379 SER A N 1
ATOM 2997 C CA . SER A 1 379 ? 12.156 11.081 -7.008 1.00 75.12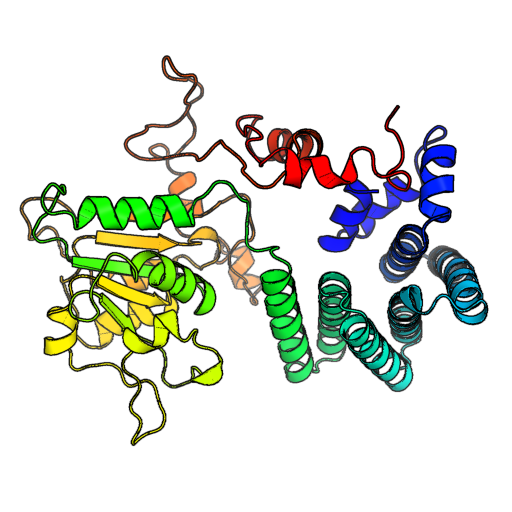 379 SER A CA 1
ATOM 2998 C C . SER A 1 379 ? 12.889 12.377 -7.327 1.00 75.12 379 SER A C 1
ATOM 3000 O O . SER A 1 379 ? 12.416 13.466 -7.006 1.00 75.12 379 SER A O 1
ATOM 3002 N N . HIS A 1 380 ? 14.017 12.263 -8.026 1.00 79.25 380 HIS A N 1
ATOM 3003 C CA . HIS A 1 380 ? 14.640 13.406 -8.687 1.00 79.25 380 HIS A CA 1
ATOM 3004 C C . HIS A 1 380 ? 13.689 13.977 -9.764 1.00 79.25 380 HIS A C 1
ATOM 3006 O O . HIS A 1 380 ? 12.992 13.187 -10.413 1.00 79.25 380 HIS A O 1
ATOM 3012 N N . PRO A 1 381 ? 13.661 15.305 -10.011 1.00 75.50 381 PRO A N 1
ATOM 3013 C CA . PRO A 1 381 ? 12.702 15.934 -10.928 1.00 75.50 381 PRO A CA 1
ATOM 3014 C C . PRO A 1 381 ? 12.606 15.268 -12.305 1.00 75.50 381 PRO A C 1
ATOM 3016 O O . PRO A 1 381 ? 11.515 14.992 -12.793 1.00 75.50 381 PRO A O 1
ATOM 3019 N N . ARG A 1 382 ? 13.750 14.910 -12.900 1.00 75.94 382 ARG A N 1
ATOM 3020 C CA . ARG A 1 382 ? 13.797 14.225 -14.206 1.00 75.94 382 ARG A CA 1
ATOM 3021 C C . ARG A 1 382 ? 13.205 12.815 -14.214 1.00 75.94 382 ARG A C 1
ATOM 3023 O O . ARG A 1 382 ? 12.719 12.380 -15.247 1.00 75.94 382 ARG A O 1
ATOM 3030 N N . ILE A 1 383 ? 13.232 12.115 -13.082 1.00 78.06 383 ILE A N 1
ATOM 3031 C CA . ILE A 1 383 ? 12.627 10.780 -12.935 1.00 78.06 383 ILE A CA 1
ATOM 3032 C C . ILE A 1 383 ? 11.114 10.914 -12.818 1.00 78.06 383 ILE A C 1
ATOM 3034 O O . ILE A 1 383 ? 10.367 10.116 -13.373 1.00 78.06 383 ILE A O 1
ATOM 3038 N N . LEU A 1 384 ? 10.673 11.941 -12.088 1.00 76.06 384 LEU A N 1
ATOM 3039 C CA . LEU A 1 384 ? 9.264 12.219 -11.860 1.00 76.06 384 LEU A CA 1
ATOM 3040 C C . LEU A 1 384 ? 8.555 12.709 -13.123 1.00 76.06 384 LEU A C 1
ATOM 3042 O O . LEU A 1 384 ? 7.370 12.441 -13.270 1.00 76.06 384 LEU A O 1
ATOM 3046 N N . GLN A 1 385 ? 9.267 13.405 -14.014 1.00 73.94 385 GLN A N 1
ATOM 3047 C CA . GLN A 1 385 ? 8.694 14.074 -15.181 1.00 73.94 385 GLN A CA 1
ATOM 3048 C C . GLN A 1 385 ? 7.780 13.157 -16.013 1.00 73.94 385 GLN A C 1
ATOM 3050 O O . GLN A 1 385 ? 6.592 13.436 -16.138 1.00 73.94 385 GLN A O 1
ATOM 3055 N N . LEU A 1 386 ? 8.307 12.035 -16.511 1.00 72.81 386 LEU A N 1
ATOM 3056 C CA . LEU A 1 386 ? 7.555 11.119 -17.374 1.00 72.81 386 LEU A CA 1
ATOM 3057 C C . LEU A 1 386 ? 6.285 10.548 -16.707 1.00 72.81 386 LEU A C 1
ATOM 3059 O O . LEU A 1 386 ? 5.207 10.696 -17.281 1.00 72.81 386 LEU A O 1
ATOM 3063 N N . PRO A 1 387 ? 6.345 9.911 -15.516 1.00 70.38 387 PRO A N 1
ATOM 3064 C CA . PRO A 1 387 ? 5.134 9.402 -14.881 1.00 70.38 387 PRO A CA 1
ATOM 3065 C C . PRO A 1 387 ? 4.172 10.523 -14.476 1.00 70.38 387 PRO A C 1
ATOM 3067 O O . PRO A 1 387 ? 2.968 10.290 -14.435 1.00 70.38 387 PRO A O 1
ATOM 3070 N N . ASN A 1 388 ? 4.674 11.724 -14.178 1.00 79.25 388 ASN A N 1
ATOM 3071 C CA . ASN A 1 388 ? 3.839 12.875 -13.853 1.00 79.25 388 ASN A CA 1
ATOM 3072 C C . ASN A 1 388 ? 2.986 13.327 -15.046 1.00 79.25 388 ASN A C 1
ATOM 3074 O O . ASN A 1 388 ? 1.771 13.472 -14.918 1.00 79.25 388 ASN A O 1
ATOM 3078 N N . GLU A 1 389 ? 3.614 13.499 -16.207 1.00 75.62 389 GLU A N 1
ATOM 3079 C CA . GLU A 1 389 ? 2.932 13.871 -17.449 1.00 75.62 389 GLU A CA 1
ATOM 3080 C C . GLU A 1 389 ? 1.952 12.773 -17.895 1.00 75.62 389 GLU A C 1
ATOM 3082 O O . GLU A 1 389 ? 0.814 13.074 -18.241 1.00 75.62 389 GLU A O 1
ATOM 3087 N N . ALA A 1 390 ? 2.357 11.500 -17.820 1.00 68.81 390 ALA A N 1
ATOM 3088 C CA . ALA A 1 390 ? 1.559 10.381 -18.322 1.00 68.81 390 ALA A CA 1
ATOM 3089 C C . ALA A 1 390 ? 0.328 10.035 -17.466 1.00 68.81 390 ALA A C 1
ATOM 3091 O O . ALA A 1 390 ? -0.697 9.644 -18.015 1.00 68.81 390 ALA A O 1
ATOM 3092 N N . PHE A 1 391 ? 0.422 10.145 -16.135 1.00 76.94 391 PHE A N 1
ATOM 3093 C CA . PHE A 1 391 ? -0.609 9.615 -15.225 1.00 76.94 391 PHE A CA 1
ATOM 3094 C C . PHE A 1 391 ? -1.224 10.660 -14.291 1.00 76.94 391 PHE A C 1
ATOM 3096 O O . PHE A 1 391 ? -2.245 10.394 -13.660 1.00 76.94 391 PHE A O 1
ATOM 3103 N N . TYR A 1 392 ? -0.610 11.839 -14.155 1.00 81.06 392 TYR A N 1
ATOM 3104 C CA . TYR A 1 392 ? -0.999 12.818 -13.136 1.00 81.06 392 TYR A CA 1
ATOM 3105 C C . TYR A 1 392 ? -1.212 14.229 -13.677 1.00 81.06 392 TYR A C 1
ATOM 3107 O O . TYR A 1 392 ? -1.307 15.151 -12.866 1.00 81.06 392 TYR A O 1
ATOM 3115 N N . ASN A 1 393 ? -1.337 14.387 -14.999 1.00 80.50 393 ASN A N 1
ATOM 3116 C CA . ASN A 1 393 ? -1.562 15.662 -15.693 1.00 80.50 393 ASN A CA 1
ATOM 3117 C C . ASN A 1 393 ? -0.463 16.710 -15.459 1.00 80.50 393 ASN A C 1
ATOM 3119 O O . ASN A 1 393 ? -0.702 17.902 -15.612 1.00 80.50 393 ASN A O 1
ATOM 3123 N N . GLY A 1 394 ? 0.737 16.285 -15.059 1.00 79.12 394 GLY A N 1
ATOM 3124 C CA . GLY A 1 394 ? 1.812 17.208 -14.701 1.00 79.12 394 GLY A CA 1
ATOM 3125 C C . GLY A 1 394 ? 1.705 17.799 -13.288 1.00 79.12 394 GLY A C 1
ATOM 3126 O O . GLY A 1 394 ? 2.595 18.548 -12.890 1.00 79.12 394 GLY A O 1
ATOM 3127 N N . ASP A 1 395 ? 0.698 17.427 -12.491 1.00 80.12 395 ASP A N 1
ATOM 3128 C CA . ASP A 1 395 ? 0.434 18.047 -11.185 1.00 80.12 395 ASP A CA 1
ATOM 3129 C C . ASP A 1 395 ? 1.497 17.732 -10.109 1.00 80.12 395 ASP A C 1
ATOM 3131 O O . ASP A 1 395 ? 1.576 18.429 -9.098 1.00 80.12 395 ASP A O 1
ATOM 3135 N N . LEU A 1 396 ? 2.292 16.664 -10.256 1.00 80.62 396 LEU A N 1
ATOM 3136 C CA . LEU A 1 396 ? 3.272 16.263 -9.241 1.00 80.62 396 LEU A CA 1
ATOM 3137 C C . LEU A 1 396 ? 4.496 17.191 -9.202 1.00 80.62 396 LEU A C 1
ATOM 3139 O O . LEU A 1 396 ? 5.131 17.490 -10.209 1.00 80.62 396 LEU A O 1
ATOM 3143 N N . ILE A 1 397 ? 4.908 17.553 -7.991 1.00 77.75 397 ILE A N 1
ATOM 3144 C CA . ILE A 1 397 ? 6.040 18.435 -7.708 1.00 77.75 397 ILE A CA 1
ATOM 3145 C C . ILE A 1 397 ? 7.147 17.614 -7.052 1.00 77.75 397 ILE A C 1
ATOM 3147 O O . ILE A 1 397 ? 6.932 16.995 -6.011 1.00 77.75 397 ILE A O 1
ATOM 3151 N N . ALA A 1 398 ? 8.353 17.621 -7.615 1.00 76.81 398 ALA A N 1
ATOM 3152 C CA . ALA A 1 398 ? 9.499 16.981 -6.977 1.00 76.81 398 ALA A CA 1
ATOM 3153 C C . ALA A 1 398 ? 9.899 17.745 -5.703 1.00 76.81 398 ALA A C 1
ATOM 3155 O O . ALA A 1 398 ? 10.212 18.931 -5.750 1.00 76.81 398 ALA A O 1
ATOM 3156 N N . ALA A 1 399 ? 9.885 17.051 -4.569 1.00 71.88 399 ALA A N 1
ATOM 3157 C CA . ALA A 1 399 ? 10.183 17.584 -3.239 1.00 71.88 399 ALA A CA 1
ATOM 3158 C C . ALA A 1 399 ? 11.137 16.667 -2.449 1.00 71.88 399 ALA A C 1
ATOM 3160 O O . ALA A 1 399 ? 11.257 16.778 -1.231 1.00 71.88 399 ALA A O 1
ATOM 3161 N N . ALA A 1 400 ? 11.784 15.717 -3.129 1.00 71.81 400 ALA A N 1
ATOM 3162 C CA . ALA A 1 400 ? 12.758 14.823 -2.523 1.00 71.81 400 ALA A CA 1
ATOM 3163 C C . ALA A 1 400 ? 13.991 15.602 -2.050 1.00 71.81 400 ALA A C 1
ATOM 3165 O O . ALA A 1 400 ? 14.487 16.466 -2.772 1.00 71.81 400 ALA A O 1
ATOM 3166 N N . ASP A 1 401 ? 14.520 15.244 -0.877 1.00 70.69 401 ASP A N 1
ATOM 3167 C CA . ASP A 1 401 ? 15.781 15.788 -0.361 1.00 70.69 401 ASP A CA 1
ATOM 3168 C C . ASP A 1 401 ? 16.868 15.717 -1.444 1.00 70.69 401 ASP A C 1
ATOM 3170 O O . ASP A 1 401 ? 17.148 14.645 -1.993 1.00 70.69 401 ASP A O 1
ATOM 3174 N N . ILE A 1 402 ? 17.458 16.868 -1.772 1.00 69.62 402 ILE A N 1
ATOM 3175 C CA . ILE A 1 402 ? 18.460 17.018 -2.831 1.00 69.62 402 ILE A CA 1
ATOM 3176 C C . ILE A 1 402 ? 19.670 16.121 -2.561 1.00 69.62 402 ILE A C 1
ATOM 3178 O O . ILE A 1 402 ? 20.167 15.478 -3.480 1.00 69.62 402 ILE A O 1
ATOM 3182 N N . THR A 1 403 ? 20.097 15.979 -1.305 1.00 66.75 403 THR A N 1
ATOM 3183 C CA . THR A 1 403 ? 21.256 15.147 -0.937 1.00 66.75 403 THR A CA 1
ATOM 3184 C C . THR A 1 403 ? 21.037 13.660 -1.235 1.00 66.75 403 THR A C 1
ATOM 3186 O O . THR A 1 403 ? 21.990 12.909 -1.457 1.00 66.75 403 THR A O 1
ATOM 3189 N N . ARG A 1 404 ? 19.773 13.217 -1.260 1.00 67.38 404 ARG A N 1
ATOM 3190 C CA . ARG A 1 404 ? 19.374 11.850 -1.612 1.00 67.38 404 ARG A CA 1
ATOM 3191 C C . ARG A 1 404 ? 19.077 11.722 -3.098 1.00 67.38 404 ARG A C 1
ATOM 3193 O O . ARG A 1 404 ? 19.632 10.850 -3.758 1.00 67.38 404 ARG A O 1
ATOM 3200 N N . SER A 1 405 ? 18.224 12.594 -3.624 1.00 68.56 405 SER A N 1
ATOM 3201 C CA . SER A 1 405 ? 17.730 12.526 -5.003 1.00 68.56 405 SER A CA 1
ATOM 3202 C C . SER A 1 405 ? 18.795 12.887 -6.039 1.00 68.56 405 SER A C 1
ATOM 3204 O O . SER A 1 405 ? 18.755 12.369 -7.151 1.00 68.56 405 SER A O 1
ATOM 3206 N N . HIS A 1 406 ? 19.773 13.718 -5.671 1.00 76.88 406 HIS A N 1
ATOM 3207 C CA . HIS A 1 406 ? 20.873 14.130 -6.542 1.00 76.88 406 HIS A CA 1
ATOM 3208 C C . HIS A 1 406 ? 22.199 13.448 -6.185 1.00 76.88 406 HIS A C 1
ATOM 3210 O O . HIS A 1 406 ? 23.220 13.754 -6.797 1.00 76.88 406 HIS A O 1
ATOM 3216 N N . ARG A 1 407 ? 22.198 12.499 -5.232 1.00 73.56 407 ARG A N 1
ATOM 3217 C CA . ARG A 1 407 ? 23.404 11.823 -4.716 1.00 73.56 407 ARG A CA 1
ATOM 3218 C C . ARG A 1 407 ? 24.333 11.322 -5.816 1.00 73.56 407 ARG A C 1
ATOM 3220 O O . ARG A 1 407 ? 25.546 11.380 -5.670 1.00 73.56 407 ARG A O 1
ATOM 3227 N N . PHE A 1 408 ? 23.746 10.833 -6.903 1.00 75.75 408 PHE A N 1
ATOM 3228 C CA . PHE A 1 408 ? 24.489 10.256 -8.010 1.00 75.75 408 PHE A CA 1
ATOM 3229 C C . PHE A 1 408 ? 24.517 11.136 -9.262 1.00 75.75 408 PHE A C 1
ATOM 3231 O O . PHE A 1 408 ? 25.037 10.692 -10.272 1.00 75.75 408 PHE A O 1
ATOM 3238 N N . VAL A 1 409 ? 24.005 12.373 -9.226 1.00 73.94 409 VAL A N 1
ATOM 3239 C CA . VAL A 1 409 ? 23.935 13.257 -10.411 1.00 73.94 409 VAL A CA 1
ATOM 3240 C C . VAL A 1 409 ? 25.318 13.554 -10.994 1.00 73.94 409 VAL A C 1
ATOM 3242 O O . VAL A 1 409 ? 25.458 13.598 -12.210 1.00 73.94 409 VAL A O 1
ATOM 3245 N N . ASN A 1 410 ? 26.331 13.681 -10.135 1.00 69.19 410 ASN A N 1
ATOM 3246 C CA . ASN A 1 410 ? 27.731 13.880 -10.529 1.00 69.19 410 ASN A CA 1
ATOM 3247 C C . ASN A 1 410 ? 28.576 12.616 -10.350 1.00 69.19 410 ASN A C 1
ATOM 3249 O O . ASN A 1 410 ? 29.803 12.696 -10.321 1.00 69.19 410 ASN A O 1
ATOM 3253 N N . TRP A 1 411 ? 27.945 11.461 -10.134 1.00 74.44 411 TRP A N 1
ATOM 3254 C CA . TRP A 1 411 ? 28.699 10.226 -9.999 1.00 74.44 411 TRP A CA 1
ATOM 3255 C C . TRP A 1 411 ? 29.382 9.952 -11.337 1.00 74.44 411 TRP A C 1
ATOM 3257 O O . TRP A 1 411 ? 28.738 9.959 -12.374 1.00 74.44 411 TRP A O 1
ATOM 3267 N N . GLU A 1 412 ? 30.696 9.759 -11.319 1.00 59.09 412 GLU A N 1
ATOM 3268 C CA . GLU A 1 412 ? 31.545 9.668 -12.518 1.00 59.09 412 GLU A CA 1
ATOM 3269 C C . GLU A 1 412 ? 31.189 8.497 -13.449 1.00 59.09 412 GLU A C 1
ATOM 3271 O O . GLU A 1 412 ? 31.485 8.518 -14.643 1.00 59.09 412 GLU A O 1
ATOM 3276 N N . HIS A 1 413 ? 30.494 7.493 -12.913 1.00 68.44 413 HIS A N 1
ATOM 3277 C CA . HIS A 1 413 ? 29.924 6.382 -13.675 1.00 68.44 413 HIS A CA 1
ATOM 3278 C C . HIS A 1 413 ? 28.466 6.619 -14.101 1.00 68.44 413 HIS A C 1
ATOM 3280 O O . HIS A 1 413 ? 27.920 5.850 -14.895 1.00 68.44 413 HIS A O 1
ATOM 3286 N N . LEU A 1 414 ? 27.827 7.679 -13.599 1.00 51.78 414 LEU A N 1
ATOM 3287 C CA . LEU A 1 414 ? 26.549 8.170 -14.091 1.00 51.78 414 LEU A CA 1
ATOM 3288 C C . LEU A 1 414 ? 26.819 8.998 -15.343 1.00 51.78 414 LEU A C 1
ATOM 3290 O O . LEU A 1 414 ? 27.496 10.022 -15.311 1.00 51.78 414 LEU A O 1
ATOM 3294 N N . LEU A 1 415 ? 26.314 8.526 -16.476 1.00 45.97 415 LEU A N 1
ATOM 3295 C CA . LEU A 1 415 ? 26.576 9.184 -17.748 1.00 45.97 415 LEU A CA 1
ATOM 3296 C C . LEU A 1 415 ? 26.075 10.638 -17.726 1.00 45.97 415 LEU A C 1
ATOM 3298 O O . LEU A 1 415 ? 24.907 10.852 -17.381 1.00 45.97 415 LEU A O 1
ATOM 3302 N N . PRO A 1 416 ? 26.906 11.621 -18.123 1.00 44.03 416 PRO A N 1
ATOM 3303 C CA . PRO A 1 416 ? 26.459 12.997 -18.251 1.00 44.03 416 PRO A CA 1
ATOM 3304 C C . PRO A 1 416 ? 25.364 13.066 -19.318 1.00 44.03 416 PRO A C 1
ATOM 3306 O O . PRO A 1 416 ? 25.493 12.513 -20.414 1.00 44.03 416 PRO A O 1
ATOM 3309 N N . TRP A 1 417 ? 24.257 13.720 -18.980 1.00 46.41 417 TRP A N 1
ATOM 3310 C CA . TRP A 1 417 ? 23.156 13.945 -19.908 1.00 46.41 417 TRP A CA 1
ATOM 3311 C C . TRP A 1 417 ? 23.489 15.150 -20.798 1.00 46.41 417 TRP A C 1
ATOM 3313 O O . TRP A 1 417 ? 23.596 16.265 -20.294 1.00 46.41 417 TRP A O 1
ATOM 3323 N N . MET A 1 418 ? 23.655 14.903 -22.104 1.00 32.50 418 MET A N 1
ATOM 3324 C CA . MET A 1 418 ? 23.451 15.904 -23.164 1.00 32.50 418 MET A CA 1
ATOM 3325 C C . MET A 1 418 ? 21.971 16.002 -23.490 1.00 32.50 418 MET A C 1
ATOM 3327 O O . MET A 1 418 ? 21.383 14.914 -23.739 1.00 32.50 418 MET A O 1
#

Sequence (418 aa):
MMQFELFVLFQDWEGALPCLTEAPDTRNRYLAMHASARGMFLEALVYLKTSSHASSWLARRKKKMKAIKTLRKLNGLVEQGNDDVRHYMHILMAECYVLEKNVSAAENNFKAAISIAELHGFLHDKALAHELACAWYKALGKDDWANFHFESSQKLYTEWGATSKGTGKTVTLVESILQTISARGSDPNAKILICAPSNTATDVVVERLAPYVSTREMIRIMAFSREKRAVPDSVMSYTNYDEETDSFVMPEVEDLMNYKIVAVTISYGGRLFNNGIQNHFTHVFMDEAGHEIEASAIGCLASVTKYSHSSPPVIVLAGDPQQLGPIIRSDIGKKFGLEKSLLERCSERECYSRSEECDDLGYHYDKRMVTKLVRNYRSHPRILQLPNEAFYNGDLIAAADITRSHRFVNWEHLLPWM

pLDDT: mean 82.3, std 14.19, range [32.5, 98.38]

Organism: NCBI:txid267567